Protein AF-A0A952RC44-F1 (afdb_monomer)

Radius of gyration: 22.27 Å; Cα contacts (8 Å, |Δi|>4): 850; chains: 1; bounding box: 50×47×65 Å

Secondary structure (DSSP, 8-state):
--HHHHHHHHHHHHHHHH---EEEEETTEEEEEEEPPP--GGGHHHHHHHHHHHHHHHTSHHHHHHTT-SS---GGGEEEEEEEE-TTS-HHHHHHHHHTTS-TT--EEEEE-SSS-EEEEEEE-----TTSSPPP-B-TTSPEEES-EEEEEE---S--BTT-TT-TTTS---B--HHHHHHHHHHHHTTEEES-EEEEES-GGG-TTHHHHHHHHHHTTSBS-EEEEE-STTGGG--HHHHHH-SEEEEEEETTBPPPHHHHHHHHHHHHHTT-EEEEEEE-EEE--B-SS----HHHHHHHHHH-GGGGT-EEEETTEEESSHHHHTHHHHHHHS--PPPSSSSPP--GGGSEESSSS-HHHHHHHHHT--SPPGGGGGB-GGGPPEEE--BPPHHHHHTT-S-GGG---

Nearest PDB structures (foldseek):
  7wzv-assembly2_B  TM=9.302E-01  e=7.315E-26  Streptomyces spectabilis
  2fb2-assembly1_B  TM=7.391E-01  e=1.605E-07  Staphylococcus aureus
  1tv7-assembly1_B  TM=7.079E-01  e=1.435E-06  Staphylococcus aureus
  4bps-assembly1_A  TM=7.920E-01  e=5.638E-03  Streptomyces hygroscopicus subsp. ascomyceticus
  3rm5-assembly1_A  TM=4.807E-01  e=4.791E-01  Saccharomyces cerevisiae

Foldseek 3Di:
DPPVQVVQLVVQVVCQVVVDWDWDDDPQKIKTKHFFAADDLVCQLVRLVVRQVVVQVCQQQVNVVVVPDNGGFDLQQFQEKEKEAEPPHDQVVSQVLVCLLHQVNYYYHYHYDDGTIMMMTITHPPQLQQVPDDAFDQDPLRATEAAEEEEEQWAAAPFFKFLPLSLNLQDDTDGDDLVRLLVVLLLLLSHYEYQEYEHDHHALLVDPPSLSNLQSNVVSRNYDFYEYEHCQQNQVVDDLSNLLSHQEYEHEQEPAHGHDPVSVVVVVVSCVVNVYHYHYHDHFKDFNWFALEFAPDQVLLLVQQSSFSQLRHAFYDAPQWIASHSLLRCVVSLVVGANHDDDPDPDPQDQVLRTGGSDDPPNNVRVSCSSRDSHGGSSSRGTSHNDHDMDTIDGDDSVCSNNRHSDPVNPDD

Mean predicted aligned error: 7.24 Å

Solvent-accessible surface area (backbone atoms only — not comparable to full-atom values): 21884 Å² total; per-residue (Å²): 128,56,74,68,30,54,54,30,46,51,48,21,58,52,32,36,76,69,70,54,66,47,78,48,72,53,97,79,30,42,35,42,34,42,56,40,72,79,71,56,78,90,43,46,69,59,44,52,51,50,41,54,53,47,50,42,57,57,24,30,42,71,50,23,38,80,63,74,37,97,55,50,49,49,69,57,42,28,66,22,30,15,41,24,34,34,80,92,54,66,61,66,62,55,49,51,59,51,53,75,63,43,42,94,85,40,49,75,37,78,42,80,44,86,59,30,44,15,41,20,37,35,27,35,74,78,70,49,57,46,81,80,54,78,76,66,52,63,47,97,87,54,23,29,62,38,67,24,35,35,41,52,50,14,38,26,40,99,56,33,49,42,50,44,81,69,39,17,52,63,49,64,88,49,69,54,54,42,65,56,47,29,53,53,31,38,61,43,29,70,20,30,34,14,62,28,30,32,43,32,44,32,29,35,82,73,44,93,55,44,35,53,37,42,42,29,45,62,75,32,58,28,28,79,36,46,32,40,44,34,54,50,82,60,58,84,77,59,55,68,64,44,50,69,43,36,49,24,42,37,31,44,27,29,68,74,56,59,54,53,67,73,54,53,52,49,50,53,52,50,24,62,77,50,68,26,45,76,43,82,39,81,34,60,56,43,52,33,36,71,37,44,53,61,56,83,49,64,69,58,39,37,53,34,48,50,45,22,37,43,52,60,55,34,18,29,58,52,96,66,23,40,17,45,24,58,62,48,64,44,37,66,58,43,74,72,46,42,56,53,55,72,65,101,51,98,61,78,84,72,51,77,82,37,43,44,64,62,72,73,81,65,46,23,59,55,52,36,54,61,74,59,53,84,74,60,47,56,50,42,32,32,37,44,36,64,78,25,66,74,42,77,46,43,68,49,52,72,66,43,26,76,63,13,53,55,38,87,90,61,61,77,128

Structure (mmCIF, N/CA/C/O backbone):
data_AF-A0A952RC44-F1
#
_entry.id   AF-A0A952RC44-F1
#
loop_
_atom_site.group_PDB
_atom_site.id
_atom_site.type_symbol
_atom_site.label_atom_id
_atom_site.label_alt_id
_atom_site.label_comp_id
_atom_site.label_asym_id
_atom_site.label_entity_id
_atom_site.label_seq_id
_atom_site.pdbx_PDB_ins_code
_atom_site.Cartn_x
_atom_site.Cartn_y
_atom_site.Cartn_z
_atom_site.occupancy
_atom_site.B_iso_or_equiv
_atom_site.auth_seq_id
_atom_site.auth_comp_id
_atom_site.auth_asym_id
_atom_site.auth_atom_id
_atom_site.pdbx_PDB_model_num
ATOM 1 N N . MET A 1 1 ? -5.069 -17.133 27.494 1.00 52.19 1 MET A N 1
ATOM 2 C CA . MET A 1 1 ? -4.391 -15.879 27.088 1.00 52.19 1 MET A CA 1
ATOM 3 C C . MET A 1 1 ? -2.910 -16.167 26.907 1.00 52.19 1 MET A C 1
ATOM 5 O O . MET A 1 1 ? -2.379 -16.931 27.703 1.00 52.19 1 MET A O 1
ATOM 9 N N . SER A 1 2 ? -2.254 -15.614 25.880 1.00 60.44 2 SER A N 1
ATOM 10 C CA . SER A 1 2 ? -0.792 -15.735 25.760 1.00 60.44 2 SER A CA 1
ATOM 11 C C . SER A 1 2 ? -0.103 -15.031 26.938 1.00 60.44 2 SER A C 1
ATOM 13 O O . SER A 1 2 ? -0.662 -14.098 27.520 1.00 60.44 2 SER A O 1
ATOM 15 N N . THR A 1 3 ? 1.110 -15.460 27.290 1.00 72.25 3 THR A N 1
ATOM 16 C CA . THR A 1 3 ? 1.907 -14.863 28.381 1.00 72.25 3 THR A CA 1
ATOM 17 C C . THR A 1 3 ? 2.117 -13.356 28.186 1.00 72.25 3 THR A C 1
ATOM 19 O O . THR A 1 3 ? 2.027 -12.593 29.145 1.00 72.25 3 THR A O 1
ATOM 22 N N . ALA A 1 4 ? 2.289 -12.914 26.934 1.00 70.69 4 ALA A N 1
ATOM 23 C CA . ALA A 1 4 ? 2.424 -11.504 26.570 1.00 70.69 4 ALA A CA 1
ATOM 24 C C . ALA A 1 4 ? 1.155 -10.680 26.858 1.00 70.69 4 ALA A C 1
ATOM 26 O O . ALA A 1 4 ? 1.246 -9.589 27.416 1.00 70.69 4 ALA A O 1
ATOM 27 N N . VAL A 1 5 ? -0.034 -11.206 26.535 1.00 76.25 5 VAL A N 1
ATOM 28 C CA . VAL A 1 5 ? -1.306 -10.526 26.842 1.00 76.25 5 VAL A CA 1
ATOM 29 C C . VAL A 1 5 ? -1.542 -10.459 28.352 1.00 76.25 5 VAL A C 1
ATOM 31 O O . VAL A 1 5 ? -2.028 -9.446 28.846 1.00 76.25 5 VAL A O 1
ATOM 34 N N . GLY A 1 6 ? -1.162 -11.502 29.098 1.00 73.94 6 GLY A N 1
ATOM 35 C CA . GLY A 1 6 ? -1.268 -11.520 30.561 1.00 73.94 6 GLY A CA 1
ATOM 36 C C . GLY A 1 6 ? -0.440 -10.425 31.245 1.00 73.94 6 GLY A C 1
ATOM 37 O O . GLY A 1 6 ? -0.943 -9.757 32.145 1.00 73.94 6 GLY A O 1
ATOM 38 N N . ALA A 1 7 ? 0.793 -10.188 30.785 1.00 79.31 7 ALA A N 1
ATOM 39 C CA . ALA A 1 7 ? 1.633 -9.099 31.292 1.00 79.31 7 ALA A CA 1
ATOM 40 C C . ALA A 1 7 ? 1.042 -7.713 30.967 1.00 79.31 7 ALA A C 1
ATOM 42 O O . ALA A 1 7 ? 0.935 -6.861 31.846 1.00 79.31 7 ALA A O 1
ATOM 43 N N . LEU A 1 8 ? 0.566 -7.507 29.734 1.00 80.75 8 LEU A N 1
ATOM 44 C CA . LEU A 1 8 ? -0.086 -6.250 29.340 1.00 80.75 8 LEU A CA 1
ATOM 45 C C . LEU A 1 8 ? -1.400 -5.997 30.100 1.00 80.75 8 LEU A C 1
ATOM 47 O O . LEU A 1 8 ? -1.737 -4.850 30.382 1.00 80.75 8 LEU A O 1
ATOM 51 N N . ALA A 1 9 ? -2.143 -7.050 30.454 1.00 78.38 9 ALA A N 1
ATOM 52 C CA . ALA A 1 9 ? -3.354 -6.950 31.268 1.00 78.38 9 ALA A CA 1
ATOM 53 C C . ALA A 1 9 ? -3.067 -6.412 32.684 1.00 78.38 9 ALA A C 1
ATOM 55 O O . ALA A 1 9 ? -3.853 -5.629 33.228 1.00 78.38 9 ALA A O 1
ATOM 56 N N . GLN A 1 10 ? -1.928 -6.793 33.272 1.00 79.94 10 GLN A N 1
ATOM 57 C CA . GLN A 1 10 ? -1.461 -6.218 34.535 1.00 79.94 10 GLN A CA 1
ATOM 58 C C . GLN A 1 10 ? -1.092 -4.742 34.352 1.00 79.94 10 GLN A C 1
ATOM 60 O O . GLN A 1 10 ? -1.553 -3.909 35.135 1.00 79.94 10 GLN A O 1
ATOM 65 N N . ASP A 1 11 ? -0.376 -4.409 33.272 1.00 76.38 11 ASP A N 1
ATOM 66 C CA . ASP A 1 11 ? 0.005 -3.028 32.959 1.00 76.38 11 ASP A CA 1
ATOM 67 C C . ASP A 1 11 ? -1.210 -2.104 32.841 1.00 76.38 11 ASP A C 1
ATOM 69 O O . ASP A 1 11 ? -1.244 -1.072 33.504 1.00 76.38 11 ASP A O 1
ATOM 73 N N . VAL A 1 12 ? -2.246 -2.463 32.066 1.00 78.19 12 VAL A N 1
ATOM 74 C CA . VAL A 1 12 ? -3.450 -1.608 31.945 1.00 78.19 12 VAL A CA 1
ATOM 75 C C . VAL A 1 12 ? -4.219 -1.476 33.260 1.00 78.19 12 VAL A C 1
ATOM 77 O O . VAL A 1 12 ? -4.842 -0.441 33.507 1.00 78.19 12 VAL A O 1
ATOM 80 N N . THR A 1 13 ? -4.153 -2.490 34.127 1.00 77.00 13 THR A N 1
ATOM 81 C CA . THR A 1 13 ? -4.769 -2.454 35.461 1.00 77.00 13 THR A CA 1
ATOM 82 C C . THR A 1 13 ? -4.040 -1.470 36.380 1.00 77.00 13 THR A C 1
ATOM 84 O O . THR A 1 13 ? -4.679 -0.709 37.109 1.00 77.00 13 THR A O 1
ATOM 87 N N . GLU A 1 14 ? -2.707 -1.447 36.336 1.00 74.06 14 GLU A N 1
ATOM 88 C CA . GLU A 1 14 ? -1.877 -0.523 37.114 1.00 74.06 14 GLU A CA 1
ATOM 89 C C . GLU A 1 14 ? -1.923 0.905 36.542 1.00 74.06 14 GLU A C 1
ATOM 91 O O . GLU A 1 14 ? -2.049 1.869 37.304 1.00 74.06 14 GLU A O 1
ATOM 96 N N . LEU A 1 15 ? -1.910 1.052 35.211 1.00 70.25 15 LEU A N 1
ATOM 97 C CA . LEU A 1 15 ? -1.950 2.349 34.532 1.00 70.25 15 LEU A CA 1
ATOM 98 C C . LEU A 1 15 ? -3.241 3.103 34.830 1.00 70.25 15 LEU A C 1
ATOM 100 O O . LEU A 1 15 ? -3.206 4.288 35.150 1.00 70.25 15 LEU A O 1
ATOM 104 N N . ALA A 1 16 ? -4.378 2.409 34.769 1.00 59.84 16 ALA A N 1
ATOM 105 C CA . ALA A 1 16 ? -5.678 2.987 35.082 1.00 59.84 16 ALA A CA 1
ATOM 106 C C . ALA A 1 16 ? -5.761 3.540 36.513 1.00 59.84 16 ALA A C 1
ATOM 108 O O . ALA A 1 16 ? -6.474 4.513 36.746 1.00 59.84 16 ALA A O 1
ATOM 109 N N . ARG A 1 17 ? -5.035 2.934 37.463 1.00 63.41 17 ARG A N 1
ATOM 110 C CA . ARG A 1 17 ? -4.984 3.400 38.857 1.00 63.41 17 ARG A CA 1
ATOM 111 C C . ARG A 1 17 ? -4.107 4.634 39.027 1.00 63.41 17 ARG A C 1
ATOM 113 O O . ARG A 1 17 ? -4.418 5.479 39.857 1.00 63.41 17 ARG A O 1
ATOM 120 N N . ARG A 1 18 ? -3.001 4.723 38.282 1.00 66.19 18 ARG A N 1
ATOM 121 C CA . ARG A 1 18 ? -2.027 5.820 38.409 1.00 66.19 18 ARG A CA 1
ATOM 122 C C . ARG A 1 18 ? -2.331 7.011 37.503 1.00 66.19 18 ARG A C 1
ATOM 124 O O . ARG A 1 18 ? -1.939 8.121 37.833 1.00 66.19 18 ARG A O 1
ATOM 131 N N . GLY A 1 19 ? -3.004 6.786 36.375 1.00 62.97 19 GLY A N 1
ATOM 132 C CA . GLY A 1 19 ? -3.305 7.811 35.373 1.00 62.97 19 GLY A CA 1
ATOM 133 C C . GLY A 1 19 ? -2.084 8.327 34.601 1.00 62.97 19 GLY A C 1
ATOM 134 O O . GLY A 1 19 ? -2.187 9.357 33.942 1.00 62.97 19 GLY A O 1
ATOM 135 N N . VAL A 1 20 ? -0.937 7.644 34.676 1.00 65.44 20 VAL A N 1
ATOM 136 C CA . VAL A 1 20 ? 0.331 8.084 34.066 1.00 65.44 20 VAL A CA 1
ATOM 137 C C . VAL A 1 20 ? 0.706 7.149 32.920 1.00 65.44 20 VAL A C 1
ATOM 139 O O . VAL A 1 20 ? 0.716 5.935 33.103 1.00 65.44 20 VAL A O 1
ATOM 142 N N . GLU A 1 21 ? 1.016 7.706 31.748 1.00 79.12 21 GLU A N 1
ATOM 143 C CA . GLU A 1 21 ? 1.573 6.949 30.617 1.00 79.12 21 GLU A CA 1
ATOM 144 C C . GLU A 1 21 ? 2.898 6.271 30.999 1.00 79.12 21 GLU A C 1
ATOM 146 O O . GLU A 1 21 ? 3.651 6.782 31.829 1.00 79.12 21 GLU A O 1
ATOM 151 N N . SER A 1 22 ? 3.203 5.117 30.402 1.00 80.88 22 SER A N 1
ATOM 152 C CA . SER A 1 22 ? 4.458 4.412 30.673 1.00 80.88 22 SER A CA 1
ATOM 153 C C . SER A 1 22 ? 5.099 3.832 29.416 1.00 80.88 22 SER A C 1
ATOM 155 O O . SER A 1 22 ? 4.421 3.429 28.467 1.00 80.88 22 SER A O 1
ATOM 157 N N . TRP A 1 23 ? 6.431 3.777 29.446 1.00 85.62 23 TRP A N 1
ATOM 158 C CA . TRP A 1 23 ? 7.285 3.274 28.375 1.00 85.62 23 TRP A CA 1
ATOM 159 C C . TRP A 1 23 ? 8.307 2.315 28.964 1.00 85.62 23 TRP A C 1
ATOM 161 O O . TRP A 1 23 ? 8.974 2.6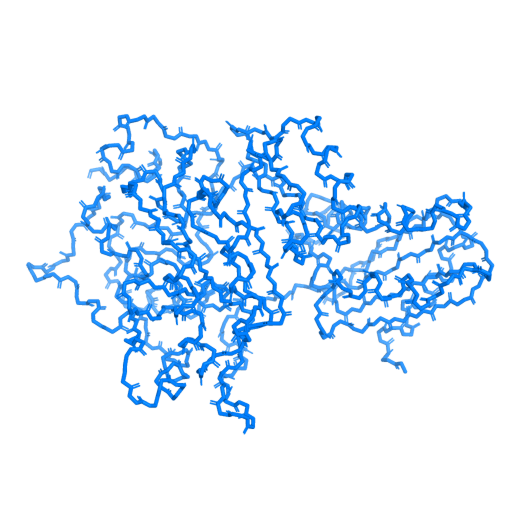42 29.948 1.00 85.62 23 TRP A O 1
ATOM 171 N N . ARG A 1 24 ? 8.437 1.125 28.374 1.00 83.56 24 ARG A N 1
ATOM 172 C CA . ARG A 1 24 ? 9.449 0.139 28.771 1.00 83.56 24 ARG A CA 1
ATOM 173 C C . ARG A 1 24 ? 10.033 -0.537 27.541 1.00 83.56 24 ARG A C 1
ATOM 175 O O . ARG A 1 24 ? 9.292 -1.148 26.778 1.00 83.56 24 ARG A O 1
ATOM 182 N N . LEU A 1 25 ? 11.347 -0.447 27.367 1.00 78.81 25 LEU A N 1
ATOM 183 C CA . LEU A 1 25 ? 12.083 -1.166 26.330 1.00 78.81 25 LEU A CA 1
ATOM 184 C C . LEU A 1 25 ? 12.772 -2.385 26.957 1.00 78.81 25 LEU A C 1
ATOM 186 O O . LEU A 1 25 ? 13.511 -2.246 27.929 1.00 78.81 25 LEU A O 1
ATOM 190 N N . SER A 1 26 ? 12.528 -3.577 26.415 1.00 79.38 26 SER A N 1
ATOM 191 C CA . SER A 1 26 ? 13.157 -4.827 26.857 1.00 79.38 26 SER A CA 1
ATOM 192 C C . SER A 1 26 ? 13.352 -5.752 25.656 1.00 79.38 26 SER A C 1
ATOM 194 O O . SER A 1 26 ? 12.410 -5.976 24.904 1.00 79.38 26 SER A O 1
ATOM 196 N N . GLU A 1 27 ? 14.578 -6.244 25.443 1.00 77.12 27 GLU A N 1
ATOM 197 C CA . GLU A 1 27 ? 14.913 -7.223 24.387 1.00 77.12 27 GLU A CA 1
ATOM 198 C C . GLU A 1 27 ? 14.399 -6.849 22.976 1.00 77.12 27 GLU A C 1
ATOM 200 O O . GLU A 1 27 ? 13.867 -7.678 22.241 1.00 77.12 27 GLU A O 1
ATOM 205 N N . GLY A 1 28 ? 14.512 -5.572 22.585 1.00 70.38 28 GLY A N 1
ATOM 206 C CA . GLY A 1 28 ? 14.044 -5.091 21.273 1.00 70.38 28 GLY A CA 1
ATOM 207 C C . GLY A 1 28 ? 12.517 -4.988 21.129 1.00 70.38 28 GLY A C 1
ATOM 208 O O . GLY A 1 28 ? 12.013 -4.733 20.033 1.00 70.38 28 GLY A O 1
ATOM 209 N N . GLN A 1 29 ? 11.773 -5.162 22.224 1.00 79.00 29 GLN A N 1
ATOM 210 C CA . GLN A 1 29 ? 10.340 -4.910 22.321 1.00 79.00 29 GLN A CA 1
ATOM 211 C C . GLN A 1 29 ? 10.083 -3.633 23.127 1.00 79.00 29 GLN A C 1
ATOM 213 O O . GLN A 1 29 ? 10.511 -3.512 24.276 1.00 79.00 29 GLN A O 1
ATOM 218 N N . LEU A 1 30 ? 9.329 -2.704 22.543 1.00 78.62 30 LEU A N 1
ATOM 219 C CA . LEU A 1 30 ? 8.848 -1.506 23.221 1.00 78.62 30 LEU A CA 1
ATOM 220 C C . LEU A 1 30 ? 7.416 -1.730 23.709 1.00 78.62 30 LEU A C 1
ATOM 222 O O . LEU A 1 30 ? 6.509 -1.921 22.905 1.00 78.62 30 LEU A O 1
ATOM 226 N N . THR A 1 31 ? 7.191 -1.659 25.014 1.00 80.69 31 THR A N 1
ATOM 227 C CA . THR A 1 31 ? 5.849 -1.606 25.595 1.00 80.69 31 THR A CA 1
ATOM 228 C C . THR A 1 31 ? 5.465 -0.153 25.850 1.00 80.69 31 THR A C 1
ATOM 230 O O . THR A 1 31 ? 6.153 0.549 26.593 1.00 80.69 31 THR A O 1
ATOM 233 N N . VAL A 1 32 ? 4.357 0.281 25.248 1.00 79.69 32 VAL A N 1
ATOM 234 C CA . VAL A 1 32 ? 3.764 1.610 25.440 1.00 79.69 32 VAL A CA 1
ATOM 235 C C . VAL A 1 32 ? 2.400 1.446 26.090 1.00 79.69 32 VAL A C 1
ATOM 237 O O . VAL A 1 32 ? 1.558 0.709 25.575 1.00 79.69 32 VAL A O 1
ATOM 240 N N . SER A 1 33 ? 2.167 2.159 27.189 1.00 80.50 33 SER A N 1
ATOM 241 C CA . SER A 1 33 ? 0.871 2.192 27.864 1.00 80.50 33 SER A CA 1
ATOM 242 C C . SER A 1 33 ? 0.355 3.619 27.969 1.00 80.50 33 SER A C 1
ATOM 244 O O . SER A 1 33 ? 1.062 4.512 28.433 1.00 80.50 33 SER A O 1
ATOM 246 N N . VAL A 1 34 ? -0.900 3.826 27.576 1.00 79.31 34 VAL A N 1
ATOM 247 C CA . VAL A 1 34 ? -1.581 5.124 27.601 1.00 79.31 34 VAL A CA 1
ATOM 248 C C . VAL A 1 34 ? -2.961 4.998 28.245 1.00 79.31 34 VAL A C 1
ATOM 250 O O . VAL A 1 34 ? -3.633 3.974 28.129 1.00 79.31 34 VAL A O 1
ATOM 253 N N . VAL A 1 35 ? -3.407 6.053 28.925 1.00 78.56 35 VAL A N 1
ATOM 254 C CA . VAL A 1 35 ? -4.723 6.120 29.586 1.00 78.56 35 VAL A CA 1
ATOM 255 C C . VAL A 1 35 ? -5.461 7.368 29.135 1.00 78.56 35 VAL A C 1
ATOM 257 O O . VAL A 1 35 ? -4.886 8.457 29.088 1.00 78.56 35 VAL A O 1
ATOM 260 N N . ALA A 1 36 ? -6.734 7.214 28.780 1.00 73.19 36 ALA A N 1
ATOM 261 C CA . ALA A 1 36 ? -7.593 8.336 28.431 1.00 73.19 36 ALA A CA 1
ATOM 262 C C . ALA A 1 36 ? -8.034 9.074 29.704 1.00 73.19 36 ALA A C 1
ATOM 264 O O . ALA A 1 36 ? -8.084 8.476 30.777 1.00 73.19 36 ALA A O 1
ATOM 265 N N . PRO A 1 37 ? -8.407 10.358 29.617 1.00 68.88 37 PRO A N 1
ATOM 266 C CA . PRO A 1 37 ? -9.245 10.966 30.644 1.00 68.88 37 PRO A CA 1
ATOM 267 C C . PRO A 1 37 ? -10.531 10.148 30.858 1.00 68.88 37 PRO A C 1
ATOM 269 O O . PRO A 1 37 ? -10.950 9.393 29.978 1.00 68.88 37 PRO A O 1
ATOM 272 N N . SER A 1 38 ? -11.177 10.305 32.017 1.00 68.06 38 SER A N 1
ATOM 273 C CA . SER A 1 38 ? -12.506 9.720 32.230 1.00 68.06 38 SER A CA 1
ATOM 274 C C . SER A 1 38 ? -13.492 10.313 31.219 1.00 68.06 38 SER A C 1
ATOM 276 O O . SER A 1 38 ? -13.570 11.534 31.078 1.00 68.06 38 SER A O 1
ATOM 278 N N . VAL A 1 39 ? -14.213 9.455 30.498 1.00 68.38 39 VAL A N 1
ATOM 279 C CA . VAL A 1 39 ? -15.126 9.841 29.414 1.00 68.38 39 VAL A CA 1
ATOM 280 C C . VAL A 1 39 ? -16.473 9.147 29.565 1.00 68.38 39 VAL A C 1
ATOM 282 O O . VAL A 1 39 ? -16.574 8.084 30.178 1.00 68.38 39 VAL A O 1
ATOM 285 N N . SER A 1 40 ? -17.516 9.750 28.994 1.00 70.75 40 SER A N 1
ATOM 286 C CA . SER A 1 40 ? -18.843 9.139 28.948 1.00 70.75 40 SER A CA 1
ATOM 287 C C . SER A 1 40 ? -18.854 7.907 28.032 1.00 70.75 40 SER A C 1
ATOM 289 O O . SER A 1 40 ? -18.032 7.787 27.122 1.00 70.75 40 SER A O 1
ATOM 291 N N . ALA A 1 41 ? -19.839 7.020 28.204 1.00 70.25 41 ALA A N 1
ATOM 292 C CA . ALA A 1 41 ? -20.020 5.876 27.307 1.00 70.25 41 ALA A CA 1
ATOM 293 C C . ALA A 1 41 ? -20.241 6.287 25.838 1.00 70.25 41 ALA A C 1
ATOM 295 O O . ALA A 1 41 ? -19.865 5.549 24.931 1.00 70.25 41 ALA A O 1
ATOM 296 N N . ARG A 1 42 ? -20.804 7.480 25.594 1.00 72.69 42 ARG A N 1
ATOM 297 C CA . ARG A 1 42 ? -21.017 8.017 24.239 1.00 72.69 42 ARG A CA 1
ATOM 298 C C . ARG A 1 42 ? -19.711 8.415 23.550 1.00 72.69 42 ARG A C 1
ATOM 300 O O . ARG A 1 42 ? -19.651 8.393 22.327 1.00 72.69 42 ARG A O 1
ATOM 307 N N . ASP A 1 43 ? -18.673 8.720 24.326 1.00 83.12 43 ASP A N 1
ATOM 308 C CA . ASP A 1 43 ? -17.378 9.192 23.827 1.00 83.12 43 ASP A CA 1
ATOM 309 C C . ASP A 1 43 ? -16.295 8.100 23.862 1.00 83.12 43 ASP A C 1
ATOM 311 O O . ASP A 1 43 ? -15.133 8.366 23.550 1.00 83.12 43 ASP A O 1
ATOM 315 N N . ALA A 1 44 ? -16.657 6.864 24.225 1.00 84.44 44 ALA A N 1
ATOM 316 C CA . ALA A 1 44 ? -15.713 5.759 24.380 1.00 84.44 44 ALA A CA 1
ATOM 317 C C . ALA A 1 44 ? -14.941 5.448 23.085 1.00 84.44 44 ALA A C 1
ATOM 319 O O . ALA A 1 44 ? -13.724 5.264 23.131 1.00 84.44 44 ALA A O 1
ATOM 320 N N . ASP A 1 45 ? -15.615 5.473 21.929 1.00 82.50 45 ASP A N 1
ATOM 321 C CA . ASP A 1 45 ? -14.983 5.254 20.619 1.00 82.50 45 ASP A CA 1
ATOM 322 C C . ASP A 1 45 ? -13.940 6.350 20.315 1.00 82.50 45 ASP A C 1
ATOM 324 O O . ASP A 1 45 ? -12.838 6.075 19.831 1.00 82.50 45 ASP A O 1
ATOM 328 N N . LEU A 1 46 ? -14.260 7.609 20.640 1.00 82.44 46 LEU A N 1
ATOM 329 C CA . LEU A 1 46 ? -13.364 8.750 20.437 1.00 82.44 46 LEU A CA 1
ATOM 330 C C . LEU A 1 46 ? -12.163 8.699 21.388 1.00 82.44 46 LEU A C 1
ATOM 332 O O . LEU A 1 46 ? -11.034 8.987 20.982 1.00 82.44 46 LEU A O 1
ATOM 336 N N . ALA A 1 47 ? -12.390 8.313 22.641 1.00 86.31 47 ALA A N 1
ATOM 337 C CA . ALA A 1 47 ? -11.326 8.121 23.614 1.00 86.31 47 ALA A CA 1
ATOM 338 C C . ALA A 1 47 ? -10.377 6.996 23.186 1.00 86.31 47 ALA A C 1
ATOM 340 O O . ALA A 1 47 ? -9.162 7.184 23.220 1.00 86.31 47 ALA A O 1
ATOM 341 N N . LEU A 1 48 ? -10.909 5.870 22.702 1.00 87.75 48 LEU A N 1
ATOM 342 C CA . LEU A 1 48 ? -10.102 4.763 22.194 1.00 87.75 48 LEU A CA 1
ATOM 343 C C . LEU A 1 48 ? -9.282 5.169 20.959 1.00 87.75 48 LEU A C 1
ATOM 345 O O . LEU A 1 48 ? -8.087 4.874 20.893 1.00 87.75 48 LEU A O 1
ATOM 349 N N . ALA A 1 49 ? -9.874 5.918 20.025 1.00 83.19 49 ALA A N 1
ATOM 350 C CA . ALA A 1 49 ? -9.145 6.478 18.887 1.00 83.19 49 ALA A CA 1
ATOM 351 C C . ALA A 1 49 ? -8.016 7.425 19.318 1.00 83.19 49 ALA A C 1
ATOM 353 O O . ALA A 1 49 ? -6.907 7.354 18.790 1.00 83.19 49 ALA A O 1
ATOM 354 N N . THR A 1 50 ? -8.273 8.261 20.324 1.00 84.56 50 THR A N 1
ATOM 355 C CA . THR A 1 50 ? -7.269 9.170 20.893 1.00 84.56 50 THR A CA 1
ATOM 356 C C . THR A 1 50 ? -6.125 8.401 21.552 1.00 84.56 50 THR A C 1
ATOM 358 O O . THR A 1 50 ? -4.964 8.782 21.410 1.00 84.56 50 THR A O 1
ATOM 361 N N . LEU A 1 51 ? -6.419 7.298 22.247 1.00 87.44 51 LEU A N 1
ATOM 362 C CA . LEU A 1 51 ? -5.384 6.437 22.819 1.00 87.44 51 LEU A CA 1
ATOM 363 C C . LEU A 1 51 ? -4.525 5.796 21.740 1.00 87.44 51 LEU A C 1
ATOM 365 O O . LEU A 1 51 ? -3.304 5.786 21.868 1.00 87.44 51 LEU A O 1
ATOM 369 N N . LEU A 1 52 ? -5.135 5.318 20.657 1.00 85.75 52 LEU A N 1
ATOM 370 C CA . LEU A 1 52 ? -4.390 4.736 19.549 1.00 85.75 52 LEU A CA 1
ATOM 371 C C . LEU A 1 52 ? -3.434 5.756 18.903 1.00 85.75 52 LEU A C 1
ATOM 373 O O . LEU A 1 52 ? -2.271 5.436 18.652 1.00 85.75 52 LEU A O 1
ATOM 377 N N . ASP A 1 53 ? -3.892 6.995 18.699 1.00 81.25 53 ASP A N 1
ATOM 378 C CA . ASP A 1 53 ? -3.053 8.090 18.194 1.00 81.25 53 ASP A CA 1
ATOM 379 C C . ASP A 1 53 ? -1.921 8.449 19.178 1.00 81.25 53 ASP A C 1
ATOM 381 O O . ASP A 1 53 ? -0.794 8.707 18.750 1.00 81.25 53 ASP A O 1
ATOM 385 N N . ARG A 1 54 ? -2.168 8.386 20.494 1.00 85.25 54 ARG A N 1
ATOM 386 C CA . ARG A 1 54 ? -1.123 8.574 21.517 1.00 85.25 54 ARG A CA 1
ATOM 387 C C . ARG A 1 54 ? -0.086 7.459 21.500 1.00 85.25 54 ARG A C 1
ATOM 389 O O . ARG A 1 54 ? 1.099 7.769 21.555 1.00 85.25 54 ARG A O 1
ATOM 396 N N . VAL A 1 55 ? -0.492 6.194 21.347 1.00 85.88 55 VAL A N 1
ATOM 397 C CA . VAL A 1 55 ? 0.467 5.086 21.188 1.00 85.88 55 VAL A CA 1
ATOM 398 C C . VAL A 1 55 ? 1.321 5.292 19.939 1.00 85.88 55 VAL A C 1
ATOM 400 O O . VAL A 1 55 ? 2.537 5.156 20.019 1.00 85.88 55 VAL A O 1
ATOM 403 N N . ARG A 1 56 ? 0.718 5.687 18.807 1.00 83.62 56 ARG A N 1
ATOM 404 C CA . ARG A 1 56 ? 1.459 6.011 17.574 1.00 83.62 56 ARG A CA 1
ATOM 405 C C . ARG A 1 56 ? 2.474 7.133 17.785 1.00 83.62 56 ARG A C 1
ATOM 407 O O . ARG A 1 56 ? 3.608 7.015 17.334 1.00 83.62 56 ARG A O 1
ATOM 414 N N . ALA A 1 57 ? 2.083 8.212 18.463 1.00 81.19 57 ALA A N 1
ATOM 415 C CA . ALA A 1 57 ? 2.978 9.330 18.759 1.00 81.19 57 ALA A CA 1
ATOM 416 C C . ALA A 1 57 ? 4.141 8.893 19.667 1.00 81.19 57 ALA A C 1
ATOM 418 O O . ALA A 1 57 ? 5.304 9.180 19.375 1.00 81.19 57 ALA A O 1
ATOM 419 N N . ALA A 1 58 ? 3.827 8.138 20.719 1.00 82.19 58 ALA A N 1
ATOM 420 C CA . ALA A 1 58 ? 4.781 7.569 21.664 1.00 82.19 58 ALA A CA 1
ATOM 421 C C . ALA A 1 58 ? 5.736 6.543 21.033 1.00 82.19 58 ALA A C 1
ATOM 423 O O . ALA A 1 58 ? 6.838 6.348 21.538 1.00 82.19 58 ALA A O 1
ATOM 424 N N . SER A 1 59 ? 5.334 5.896 19.938 1.00 81.88 59 SER A N 1
ATOM 425 C CA . SER A 1 59 ? 6.138 4.891 19.244 1.00 81.88 59 SER A CA 1
ATOM 426 C C . SER A 1 59 ? 6.941 5.447 18.064 1.00 81.88 59 SER A C 1
ATOM 428 O O . SER A 1 59 ? 7.643 4.689 17.394 1.00 81.88 59 SER A O 1
ATOM 430 N N . THR A 1 60 ? 6.869 6.754 17.787 1.00 79.06 60 THR A N 1
ATOM 431 C CA . THR A 1 60 ? 7.691 7.396 16.746 1.00 79.06 60 THR A CA 1
ATOM 432 C C . THR A 1 60 ? 9.182 7.198 17.009 1.00 79.06 60 THR A C 1
ATOM 434 O O . THR A 1 60 ? 9.606 7.023 18.146 1.00 79.06 60 THR A O 1
ATOM 437 N N . ARG A 1 61 ? 10.012 7.260 15.958 1.00 76.69 61 ARG A N 1
ATOM 438 C CA . ARG A 1 61 ? 11.471 7.110 16.097 1.00 76.69 61 ARG A CA 1
ATOM 439 C C . ARG A 1 61 ? 12.078 8.130 17.059 1.00 76.69 61 ARG A C 1
ATOM 441 O O . ARG A 1 61 ? 12.978 7.785 17.810 1.00 76.69 61 ARG A O 1
ATOM 448 N N . GLU A 1 62 ? 11.602 9.370 17.011 1.00 76.94 62 GLU A N 1
ATOM 449 C CA . GLU A 1 62 ? 12.051 10.444 17.899 1.00 76.94 62 GLU A CA 1
ATOM 450 C C . GLU A 1 62 ? 11.770 10.094 19.364 1.00 76.94 62 GLU A C 1
ATOM 452 O O . GLU A 1 62 ? 12.705 10.007 20.155 1.00 76.94 62 GLU A O 1
ATOM 457 N N . ARG A 1 63 ? 10.517 9.756 19.693 1.00 80.19 63 ARG A N 1
ATOM 458 C CA . ARG A 1 63 ? 10.119 9.357 21.051 1.00 80.19 63 ARG A CA 1
ATOM 459 C C . ARG A 1 63 ? 10.771 8.061 21.516 1.00 80.19 63 ARG A C 1
ATOM 461 O O . ARG A 1 63 ? 11.240 7.973 22.641 1.00 80.19 63 ARG A O 1
ATOM 468 N N . ALA A 1 64 ? 10.853 7.055 20.653 1.00 78.44 64 ALA A N 1
ATOM 469 C CA . ALA A 1 64 ? 11.462 5.776 20.998 1.00 78.44 64 ALA A CA 1
ATOM 470 C C . ALA A 1 64 ? 12.959 5.926 21.343 1.00 78.44 64 ALA A C 1
ATOM 472 O O . ALA A 1 64 ? 13.454 5.250 22.247 1.00 78.44 64 ALA A O 1
ATOM 473 N N . ARG A 1 65 ? 13.667 6.863 20.692 1.00 80.94 65 ARG A N 1
ATOM 474 C CA . ARG A 1 65 ? 15.071 7.191 20.990 1.00 80.94 65 ARG A CA 1
ATOM 475 C C . ARG A 1 65 ? 15.273 7.849 22.348 1.00 80.94 65 ARG A C 1
ATOM 477 O O . ARG A 1 65 ? 16.278 7.557 22.990 1.00 80.94 65 ARG A O 1
ATOM 484 N N . GLU A 1 66 ? 14.323 8.663 22.813 1.00 82.75 66 GLU A N 1
ATOM 485 C CA . GLU A 1 66 ? 14.329 9.208 24.186 1.00 82.75 66 GLU A CA 1
ATOM 486 C C . GLU A 1 66 ? 14.368 8.082 25.241 1.00 82.75 66 GLU A C 1
ATOM 488 O O . GLU A 1 66 ? 14.837 8.286 26.358 1.00 82.75 66 GLU A O 1
ATOM 493 N N . HIS A 1 67 ? 13.939 6.872 24.863 1.00 79.38 67 HIS A N 1
ATOM 494 C CA . HIS A 1 67 ? 13.881 5.681 25.710 1.00 79.38 67 HIS A CA 1
ATOM 495 C C . HIS A 1 67 ? 14.864 4.568 25.296 1.00 79.38 67 HIS A C 1
ATOM 497 O O . HIS A 1 67 ? 14.699 3.418 25.703 1.00 79.38 67 HIS A O 1
ATOM 503 N N . GLY A 1 68 ? 15.896 4.893 24.509 1.00 78.06 68 GLY A N 1
ATOM 504 C CA . GLY A 1 68 ? 17.005 3.981 24.200 1.00 78.06 68 GLY A CA 1
ATOM 505 C C . GLY A 1 68 ? 16.781 3.020 23.028 1.00 78.06 68 GLY A C 1
ATOM 506 O O . GLY A 1 68 ? 17.618 2.148 22.807 1.00 78.06 68 GLY A O 1
ATOM 507 N N . ALA A 1 69 ? 15.697 3.160 22.259 1.00 76.12 69 ALA A N 1
ATOM 508 C CA . ALA A 1 69 ? 15.528 2.406 21.018 1.00 76.12 69 ALA A CA 1
ATOM 509 C C . ALA A 1 69 ? 16.273 3.083 19.854 1.00 76.12 69 ALA A C 1
ATOM 511 O O . ALA A 1 69 ? 16.248 4.304 19.706 1.00 76.12 69 ALA A O 1
ATOM 512 N N . GLU A 1 70 ? 16.904 2.301 18.978 1.00 70.81 70 GLU A N 1
ATOM 513 C CA . GLU A 1 70 ? 17.612 2.844 17.804 1.00 70.81 70 GLU A CA 1
ATOM 514 C C . GLU A 1 70 ? 16.644 3.370 16.720 1.00 70.81 70 GLU A C 1
ATOM 516 O O . GLU A 1 70 ? 16.936 4.323 15.969 1.00 70.81 70 GLU A O 1
ATOM 521 N N . GLU A 1 71 ? 15.455 2.768 16.674 1.00 70.00 71 GLU A N 1
ATOM 522 C CA . GLU A 1 71 ? 14.416 2.961 15.671 1.00 70.00 71 GLU A CA 1
ATOM 523 C C . GLU A 1 71 ? 13.029 3.178 16.301 1.00 70.00 71 GLU A C 1
ATOM 525 O O . GLU A 1 71 ? 12.830 3.023 17.503 1.00 70.00 71 GLU A O 1
ATOM 530 N N . GLY A 1 72 ? 12.066 3.590 15.472 1.00 71.69 72 GLY A N 1
ATOM 531 C CA . GLY A 1 72 ? 10.666 3.735 15.872 1.00 71.69 72 GLY A CA 1
ATOM 532 C C . GLY A 1 72 ? 9.861 2.467 15.614 1.00 71.69 72 GLY A C 1
ATOM 533 O O . GLY A 1 72 ? 10.200 1.664 14.745 1.00 71.69 72 GLY A O 1
ATOM 534 N N . PHE A 1 73 ? 8.741 2.339 16.313 1.00 79.31 73 PHE A N 1
ATOM 535 C CA . PHE A 1 73 ? 7.829 1.209 16.208 1.00 79.31 73 PHE A CA 1
ATOM 536 C C . PHE A 1 73 ? 6.489 1.650 15.619 1.00 79.31 73 PHE A C 1
ATOM 538 O O . PHE A 1 73 ? 6.054 2.795 15.762 1.00 79.31 73 PHE A O 1
ATOM 545 N N . ARG A 1 74 ? 5.798 0.719 14.962 1.00 74.56 74 ARG A N 1
ATOM 546 C CA . ARG A 1 74 ? 4.460 0.949 14.412 1.00 74.56 74 ARG A CA 1
ATOM 547 C C . ARG A 1 74 ? 3.446 0.180 15.238 1.00 74.56 74 ARG A C 1
ATOM 549 O O . ARG A 1 74 ? 3.649 -1.003 15.496 1.00 74.56 74 ARG A O 1
ATOM 556 N N . ILE A 1 75 ? 2.343 0.826 15.602 1.00 77.69 75 ILE A N 1
ATOM 557 C CA . ILE A 1 75 ? 1.248 0.164 16.321 1.00 77.69 75 ILE A CA 1
ATOM 558 C C . ILE A 1 75 ? 0.665 -1.004 15.517 1.00 77.69 75 ILE A C 1
ATOM 560 O O . ILE A 1 75 ? 0.265 -2.011 16.083 1.00 77.69 75 ILE A O 1
ATOM 564 N N . GLU A 1 76 ? 0.699 -0.920 14.187 1.00 74.44 76 GLU A N 1
ATOM 565 C CA . GLU A 1 76 ? 0.250 -1.996 13.305 1.00 74.44 76 GLU A CA 1
ATOM 566 C C . GLU A 1 76 ? 1.131 -3.256 13.420 1.00 74.44 76 GLU A C 1
ATOM 568 O O . GLU A 1 76 ? 0.673 -4.353 13.108 1.00 74.44 76 GLU A O 1
ATOM 573 N N . ASP A 1 77 ? 2.374 -3.120 13.897 1.00 73.31 77 ASP A N 1
ATOM 574 C CA . ASP A 1 77 ? 3.285 -4.237 14.178 1.00 73.31 77 ASP A CA 1
ATOM 575 C C . ASP A 1 77 ? 3.218 -4.693 15.651 1.00 73.31 77 ASP A C 1
ATOM 577 O O . ASP A 1 77 ? 4.133 -5.364 16.135 1.00 73.31 77 ASP A O 1
ATOM 581 N N . ALA A 1 78 ? 2.157 -4.335 16.385 1.00 81.19 78 ALA A N 1
ATOM 582 C CA . ALA A 1 78 ? 1.974 -4.793 17.756 1.00 81.19 78 ALA A CA 1
ATOM 583 C C . ALA A 1 78 ? 2.007 -6.326 17.838 1.00 81.19 78 ALA A C 1
ATOM 585 O O . ALA A 1 78 ? 1.273 -7.034 17.146 1.00 81.19 78 ALA A O 1
ATOM 586 N N . ALA A 1 79 ? 2.859 -6.836 18.722 1.00 82.31 79 ALA A N 1
ATOM 587 C CA . ALA A 1 79 ? 2.965 -8.249 19.046 1.00 82.31 79 ALA A CA 1
ATOM 588 C C . ALA A 1 79 ? 1.850 -8.706 19.997 1.00 82.31 79 ALA A C 1
ATOM 590 O O . ALA A 1 79 ? 1.510 -9.884 19.998 1.00 82.31 79 ALA A O 1
ATOM 591 N N . ALA A 1 80 ? 1.303 -7.792 20.804 1.00 86.69 80 ALA A N 1
ATOM 592 C CA . ALA A 1 80 ? 0.126 -8.004 21.642 1.00 86.69 80 ALA A CA 1
ATOM 593 C C . ALA A 1 80 ? -0.449 -6.659 22.106 1.00 86.69 80 ALA A C 1
ATOM 595 O O . ALA A 1 80 ? 0.288 -5.676 22.230 1.00 86.69 80 ALA A O 1
ATOM 596 N N . ILE A 1 81 ? -1.748 -6.635 22.405 1.00 90.38 81 ILE A N 1
ATOM 597 C CA . ILE A 1 81 ? -2.447 -5.468 22.954 1.00 90.38 81 ILE A CA 1
ATOM 598 C C . ILE A 1 81 ? -3.346 -5.885 24.122 1.00 90.38 81 ILE A C 1
ATOM 600 O O . ILE A 1 81 ? -3.958 -6.952 24.097 1.00 90.38 81 ILE A O 1
ATOM 604 N N . ALA A 1 82 ? -3.449 -5.023 25.133 1.00 91.56 82 ALA A N 1
ATOM 605 C CA . ALA A 1 82 ? -4.458 -5.107 26.180 1.00 91.56 82 ALA A CA 1
ATOM 606 C C . ALA A 1 82 ? -5.289 -3.818 26.245 1.00 91.56 82 ALA A C 1
ATOM 608 O O . ALA A 1 82 ? -4.746 -2.713 26.193 1.00 91.56 82 ALA A O 1
ATOM 609 N N . LEU A 1 83 ? -6.604 -3.974 26.386 1.00 92.25 83 LEU A N 1
ATOM 610 C CA . LEU A 1 83 ? -7.584 -2.900 26.508 1.00 92.25 83 LEU A CA 1
ATOM 611 C C . LEU A 1 83 ? -8.274 -2.988 27.876 1.00 92.25 83 LEU A C 1
ATOM 613 O O . LEU A 1 83 ? -8.947 -3.971 28.176 1.00 92.25 83 LEU A O 1
ATOM 617 N N . GLY A 1 84 ? -8.111 -1.960 28.705 1.00 90.62 84 GLY A N 1
ATOM 618 C CA . GLY A 1 84 ? -8.796 -1.807 29.987 1.00 90.62 84 GLY A CA 1
ATOM 619 C C . GLY A 1 84 ? -10.050 -0.944 29.845 1.00 90.62 84 GLY A C 1
ATOM 620 O O . GLY A 1 84 ? -9.946 0.201 29.403 1.00 90.62 84 GLY A O 1
ATOM 621 N N . LEU A 1 85 ? -11.218 -1.459 30.241 1.00 91.75 85 LEU A N 1
ATOM 622 C CA . LEU A 1 85 ? -12.514 -0.780 30.093 1.00 91.75 85 LEU A CA 1
ATOM 623 C C . LEU A 1 85 ? -13.267 -0.658 31.430 1.00 91.75 85 LEU A C 1
ATOM 625 O O . LEU A 1 85 ? -13.243 -1.609 32.214 1.00 91.75 85 LEU A O 1
ATOM 629 N N . PRO A 1 86 ? -13.949 0.475 31.706 1.00 88.94 86 PRO A N 1
ATOM 630 C CA . PRO A 1 86 ? -14.927 0.579 32.790 1.00 88.94 86 PRO A CA 1
ATOM 631 C C . PRO A 1 86 ? -16.125 -0.357 32.596 1.00 88.94 86 PRO A C 1
ATOM 633 O O . PRO A 1 86 ? -16.489 -0.634 31.447 1.00 88.94 86 PRO A O 1
ATOM 636 N N . PRO A 1 87 ? -16.765 -0.838 33.682 1.00 88.31 87 PRO A N 1
ATOM 637 C CA . PRO A 1 87 ? -18.005 -1.592 33.560 1.00 88.31 87 PRO A CA 1
ATOM 638 C C . PRO A 1 87 ? -19.088 -0.731 32.900 1.00 88.31 87 PRO A C 1
ATOM 640 O O . PRO A 1 87 ? -19.144 0.481 33.102 1.00 88.31 87 PRO A O 1
ATOM 643 N N . GLY A 1 88 ? -19.952 -1.357 32.101 1.00 86.69 88 GLY A N 1
ATOM 644 C CA . GLY A 1 88 ? -21.040 -0.669 31.396 1.00 86.69 88 GLY A CA 1
ATOM 645 C C . GLY A 1 88 ? -20.675 -0.102 30.020 1.00 86.69 88 GLY A C 1
ATOM 646 O O . GLY A 1 88 ? -21.558 0.411 29.337 1.00 86.69 88 GLY A O 1
ATOM 647 N N . LEU A 1 89 ? -19.416 -0.217 29.581 1.00 89.44 89 LEU A N 1
ATOM 648 C CA . LEU A 1 89 ? -19.064 -0.034 28.170 1.00 89.44 89 LEU A CA 1
ATOM 649 C C . LEU A 1 89 ? -19.248 -1.331 27.380 1.00 89.44 89 LEU A C 1
ATOM 651 O O . LEU A 1 89 ? -19.067 -2.428 27.907 1.00 89.44 89 LEU A O 1
ATOM 655 N N . ASP A 1 90 ? -19.549 -1.186 26.092 1.00 90.50 90 ASP A N 1
ATOM 656 C CA . ASP A 1 90 ? -19.641 -2.299 25.149 1.00 90.50 90 ASP A CA 1
ATOM 657 C C . ASP A 1 90 ? -18.233 -2.796 24.773 1.00 90.50 90 ASP A C 1
ATOM 659 O O . ASP A 1 90 ? -17.557 -2.255 23.890 1.00 90.50 90 ASP A O 1
ATOM 663 N N . ALA A 1 91 ? -17.765 -3.801 25.513 1.00 90.94 91 ALA A N 1
ATOM 664 C CA . ALA A 1 91 ? -16.442 -4.386 25.337 1.00 90.94 91 ALA A CA 1
ATOM 665 C C . ALA A 1 91 ? -16.273 -5.072 23.974 1.00 90.94 91 ALA A C 1
ATOM 667 O O . ALA A 1 91 ? -15.189 -4.997 23.387 1.00 90.94 91 ALA A O 1
ATOM 668 N N . ASP A 1 92 ? -17.329 -5.690 23.449 1.00 90.69 92 ASP A N 1
ATOM 669 C CA . ASP A 1 92 ? -17.293 -6.398 22.170 1.00 90.69 92 ASP A CA 1
ATOM 670 C C . ASP A 1 92 ? -17.158 -5.399 21.022 1.00 90.69 92 ASP A C 1
ATOM 672 O O . ASP A 1 92 ? -16.268 -5.534 20.180 1.00 90.69 92 ASP A O 1
ATOM 676 N N . LYS A 1 93 ? -17.948 -4.320 21.044 1.00 89.81 93 LYS A N 1
ATOM 677 C CA . LYS A 1 93 ? -17.841 -3.241 20.056 1.00 89.81 93 LYS A CA 1
ATOM 678 C C . LYS A 1 93 ? -16.453 -2.595 20.057 1.00 89.81 93 LYS A C 1
ATOM 680 O O . LYS A 1 93 ? -15.845 -2.436 18.997 1.00 89.81 93 LYS A O 1
ATOM 685 N N . LEU A 1 94 ? -15.933 -2.220 21.227 1.00 89.88 94 LEU A N 1
ATOM 686 C CA . LEU A 1 94 ? -14.644 -1.523 21.340 1.00 89.88 94 LEU A CA 1
ATOM 687 C C . LEU A 1 94 ? -13.457 -2.429 20.989 1.00 89.88 94 LEU A C 1
ATOM 689 O O . LEU A 1 94 ? -12.502 -1.986 20.344 1.00 89.88 94 LEU A O 1
ATOM 693 N N . SER A 1 95 ? -13.512 -3.705 21.375 1.00 90.38 95 SER A N 1
ATOM 694 C CA . SER A 1 95 ? -12.475 -4.675 21.018 1.00 90.38 95 SER A CA 1
ATOM 695 C C . SER A 1 95 ? -12.494 -5.013 19.528 1.00 90.38 95 SER A C 1
ATOM 697 O O . SER A 1 95 ? -11.428 -5.044 18.915 1.00 90.38 95 SER A O 1
ATOM 699 N N . ALA A 1 96 ? -13.672 -5.154 18.910 1.00 88.81 96 ALA A N 1
ATOM 700 C CA . ALA A 1 96 ? -13.805 -5.319 17.464 1.00 88.81 96 ALA A CA 1
ATOM 701 C C . ALA A 1 96 ? -13.266 -4.096 16.704 1.00 88.81 96 ALA A C 1
ATOM 703 O O . ALA A 1 96 ? -12.485 -4.243 15.759 1.00 88.81 96 ALA A O 1
ATOM 704 N N . TRP A 1 97 ? -13.607 -2.884 17.158 1.00 87.62 97 TRP A N 1
ATOM 705 C CA . TRP A 1 97 ? -13.089 -1.634 16.595 1.00 87.62 97 TRP A CA 1
ATOM 706 C C . TRP A 1 97 ? -11.555 -1.588 16.617 1.00 87.62 97 TRP A C 1
ATOM 708 O O . TRP A 1 97 ? -10.925 -1.195 15.628 1.00 87.62 97 TRP A O 1
ATOM 718 N N . LEU A 1 98 ? -10.943 -2.015 17.726 1.00 87.19 98 LEU A N 1
ATOM 719 C CA . LEU A 1 98 ? -9.491 -2.046 17.886 1.00 87.19 98 LEU A CA 1
ATOM 720 C C . LEU A 1 98 ? -8.848 -3.153 17.043 1.00 87.19 98 LEU A C 1
ATOM 722 O O . LEU A 1 98 ? -7.857 -2.897 16.363 1.00 87.19 98 LEU A O 1
ATOM 726 N N . ALA A 1 99 ? -9.433 -4.352 17.028 1.00 86.00 99 ALA A N 1
ATOM 727 C CA . ALA A 1 99 ? -8.940 -5.495 16.264 1.00 86.00 99 ALA A CA 1
ATOM 728 C C . ALA A 1 99 ? -8.863 -5.194 14.758 1.00 86.00 99 ALA A C 1
ATOM 730 O O . ALA A 1 99 ? -7.857 -5.508 14.122 1.00 86.00 99 ALA A O 1
ATOM 731 N N . ARG A 1 100 ? -9.860 -4.489 14.199 1.00 82.81 100 ARG A N 1
ATOM 732 C CA . ARG A 1 100 ? -9.852 -4.044 12.788 1.00 82.81 100 ARG A CA 1
ATOM 733 C C . ARG A 1 100 ? -8.649 -3.167 12.430 1.00 82.81 100 ARG A C 1
ATOM 735 O O . ARG A 1 100 ? -8.250 -3.112 11.271 1.00 82.81 100 ARG A O 1
ATOM 742 N N . ARG A 1 101 ? -8.066 -2.479 13.413 1.00 82.19 101 ARG A N 1
ATOM 743 C CA . ARG A 1 101 ? -6.943 -1.543 13.241 1.00 82.19 101 ARG A CA 1
ATOM 744 C C . ARG A 1 101 ? -5.580 -2.209 13.452 1.00 82.19 101 ARG A C 1
ATOM 746 O O . ARG A 1 101 ? -4.558 -1.540 13.312 1.00 82.19 101 ARG A O 1
ATOM 753 N N . MET A 1 102 ? -5.564 -3.506 13.766 1.00 80.25 102 MET A N 1
ATOM 754 C CA . MET A 1 102 ? -4.363 -4.301 14.018 1.00 80.25 102 MET A CA 1
ATOM 755 C C . MET A 1 102 ? -4.086 -5.315 12.902 1.00 80.25 102 MET A C 1
ATOM 757 O O . MET A 1 102 ? -4.874 -5.516 11.972 1.00 80.25 102 MET A O 1
ATOM 761 N N . THR A 1 103 ? -2.916 -5.955 12.968 1.00 69.75 103 THR A N 1
ATOM 762 C CA . THR A 1 103 ? -2.632 -7.133 12.138 1.00 69.75 103 THR A CA 1
ATOM 763 C C . THR A 1 103 ? -3.460 -8.327 12.616 1.00 69.75 103 THR A C 1
ATOM 765 O O . THR A 1 103 ? -3.664 -8.493 13.814 1.00 69.75 103 THR A O 1
ATOM 768 N N . LEU A 1 104 ? -3.903 -9.189 11.689 1.00 65.75 104 LEU A N 1
ATOM 769 C CA . LEU A 1 104 ? -4.773 -10.343 11.992 1.00 65.75 104 LEU A CA 1
ATOM 770 C C . LEU A 1 104 ? -4.185 -11.297 13.046 1.00 65.75 104 LEU A C 1
ATOM 772 O O . LEU A 1 104 ? -4.921 -11.956 13.768 1.00 65.75 104 LEU A O 1
ATOM 776 N N . ALA A 1 105 ? -2.857 -11.359 13.143 1.00 69.81 105 ALA A N 1
ATOM 777 C CA . ALA A 1 105 ? -2.152 -12.212 14.093 1.00 69.81 105 ALA A CA 1
ATOM 778 C C . ALA A 1 105 ? -1.925 -11.560 15.472 1.00 69.81 105 ALA A C 1
ATOM 780 O O . ALA A 1 105 ? -1.321 -12.195 16.331 1.00 69.81 105 ALA A O 1
ATOM 781 N N . CYS A 1 106 ? -2.340 -10.304 15.682 1.00 82.00 106 CYS A N 1
ATOM 782 C CA . CYS A 1 106 ? -2.109 -9.577 16.929 1.00 82.00 106 CYS A CA 1
ATOM 783 C C . CYS A 1 106 ? -3.090 -10.046 18.020 1.00 82.00 106 CYS A C 1
ATOM 785 O O . CYS A 1 106 ? -4.293 -9.805 17.899 1.00 82.00 106 CYS A O 1
ATOM 787 N N . PRO A 1 107 ? -2.621 -10.687 19.106 1.00 88.00 107 PRO A N 1
ATOM 788 C CA . PRO A 1 107 ? -3.484 -11.066 20.214 1.00 88.00 107 PRO A CA 1
ATOM 789 C C . PRO A 1 107 ? -3.984 -9.824 20.963 1.00 88.00 107 PRO A C 1
ATOM 791 O O . PRO A 1 107 ? -3.182 -9.001 21.413 1.00 88.00 107 PRO A O 1
ATOM 794 N N . LEU A 1 108 ? -5.302 -9.731 21.147 1.00 90.88 108 LEU A N 1
ATOM 795 C CA . LEU A 1 108 ? -5.968 -8.683 21.921 1.00 90.88 108 LEU A CA 1
ATOM 796 C C . LEU A 1 108 ? -6.579 -9.272 23.199 1.00 90.88 108 LEU A C 1
ATOM 798 O O . LEU A 1 108 ? -7.367 -10.213 23.143 1.00 90.88 108 LEU A O 1
ATOM 802 N N . GLY A 1 109 ? -6.223 -8.710 24.353 1.00 91.31 109 GLY A N 1
ATOM 803 C CA . GLY A 1 109 ? -6.874 -8.979 25.634 1.00 91.31 109 GLY A CA 1
ATOM 804 C C . GLY A 1 109 ? -7.757 -7.818 26.076 1.00 91.31 109 GLY A C 1
ATOM 805 O O . GLY A 1 109 ? -7.366 -6.663 25.939 1.00 91.31 109 GLY A O 1
ATOM 806 N N . VAL A 1 110 ? -8.919 -8.115 26.656 1.00 92.44 110 VAL A N 1
ATOM 807 C CA . VAL A 1 110 ? -9.802 -7.107 27.258 1.00 92.44 110 VAL A CA 1
ATOM 808 C C . VAL A 1 110 ? -9.906 -7.358 28.758 1.00 92.44 110 VAL A C 1
ATOM 810 O O . VAL A 1 110 ? -10.095 -8.495 29.187 1.00 92.44 110 VAL A O 1
ATOM 813 N N . VAL A 1 111 ? -9.772 -6.297 29.554 1.00 91.56 111 VAL A N 1
ATOM 814 C CA . VAL A 1 111 ? -9.878 -6.324 31.016 1.00 91.56 111 VAL A CA 1
ATOM 815 C C . VAL A 1 111 ? -10.960 -5.338 31.447 1.00 91.56 111 VAL A C 1
ATOM 817 O O . VAL A 1 111 ? -10.805 -4.127 31.285 1.00 91.56 111 VAL A O 1
ATOM 820 N N . VAL A 1 112 ? -12.052 -5.840 32.021 1.00 90.31 112 VAL A N 1
ATOM 821 C CA . VAL A 1 112 ? -13.094 -4.994 32.621 1.00 90.31 112 VAL A CA 1
ATOM 822 C C . VAL A 1 112 ? -12.690 -4.658 34.057 1.00 90.31 112 VAL A C 1
ATOM 824 O O . VAL A 1 112 ? -12.456 -5.558 34.861 1.00 90.31 112 VAL A O 1
ATOM 827 N N . ARG A 1 113 ? -12.567 -3.367 34.380 1.00 87.44 113 ARG A N 1
ATOM 828 C CA . ARG A 1 113 ? -12.159 -2.868 35.712 1.00 87.44 113 ARG A CA 1
ATOM 829 C C . ARG A 1 113 ? -12.693 -1.460 35.977 1.00 87.44 113 ARG A C 1
ATOM 831 O O . ARG A 1 113 ? -13.127 -0.822 35.034 1.00 87.44 113 ARG A O 1
ATOM 838 N N . GLU A 1 114 ? -12.575 -0.915 37.183 1.00 84.44 114 GLU A N 1
ATOM 839 C CA . GLU A 1 114 ? -12.933 0.490 37.488 1.00 84.44 114 GLU A CA 1
ATOM 840 C C . GLU A 1 114 ? -11.884 1.525 37.035 1.00 84.44 114 GLU A C 1
ATOM 842 O O . GLU A 1 114 ? -10.685 1.242 37.073 1.00 84.44 114 GLU A O 1
ATOM 847 N N . GLY A 1 115 ? -12.327 2.729 36.628 1.00 81.62 115 GLY A N 1
ATOM 848 C CA . GLY A 1 115 ? -11.471 3.857 36.194 1.00 81.62 115 GLY A CA 1
ATOM 849 C C . GLY A 1 115 ? -11.627 4.297 34.716 1.00 81.62 115 GLY A C 1
ATOM 850 O O . GLY A 1 115 ? -12.630 3.982 34.075 1.00 81.62 115 GLY A O 1
ATOM 851 N N . PRO A 1 116 ? -10.642 4.986 34.110 1.00 85.75 116 PRO A N 1
ATOM 852 C CA . PRO A 1 116 ? -10.702 5.430 32.705 1.00 85.75 116 PRO A CA 1
ATOM 853 C C . PRO A 1 116 ? -10.328 4.347 31.675 1.00 85.75 116 PRO A C 1
ATOM 855 O O . PRO A 1 116 ? -9.704 3.355 32.029 1.00 85.75 116 PRO A O 1
ATOM 858 N N . ILE A 1 117 ? -10.628 4.531 30.387 1.00 89.00 117 ILE A N 1
ATOM 859 C CA . ILE A 1 117 ? -10.160 3.599 29.340 1.00 89.00 117 ILE A CA 1
ATOM 860 C C . ILE A 1 117 ? -8.620 3.600 29.284 1.00 89.00 117 ILE A C 1
ATOM 862 O O . ILE A 1 117 ? -7.995 4.663 29.281 1.00 89.00 117 ILE A O 1
ATOM 866 N N . ALA A 1 118 ? -8.011 2.415 29.224 1.00 88.88 118 ALA A N 1
ATOM 867 C CA . ALA A 1 118 ? -6.561 2.221 29.176 1.00 88.88 118 ALA A CA 1
ATOM 868 C C . ALA A 1 118 ? -6.167 1.317 28.003 1.00 88.88 118 ALA A C 1
ATOM 870 O O . ALA A 1 118 ? -6.853 0.338 27.725 1.00 88.88 118 ALA A O 1
ATOM 871 N N . LEU A 1 119 ? -5.048 1.607 27.344 1.00 90.62 119 LEU A N 1
ATOM 872 C CA . LEU A 1 119 ? -4.513 0.805 26.246 1.00 90.62 119 LEU A CA 1
ATOM 873 C C . LEU A 1 119 ? -3.025 0.551 26.487 1.00 90.62 119 LEU A C 1
ATOM 875 O O . LEU A 1 119 ? -2.264 1.499 26.672 1.00 90.62 119 LEU A O 1
ATOM 879 N N . ALA A 1 120 ? -2.608 -0.711 26.444 1.00 89.12 120 ALA A N 1
ATOM 880 C CA . ALA A 1 120 ? -1.199 -1.090 26.434 1.00 89.12 120 ALA A CA 1
ATOM 881 C C . ALA A 1 120 ? -0.889 -1.913 25.185 1.00 89.12 120 ALA A C 1
ATOM 883 O O . ALA A 1 120 ? -1.628 -2.836 24.844 1.00 89.12 120 ALA A O 1
ATOM 884 N N . ALA A 1 121 ? 0.211 -1.589 24.514 1.00 88.62 121 ALA A N 1
ATOM 885 C CA . ALA A 1 121 ? 0.667 -2.281 23.320 1.00 88.62 121 ALA A CA 1
ATOM 886 C C . ALA A 1 121 ? 2.133 -2.693 23.473 1.00 88.62 121 ALA A C 1
ATOM 888 O O . ALA A 1 121 ? 2.996 -1.863 23.760 1.00 88.62 121 ALA A O 1
ATOM 889 N N . ALA A 1 122 ? 2.409 -3.975 23.242 1.00 87.31 122 ALA A N 1
ATOM 890 C CA . ALA A 1 122 ? 3.758 -4.492 23.070 1.00 87.31 122 ALA A CA 1
ATOM 891 C C . ALA A 1 122 ? 4.122 -4.423 21.587 1.00 87.31 122 ALA A C 1
ATOM 893 O O . ALA A 1 122 ? 3.538 -5.127 20.764 1.00 87.31 122 ALA A O 1
ATOM 894 N N . LEU A 1 123 ? 5.086 -3.582 21.238 1.00 83.50 123 LEU A N 1
ATOM 895 C CA . LEU A 1 123 ? 5.523 -3.331 19.873 1.00 83.50 123 LEU A CA 1
ATOM 896 C C . LEU A 1 123 ? 6.860 -4.019 19.622 1.00 83.50 123 LEU A C 1
ATOM 898 O O . LEU A 1 123 ? 7.801 -3.875 20.401 1.00 83.50 123 LEU A O 1
ATOM 902 N N . ARG A 1 124 ? 6.957 -4.757 18.517 1.00 76.19 124 ARG A N 1
ATOM 903 C CA . ARG A 1 124 ? 8.214 -5.348 18.049 1.00 76.19 124 ARG A CA 1
ATOM 904 C C . ARG A 1 124 ? 8.489 -4.864 16.640 1.00 76.19 124 ARG A C 1
ATOM 906 O O . ARG A 1 124 ? 7.561 -4.649 15.861 1.00 76.19 124 ARG A O 1
ATOM 913 N N . HIS A 1 125 ? 9.761 -4.747 16.282 1.00 62.84 125 HIS A N 1
ATOM 914 C CA . HIS A 1 125 ? 10.111 -4.624 14.877 1.00 62.84 125 HIS A CA 1
ATOM 915 C C . HIS A 1 125 ? 9.650 -5.893 14.157 1.00 62.84 125 HIS A C 1
ATOM 917 O O . HIS A 1 125 ? 10.168 -6.981 14.408 1.00 62.84 125 HIS A O 1
ATOM 923 N N . ARG A 1 126 ? 8.695 -5.773 13.226 1.00 54.06 126 ARG A N 1
ATOM 924 C CA . ARG A 1 126 ? 8.595 -6.760 12.145 1.00 54.06 126 ARG A CA 1
ATOM 925 C C . ARG A 1 126 ? 9.796 -6.522 11.255 1.00 54.06 126 ARG A C 1
ATOM 927 O O . ARG A 1 126 ? 9.747 -5.704 10.338 1.00 54.06 126 ARG A O 1
ATOM 934 N N . VAL A 1 127 ? 10.897 -7.168 11.609 1.00 46.19 127 VAL A N 1
ATOM 935 C CA . VAL A 1 127 ? 12.144 -7.009 10.891 1.00 46.19 127 VAL A CA 1
ATOM 936 C C . VAL A 1 127 ? 11.915 -7.458 9.452 1.00 46.19 127 VAL A C 1
ATOM 938 O O . VAL A 1 127 ? 11.518 -8.589 9.189 1.00 46.19 127 VAL A O 1
ATOM 941 N N . GLY A 1 128 ? 12.125 -6.536 8.515 1.00 41.81 128 GLY A N 1
ATOM 942 C CA . GLY A 1 128 ? 12.072 -6.779 7.076 1.00 41.81 128 GLY A CA 1
ATOM 943 C C . GLY A 1 128 ? 13.293 -7.537 6.552 1.00 41.81 128 GLY A C 1
ATOM 944 O O . GLY A 1 128 ? 13.570 -7.462 5.357 1.00 41.81 128 GLY A O 1
ATOM 945 N N . PHE A 1 129 ? 14.031 -8.246 7.413 1.00 42.50 129 PHE A N 1
ATOM 946 C CA . PHE A 1 129 ? 15.101 -9.125 6.971 1.00 42.50 129 PHE A CA 1
ATOM 947 C C . PHE A 1 129 ? 14.468 -10.339 6.313 1.00 42.50 129 PHE A C 1
ATOM 949 O O . PHE A 1 129 ? 13.864 -11.204 6.938 1.00 42.50 129 PHE A O 1
ATOM 956 N N . ALA A 1 130 ? 14.620 -10.380 5.001 1.00 45.53 130 ALA A N 1
ATOM 957 C CA . ALA A 1 130 ? 14.071 -11.427 4.188 1.00 45.53 130 ALA A CA 1
ATOM 958 C C . ALA A 1 130 ? 14.856 -12.763 4.108 1.00 45.53 130 ALA A C 1
ATOM 960 O O . ALA A 1 130 ? 14.347 -13.636 3.404 1.00 45.53 130 ALA A O 1
ATOM 961 N N . PRO A 1 131 ? 15.994 -13.016 4.803 1.00 46.59 131 PRO A N 1
ATOM 962 C CA . PRO A 1 131 ? 16.503 -14.387 4.922 1.00 46.59 131 PRO A CA 1
ATOM 963 C C . PRO A 1 131 ? 15.707 -15.279 5.896 1.00 46.59 131 PRO A C 1
ATOM 965 O O . PRO A 1 131 ? 15.619 -16.474 5.641 1.00 46.59 131 PRO A O 1
ATOM 968 N N . ASP A 1 132 ? 15.061 -14.728 6.933 1.00 5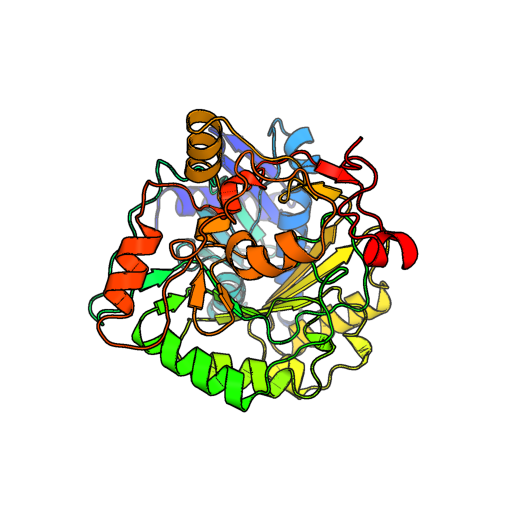0.91 132 ASP A N 1
ATOM 969 C CA . ASP A 1 132 ? 14.340 -15.527 7.952 1.00 50.91 132 ASP A CA 1
ATOM 970 C C . ASP A 1 132 ? 12.824 -15.618 7.707 1.00 50.91 132 ASP A C 1
ATOM 972 O O . ASP A 1 132 ? 12.059 -16.113 8.540 1.00 50.91 132 ASP A O 1
ATOM 976 N N . ARG A 1 133 ? 12.345 -15.108 6.568 1.00 65.19 133 ARG A N 1
ATOM 977 C CA . ARG A 1 133 ? 10.916 -15.144 6.255 1.00 65.19 133 ARG A CA 1
ATOM 978 C C . ARG A 1 133 ? 10.521 -16.546 5.803 1.00 65.19 133 ARG A C 1
ATOM 980 O O . ARG A 1 133 ? 11.163 -17.125 4.930 1.00 65.19 133 ARG A O 1
ATOM 987 N N . ALA A 1 134 ? 9.417 -17.052 6.353 1.00 74.81 134 ALA A N 1
ATOM 988 C CA . ALA A 1 134 ? 8.808 -18.292 5.890 1.00 74.81 134 ALA A CA 1
ATOM 989 C C . ALA A 1 134 ? 8.591 -18.257 4.369 1.00 74.81 134 ALA A C 1
ATOM 991 O O . ALA A 1 134 ? 8.232 -17.219 3.796 1.00 74.81 134 ALA A O 1
ATOM 992 N N . ARG A 1 135 ? 8.821 -19.401 3.721 1.00 85.75 135 ARG A N 1
ATOM 993 C CA . ARG A 1 135 ? 8.554 -19.560 2.291 1.00 85.75 135 ARG A CA 1
ATOM 994 C C . ARG A 1 135 ? 7.067 -19.355 2.025 1.00 85.75 135 ARG A C 1
ATOM 996 O O . ARG A 1 135 ? 6.223 -19.665 2.859 1.00 85.75 135 ARG A O 1
ATOM 1003 N N . TYR A 1 136 ? 6.749 -18.847 0.841 1.00 91.50 136 TYR A N 1
ATOM 1004 C CA . TYR A 1 136 ? 5.366 -18.753 0.400 1.00 91.50 136 TYR A CA 1
ATOM 1005 C C . TYR A 1 136 ? 4.836 -20.144 0.090 1.00 91.50 136 TYR A C 1
ATOM 1007 O O . TYR A 1 136 ? 5.405 -20.867 -0.736 1.00 91.50 136 TYR A O 1
ATOM 1015 N N . GLU A 1 137 ? 3.726 -20.484 0.723 1.00 90.44 137 GLU A N 1
ATOM 1016 C CA . GLU A 1 137 ? 3.023 -21.746 0.552 1.00 90.44 137 GLU A CA 1
ATOM 1017 C C . GLU A 1 137 ? 1.632 -21.492 -0.026 1.00 90.44 137 GLU A C 1
ATOM 1019 O O . GLU A 1 137 ? 1.034 -20.430 0.181 1.00 90.44 137 GLU A O 1
ATOM 1024 N N . ARG A 1 138 ? 1.138 -22.461 -0.801 1.00 93.81 138 ARG A N 1
ATOM 1025 C CA . ARG A 1 138 ? -0.253 -22.456 -1.252 1.00 93.81 138 ARG A CA 1
ATOM 1026 C C . ARG A 1 138 ? -1.138 -22.940 -0.112 1.00 93.81 138 ARG A C 1
ATOM 1028 O O . ARG A 1 138 ? -0.785 -23.889 0.584 1.00 93.81 138 ARG A O 1
ATOM 1035 N N . GLN A 1 139 ? -2.273 -22.283 0.071 1.00 92.50 139 GLN A N 1
ATOM 1036 C CA . GLN A 1 139 ? -3.287 -22.702 1.027 1.00 92.50 139 GLN A CA 1
ATOM 1037 C C . GLN A 1 139 ? -4.067 -23.911 0.485 1.00 92.50 139 GLN A C 1
ATOM 1039 O O . GLN A 1 139 ? -3.861 -24.351 -0.648 1.00 92.50 139 GLN A O 1
ATOM 1044 N N . LEU A 1 140 ? -4.982 -24.450 1.297 1.00 91.56 140 LEU A N 1
ATOM 1045 C CA . LEU A 1 140 ? -5.826 -25.594 0.921 1.00 91.56 140 LEU A CA 1
ATOM 1046 C C . LEU A 1 140 ? -6.676 -25.333 -0.332 1.00 91.56 140 LEU A C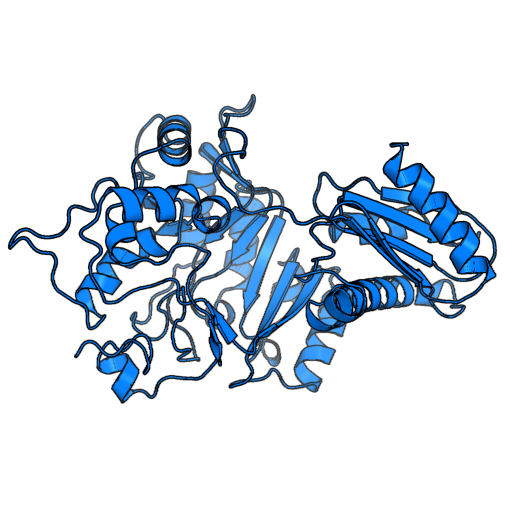 1
ATOM 1048 O O . LEU A 1 140 ? -7.007 -26.269 -1.049 1.00 91.56 140 LEU A O 1
ATOM 1052 N N . ASP A 1 141 ? -7.004 -24.071 -0.603 1.00 92.44 141 ASP A N 1
ATOM 1053 C CA . ASP A 1 141 ? -7.741 -23.639 -1.793 1.00 92.44 141 ASP A CA 1
ATOM 1054 C C . ASP A 1 141 ? -6.848 -23.443 -3.036 1.00 92.44 141 ASP A C 1
ATOM 1056 O O . ASP A 1 141 ? -7.314 -22.965 -4.066 1.00 92.44 141 ASP A O 1
ATOM 1060 N N . GLY A 1 142 ? -5.559 -23.792 -2.947 1.00 95.81 142 GLY A N 1
ATOM 1061 C CA . GLY A 1 142 ? -4.589 -23.685 -4.035 1.00 95.81 142 GLY A CA 1
ATOM 1062 C C . GLY A 1 142 ? -3.981 -22.293 -4.228 1.00 95.81 142 GLY A C 1
ATOM 1063 O O . GLY A 1 142 ? -3.037 -22.158 -5.007 1.00 95.81 142 GLY A O 1
ATOM 1064 N N . ARG A 1 143 ? -4.445 -21.262 -3.513 1.00 97.38 143 ARG A N 1
ATOM 1065 C CA . ARG A 1 143 ? -3.962 -19.881 -3.676 1.00 97.38 143 ARG A CA 1
ATOM 1066 C C . ARG A 1 143 ? -2.742 -19.601 -2.811 1.00 97.38 143 ARG A C 1
ATOM 1068 O O . ARG A 1 143 ? -2.580 -20.159 -1.729 1.00 97.38 143 ARG A O 1
ATOM 1075 N N . VAL A 1 144 ? -1.877 -18.696 -3.259 1.00 97.00 144 VAL A N 1
ATOM 1076 C CA . VAL A 1 144 ? -0.736 -18.218 -2.468 1.00 97.00 144 VAL A CA 1
ATOM 1077 C C . VAL A 1 144 ? -1.194 -17.083 -1.559 1.00 97.00 144 VAL A C 1
ATOM 1079 O O . VAL A 1 144 ? -1.666 -16.053 -2.045 1.00 97.00 144 VAL A O 1
ATOM 1082 N N . ARG A 1 145 ? -1.014 -17.230 -0.243 1.00 93.88 145 ARG A N 1
ATOM 1083 C CA . ARG A 1 145 ? -1.306 -16.139 0.694 1.00 93.88 145 ARG A CA 1
ATOM 1084 C C . ARG A 1 145 ? -0.147 -15.150 0.766 1.00 93.88 145 ARG A C 1
ATOM 1086 O O . ARG A 1 145 ? 1.001 -15.543 0.975 1.00 93.88 145 ARG A O 1
ATOM 1093 N N . VAL A 1 146 ? -0.440 -13.861 0.611 1.00 92.44 146 VAL A N 1
ATOM 1094 C CA . VAL A 1 146 ? 0.560 -12.784 0.639 1.00 92.44 146 VAL A CA 1
ATOM 1095 C C . VAL A 1 146 ? 0.157 -11.672 1.604 1.00 92.44 146 VAL A C 1
ATOM 1097 O O . VAL A 1 146 ? -1.017 -11.387 1.793 1.00 92.44 146 VAL A O 1
ATOM 1100 N N . GLU A 1 147 ? 1.139 -10.995 2.201 1.00 87.25 147 GLU A N 1
ATOM 1101 C CA . GLU A 1 147 ? 0.869 -9.895 3.143 1.00 87.25 147 GLU A CA 1
ATOM 1102 C C . GLU A 1 147 ? 0.251 -8.672 2.450 1.00 87.25 147 GLU A C 1
ATOM 1104 O O . GLU A 1 147 ? -0.549 -7.947 3.036 1.00 87.25 147 GLU A O 1
ATOM 1109 N N . ALA A 1 148 ? 0.649 -8.407 1.204 1.00 91.25 148 ALA A N 1
ATOM 1110 C CA . ALA A 1 148 ? 0.134 -7.277 0.453 1.00 91.25 148 ALA A CA 1
ATOM 1111 C C . ALA A 1 148 ? 0.207 -7.503 -1.054 1.00 91.25 148 ALA A C 1
ATOM 1113 O O . ALA A 1 148 ? 1.217 -7.988 -1.569 1.00 91.25 148 ALA A O 1
ATOM 1114 N N . PHE A 1 149 ? -0.837 -7.049 -1.734 1.00 96.06 149 PHE A N 1
ATOM 1115 C CA . PHE A 1 149 ? -0.938 -6.980 -3.184 1.00 96.06 149 PHE A CA 1
ATOM 1116 C C . PHE A 1 149 ? -1.356 -5.565 -3.582 1.00 96.06 149 PHE A C 1
ATOM 1118 O O . PHE A 1 149 ? -2.257 -5.000 -2.976 1.00 96.06 149 PHE A O 1
ATOM 1125 N N . GLU A 1 150 ? -0.682 -4.964 -4.551 1.00 96.69 150 GLU A N 1
ATOM 1126 C CA . GLU A 1 150 ? -0.877 -3.589 -4.996 1.00 96.69 150 GLU A CA 1
ATOM 1127 C C . GLU A 1 150 ? -1.532 -3.572 -6.378 1.00 96.69 150 GLU A C 1
ATOM 1129 O O . GLU A 1 150 ? -1.169 -4.331 -7.281 1.00 96.69 150 GLU A O 1
ATOM 1134 N N . LEU A 1 151 ? -2.474 -2.650 -6.544 1.00 96.19 151 LEU A N 1
ATOM 1135 C CA . LEU A 1 151 ? -3.065 -2.286 -7.819 1.00 96.19 151 LEU A CA 1
ATOM 1136 C C . LEU A 1 151 ? -2.871 -0.787 -8.025 1.00 96.19 151 LEU A C 1
ATOM 1138 O O . LEU A 1 151 ? -3.159 0.009 -7.128 1.00 96.19 151 LEU A O 1
ATOM 1142 N N . HIS A 1 152 ? -2.386 -0.408 -9.204 1.00 96.44 152 HIS A N 1
ATOM 1143 C CA . HIS A 1 152 ? -2.159 0.982 -9.581 1.00 96.44 152 HIS A CA 1
ATOM 1144 C C . HIS A 1 152 ? -3.197 1.423 -10.624 1.00 96.44 152 HIS A C 1
ATOM 1146 O O . HIS A 1 152 ? -2.898 1.386 -11.815 1.00 96.44 152 HIS A O 1
ATOM 1152 N N . PRO A 1 153 ? -4.421 1.825 -10.220 1.00 96.75 153 PRO A N 1
ATOM 1153 C CA . PRO A 1 153 ? -5.441 2.277 -11.166 1.00 96.75 153 PRO A CA 1
ATOM 1154 C C . PRO A 1 153 ? -5.065 3.58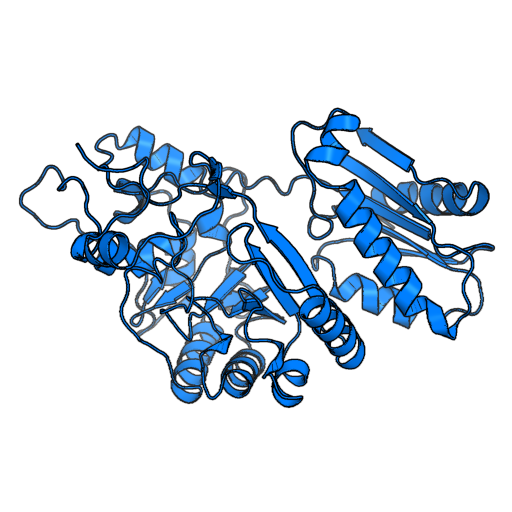4 -11.866 1.00 96.75 153 PRO A C 1
ATOM 1156 O O . PRO A 1 153 ? -5.657 3.897 -12.885 1.00 96.75 153 PRO A O 1
ATOM 1159 N N . VAL A 1 154 ? -4.108 4.350 -11.332 1.00 97.06 154 VAL A N 1
ATOM 1160 C CA . VAL A 1 154 ? -3.578 5.584 -11.927 1.00 97.06 154 VAL A CA 1
ATOM 1161 C C . VAL A 1 154 ? -2.062 5.573 -11.784 1.00 97.06 154 VAL A C 1
ATOM 1163 O O . VAL A 1 154 ? -1.561 5.351 -10.685 1.00 97.06 154 VAL A O 1
ATOM 1166 N N . GLU A 1 155 ? -1.306 5.840 -12.850 1.00 94.94 155 GLU A N 1
ATOM 1167 C CA . GLU A 1 155 ? 0.170 5.862 -12.777 1.00 94.94 155 GLU A CA 1
ATOM 1168 C C . GLU A 1 155 ? 0.751 7.267 -12.554 1.00 94.94 155 GLU A C 1
ATOM 1170 O O . GLU A 1 155 ? 1.796 7.424 -11.915 1.00 94.94 155 GLU A O 1
ATOM 1175 N N . HIS A 1 156 ? 0.045 8.294 -13.026 1.00 95.50 156 HIS A N 1
ATOM 1176 C CA . HIS A 1 156 ? 0.442 9.695 -12.917 1.00 95.50 156 HIS A CA 1
ATOM 1177 C C . HIS A 1 156 ? -0.015 10.332 -11.593 1.00 95.50 156 HIS A C 1
ATOM 1179 O O . HIS A 1 156 ? -0.940 9.863 -10.929 1.00 95.50 156 HIS A O 1
ATOM 1185 N N . CYS A 1 157 ? 0.654 11.411 -11.180 1.00 97.00 157 CYS A N 1
ATOM 1186 C CA . CYS A 1 157 ? 0.382 12.103 -9.919 1.00 97.00 157 CYS A CA 1
ATOM 1187 C C . CYS A 1 157 ? 0.362 13.622 -10.123 1.00 97.00 157 CYS A C 1
ATOM 1189 O O . CYS A 1 157 ? 1.085 14.168 -10.954 1.00 97.00 157 CYS A O 1
ATOM 1191 N N . ASN A 1 158 ? -0.419 14.326 -9.304 1.00 96.38 158 ASN A N 1
ATOM 1192 C CA . ASN A 1 158 ? -0.417 15.789 -9.227 1.00 96.38 158 ASN A CA 1
ATOM 1193 C C . ASN A 1 158 ? 0.801 16.359 -8.462 1.00 96.38 158 ASN A C 1
ATOM 1195 O O . ASN A 1 158 ? 0.985 17.578 -8.416 1.00 96.38 158 ASN A O 1
ATOM 1199 N N . LEU A 1 159 ? 1.651 15.496 -7.893 1.00 96.94 159 LEU A N 1
ATOM 1200 C CA . LEU A 1 159 ? 2.933 15.838 -7.273 1.00 96.94 159 LEU A CA 1
ATOM 1201 C C . LEU A 1 159 ? 4.113 15.321 -8.101 1.00 96.94 159 LEU A C 1
ATOM 1203 O O . LEU A 1 159 ? 3.994 14.370 -8.869 1.00 96.94 159 LEU A O 1
ATOM 1207 N N . ARG A 1 160 ? 5.284 15.940 -7.911 1.00 96.44 160 ARG A N 1
ATOM 1208 C CA . ARG A 1 160 ? 6.538 15.548 -8.577 1.00 96.44 160 ARG A CA 1
ATOM 1209 C C . ARG A 1 160 ? 7.632 15.178 -7.578 1.00 96.44 160 ARG A C 1
ATOM 1211 O O . ARG A 1 160 ? 8.717 15.745 -7.622 1.00 96.44 160 ARG A O 1
ATOM 1218 N N . CYS A 1 161 ? 7.337 14.304 -6.622 1.00 95.88 161 CYS A N 1
ATOM 1219 C CA . CYS A 1 161 ? 8.284 13.959 -5.559 1.00 95.88 161 CYS A CA 1
ATOM 1220 C C . CYS A 1 161 ? 9.598 13.399 -6.136 1.00 95.88 161 CYS A C 1
ATOM 1222 O O . CYS A 1 161 ? 9.573 12.450 -6.923 1.00 95.88 161 CYS A O 1
ATOM 1224 N N . ALA A 1 162 ? 10.741 13.955 -5.731 1.00 93.81 162 ALA A N 1
ATOM 1225 C CA . ALA A 1 162 ? 12.040 13.344 -6.011 1.00 93.81 162 ALA A CA 1
ATOM 1226 C C . ALA A 1 162 ? 12.122 11.972 -5.328 1.00 93.81 162 ALA A C 1
ATOM 1228 O O . ALA A 1 162 ? 11.548 11.792 -4.257 1.00 93.81 162 ALA A O 1
ATOM 1229 N N . ASN A 1 163 ? 12.805 11.001 -5.939 1.00 90.31 163 ASN A N 1
ATOM 1230 C CA . ASN A 1 163 ? 12.855 9.604 -5.482 1.00 90.31 163 ASN A CA 1
ATOM 1231 C C . ASN A 1 163 ? 11.473 8.933 -5.326 1.00 90.31 163 ASN A C 1
ATOM 1233 O O . ASN A 1 163 ? 11.341 7.970 -4.569 1.00 90.31 163 ASN A O 1
ATOM 1237 N N . CYS A 1 164 ? 10.433 9.415 -6.022 1.00 92.25 164 CYS A N 1
ATOM 1238 C CA . CYS A 1 164 ? 9.123 8.767 -6.009 1.00 92.25 164 CYS A CA 1
ATOM 1239 C C . CYS A 1 164 ? 9.279 7.299 -6.401 1.00 92.25 164 CYS A C 1
ATOM 1241 O O . CYS A 1 164 ? 9.698 6.994 -7.521 1.00 92.25 164 CYS A O 1
ATOM 1243 N N . CYS A 1 165 ? 8.912 6.389 -5.495 1.00 84.25 165 CYS A N 1
ATOM 1244 C CA . CYS A 1 165 ? 8.962 4.977 -5.811 1.00 84.25 165 CYS A CA 1
ATOM 1245 C C . CYS A 1 165 ? 8.072 4.721 -7.035 1.00 84.25 165 CYS A C 1
ATOM 1247 O O . CYS A 1 165 ? 8.562 4.250 -8.042 1.00 84.25 165 CYS A O 1
ATOM 1249 N N . ASN A 1 166 ? 6.819 5.134 -7.113 1.00 88.00 166 ASN A N 1
ATOM 1250 C CA . ASN A 1 166 ? 6.002 4.784 -8.288 1.00 88.00 166 ASN A CA 1
ATOM 1251 C C . ASN A 1 166 ? 6.397 5.485 -9.606 1.00 88.00 166 ASN A C 1
ATOM 1253 O O . ASN A 1 166 ? 5.757 5.252 -10.622 1.00 88.00 166 ASN A O 1
ATOM 1257 N N . MET A 1 167 ? 7.470 6.294 -9.616 1.00 90.62 167 MET A N 1
ATOM 1258 C CA . MET A 1 167 ? 7.980 7.027 -10.783 1.00 90.62 167 MET A CA 1
ATOM 1259 C C . MET A 1 167 ? 6.931 7.900 -11.471 1.00 90.62 167 MET A C 1
ATOM 1261 O O . MET A 1 167 ? 7.127 8.350 -12.595 1.00 90.62 167 MET A O 1
ATOM 1265 N N . SER A 1 168 ? 5.854 8.213 -10.760 1.00 93.94 168 SER A N 1
ATOM 1266 C CA . SER A 1 168 ? 4.735 9.031 -11.212 1.00 93.94 168 SER A CA 1
ATOM 1267 C C . SER A 1 168 ? 5.121 10.382 -11.817 1.00 93.94 168 SER A C 1
ATOM 1269 O O . SER A 1 168 ? 4.434 10.804 -12.740 1.00 93.94 168 SER A O 1
ATOM 1271 N N . PRO A 1 169 ? 6.205 11.065 -11.384 1.00 93.69 169 PRO A N 1
ATOM 1272 C CA . PRO A 1 169 ? 6.650 12.292 -12.046 1.00 93.69 169 PRO A CA 1
ATOM 1273 C C . PRO A 1 169 ? 7.221 12.067 -13.455 1.00 93.69 169 PRO A C 1
ATOM 1275 O O . PRO A 1 169 ? 7.335 13.023 -14.215 1.00 93.69 169 PRO A O 1
ATOM 1278 N N . LEU A 1 170 ? 7.644 10.839 -13.767 1.00 90.94 170 LEU A N 1
ATOM 1279 C CA . LEU A 1 170 ? 8.380 10.479 -14.979 1.00 90.94 170 LEU A CA 1
ATOM 1280 C C . LEU A 1 170 ? 7.526 9.681 -15.969 1.00 90.94 170 LEU A C 1
ATOM 1282 O O . LEU A 1 170 ? 7.828 9.673 -17.159 1.00 90.94 170 LEU A O 1
ATOM 1286 N N . VAL A 1 171 ? 6.463 9.014 -15.519 1.00 89.81 171 VAL A N 1
ATOM 1287 C CA . VAL A 1 171 ? 5.538 8.272 -16.391 1.00 89.81 171 VAL A CA 1
ATOM 1288 C C . VAL A 1 171 ? 4.429 9.175 -16.938 1.00 89.81 171 VAL A C 1
ATOM 1290 O O . VAL A 1 171 ? 4.142 10.238 -16.393 1.00 89.81 171 VAL A O 1
ATOM 1293 N N . GLY A 1 172 ? 3.852 8.780 -18.076 1.00 87.62 172 GLY A N 1
ATOM 1294 C CA . GLY A 1 172 ? 2.747 9.511 -18.700 1.00 87.62 172 GLY A CA 1
ATOM 1295 C C . GLY A 1 172 ? 1.414 9.292 -17.984 1.00 87.62 172 GLY A C 1
ATOM 1296 O O . GLY A 1 172 ? 1.305 8.467 -17.078 1.00 87.62 172 GLY A O 1
ATOM 1297 N N . GLU A 1 173 ? 0.387 10.018 -18.423 1.00 92.44 173 GLU A N 1
ATOM 1298 C CA . GLU A 1 173 ? -0.981 9.783 -17.965 1.00 92.44 173 GLU A CA 1
ATOM 1299 C C . GLU A 1 173 ? -1.468 8.410 -18.430 1.00 92.44 173 GLU A C 1
ATOM 1301 O O . GLU A 1 173 ? -1.453 8.083 -19.616 1.00 92.44 173 GLU A O 1
ATOM 1306 N N . HIS A 1 174 ? -1.873 7.597 -17.463 1.00 92.75 174 HIS A N 1
ATOM 1307 C CA . HIS A 1 174 ? -2.482 6.296 -17.670 1.00 92.75 174 HIS A CA 1
ATOM 1308 C C . HIS A 1 174 ? -3.383 5.981 -16.477 1.00 92.75 174 HIS A C 1
ATOM 1310 O O . HIS A 1 174 ? -3.029 6.304 -15.331 1.00 92.75 174 HIS A O 1
ATOM 1316 N N . TRP A 1 175 ? -4.524 5.355 -16.756 1.00 94.94 175 TRP A N 1
ATOM 1317 C CA . TRP A 1 175 ? -5.402 4.765 -15.760 1.00 94.94 175 TRP A CA 1
ATOM 1318 C C . TRP A 1 175 ? -6.111 3.525 -16.311 1.00 94.94 175 TRP A C 1
ATOM 1320 O O . TRP A 1 175 ? -6.277 3.393 -17.522 1.00 94.94 175 TRP A O 1
ATOM 1330 N N . LEU A 1 176 ? -6.533 2.645 -15.405 1.00 96.56 176 LEU A N 1
ATOM 1331 C CA . LEU A 1 176 ? -7.356 1.470 -15.694 1.00 96.56 176 LEU A CA 1
ATOM 1332 C C . LEU A 1 176 ? -8.803 1.768 -15.319 1.00 96.56 176 LEU A C 1
ATOM 1334 O O . LEU A 1 176 ? -9.054 2.161 -14.185 1.00 96.56 176 LEU A O 1
ATOM 1338 N N . SER A 1 177 ? -9.750 1.517 -16.216 1.00 97.06 177 SER A N 1
ATOM 1339 C CA . SER A 1 177 ? -11.180 1.574 -15.898 1.00 97.06 177 SER A CA 1
ATOM 1340 C C . SER A 1 177 ? -11.557 0.598 -14.775 1.00 97.06 177 SER A C 1
ATOM 1342 O O . SER A 1 177 ? -10.899 -0.424 -14.559 1.00 97.06 177 SER A O 1
ATOM 1344 N N . ALA A 1 178 ? -12.677 0.850 -14.090 1.00 96.75 178 ALA A N 1
ATOM 1345 C CA . ALA A 1 178 ? -13.174 -0.058 -13.051 1.00 96.75 178 ALA A CA 1
ATOM 1346 C C . ALA A 1 178 ? -13.417 -1.491 -13.576 1.00 96.75 178 ALA A C 1
ATOM 1348 O O . ALA A 1 178 ? -13.192 -2.464 -12.854 1.00 96.75 178 ALA A O 1
ATOM 1349 N N . ALA A 1 179 ? -13.813 -1.635 -14.846 1.00 97.50 179 ALA A N 1
ATOM 1350 C CA . ALA A 1 179 ? -13.996 -2.932 -15.496 1.00 97.50 179 ALA A CA 1
ATOM 1351 C C . ALA A 1 179 ? -12.666 -3.680 -15.697 1.00 97.50 179 ALA A C 1
ATOM 1353 O O . ALA A 1 179 ? -12.578 -4.867 -15.379 1.00 97.50 179 ALA A O 1
ATOM 1354 N N . GLU A 1 180 ? -11.620 -2.990 -16.164 1.00 97.56 180 GLU A N 1
ATOM 1355 C CA . GLU A 1 180 ? -10.274 -3.565 -16.291 1.00 97.56 180 GLU A CA 1
ATOM 1356 C C . GLU A 1 180 ? -9.722 -3.980 -14.927 1.00 97.56 180 GLU A C 1
ATOM 1358 O O . GLU A 1 180 ? -9.180 -5.077 -14.788 1.00 97.56 180 GLU A O 1
ATOM 1363 N N . VAL A 1 181 ? -9.925 -3.148 -13.900 1.00 97.75 181 VAL A N 1
ATOM 1364 C CA . VAL A 1 181 ? -9.562 -3.488 -12.521 1.00 97.75 181 VAL A CA 1
ATOM 1365 C C . VAL A 1 181 ? -10.298 -4.737 -12.046 1.00 97.75 181 VAL A C 1
ATOM 1367 O O . VAL A 1 181 ? -9.660 -5.637 -11.502 1.00 97.75 181 VAL A O 1
ATOM 1370 N N . SER A 1 182 ? -11.612 -4.824 -12.265 1.00 97.88 182 SER A N 1
ATOM 1371 C CA . SER A 1 182 ? -12.411 -5.987 -11.863 1.00 97.88 182 SER A CA 1
ATOM 1372 C C . SER A 1 182 ? -11.909 -7.273 -12.521 1.00 97.88 182 SER A C 1
ATOM 1374 O O . SER A 1 182 ? -11.682 -8.270 -11.834 1.00 97.88 182 SER A O 1
ATOM 1376 N N . ALA A 1 183 ? -11.671 -7.245 -13.836 1.00 97.75 183 ALA A N 1
ATOM 1377 C CA . ALA A 1 183 ? -11.164 -8.395 -14.580 1.00 97.75 183 ALA A CA 1
ATOM 1378 C C . ALA A 1 183 ? -9.788 -8.843 -14.064 1.00 97.75 183 ALA A C 1
ATOM 1380 O O . ALA A 1 183 ? -9.572 -10.024 -13.784 1.00 97.75 183 ALA A O 1
ATOM 1381 N N . LEU A 1 184 ? -8.878 -7.888 -13.865 1.00 97.75 184 LEU A N 1
ATOM 1382 C CA . LEU A 1 184 ? -7.537 -8.144 -13.356 1.00 97.75 184 LEU A CA 1
ATOM 1383 C C . LEU A 1 184 ? -7.559 -8.717 -11.933 1.00 97.75 184 LEU A C 1
ATOM 1385 O O . LEU A 1 184 ? -6.842 -9.670 -11.630 1.00 97.75 184 LEU A O 1
ATOM 1389 N N . ALA A 1 185 ? -8.391 -8.149 -11.060 1.00 97.88 185 ALA A N 1
ATOM 1390 C CA . ALA A 1 185 ? -8.521 -8.571 -9.674 1.00 97.88 185 ALA A CA 1
ATOM 1391 C C . ALA A 1 185 ? -9.095 -9.986 -9.571 1.00 97.88 185 ALA A C 1
ATOM 1393 O O . ALA A 1 185 ? -8.539 -10.807 -8.848 1.00 97.88 185 ALA A O 1
ATOM 1394 N N . ARG A 1 186 ? -10.137 -10.301 -10.353 1.00 97.69 186 ARG A N 1
ATOM 1395 C CA . ARG A 1 186 ? -10.708 -11.655 -10.438 1.00 97.69 186 ARG A CA 1
ATOM 1396 C C . ARG A 1 186 ? -9.677 -12.666 -10.924 1.00 97.69 186 ARG A C 1
ATOM 1398 O O . ARG A 1 186 ? -9.516 -13.706 -10.297 1.00 97.69 186 ARG A O 1
ATOM 1405 N N . ARG A 1 187 ? -8.911 -12.325 -11.965 1.00 97.69 187 ARG A N 1
ATOM 1406 C CA . ARG A 1 187 ? -7.842 -13.198 -12.461 1.00 97.69 187 ARG A CA 1
ATOM 1407 C C . ARG A 1 187 ? -6.780 -13.467 -11.394 1.00 97.69 187 ARG A C 1
ATOM 1409 O O . ARG A 1 187 ? -6.318 -14.593 -11.238 1.00 97.69 187 ARG A O 1
ATOM 1416 N N . MET A 1 188 ? -6.384 -12.442 -10.644 1.00 98.25 188 MET A N 1
ATOM 1417 C CA . MET A 1 188 ? -5.417 -12.607 -9.560 1.00 98.25 188 MET A CA 1
ATOM 1418 C C . MET A 1 188 ? -5.994 -13.374 -8.365 1.00 98.25 188 MET A C 1
ATOM 1420 O O . MET A 1 188 ? -5.253 -14.130 -7.738 1.00 98.25 188 MET A O 1
ATOM 1424 N N . ALA A 1 189 ? -7.293 -13.241 -8.083 1.00 97.69 189 ALA A N 1
ATOM 1425 C CA . ALA A 1 189 ? -7.980 -13.955 -7.006 1.00 97.69 189 ALA A CA 1
ATOM 1426 C C . ALA A 1 189 ? -7.985 -15.480 -7.195 1.00 97.69 189 ALA A C 1
ATOM 1428 O O . ALA A 1 189 ? -8.106 -16.206 -6.212 1.00 97.69 189 ALA A O 1
ATOM 1429 N N . GLU A 1 190 ? -7.798 -15.975 -8.422 1.00 97.06 190 GLU A N 1
ATOM 1430 C CA . GLU A 1 190 ? -7.618 -17.405 -8.712 1.00 97.06 190 GLU A CA 1
ATOM 1431 C C . GLU A 1 190 ? -6.277 -17.955 -8.198 1.00 97.06 190 GLU A C 1
ATOM 1433 O O . GLU A 1 190 ? -6.131 -19.160 -8.009 1.00 97.06 190 GLU A O 1
ATOM 1438 N N . ALA A 1 191 ? -5.281 -17.090 -7.979 1.00 97.94 191 ALA A N 1
ATOM 1439 C CA . ALA A 1 191 ? -3.910 -17.499 -7.678 1.00 97.94 191 ALA A CA 1
ATOM 1440 C C . ALA A 1 191 ? -3.352 -16.941 -6.368 1.00 97.94 191 ALA A C 1
ATOM 1442 O O . ALA A 1 191 ? -2.442 -17.535 -5.787 1.00 97.94 191 ALA A O 1
ATOM 1443 N N . VAL A 1 192 ? -3.861 -15.800 -5.913 1.00 97.44 192 VAL A N 1
ATOM 1444 C CA . VAL A 1 192 ? -3.363 -15.068 -4.751 1.00 97.44 192 VAL A CA 1
ATOM 1445 C C . VAL A 1 192 ? -4.528 -14.654 -3.864 1.00 97.44 192 VAL A C 1
ATOM 1447 O O . VAL A 1 192 ? -5.583 -14.251 -4.344 1.00 97.44 192 VAL A O 1
ATOM 1450 N N . VAL A 1 193 ? -4.294 -14.706 -2.556 1.00 96.44 193 VAL A N 1
ATOM 1451 C CA . VAL A 1 193 ? -5.127 -14.047 -1.550 1.00 96.44 193 VAL A CA 1
ATOM 1452 C C . VAL A 1 193 ? -4.241 -13.157 -0.682 1.00 96.44 193 VAL A C 1
ATOM 1454 O O . VAL A 1 193 ? -3.246 -13.608 -0.115 1.00 96.44 193 VAL A O 1
ATOM 1457 N N . ALA A 1 194 ? -4.557 -11.868 -0.622 1.00 94.94 194 ALA A N 1
ATOM 1458 C CA . ALA A 1 194 ? -3.775 -10.881 0.110 1.00 94.94 194 ALA A CA 1
ATOM 1459 C C . ALA A 1 194 ? -4.407 -10.535 1.464 1.00 94.94 194 ALA A C 1
ATOM 1461 O O . ALA A 1 194 ? -5.609 -10.301 1.541 1.00 94.94 194 ALA A O 1
ATOM 1462 N N . ASP A 1 195 ? -3.602 -10.382 2.518 1.00 90.69 195 ASP A N 1
ATOM 1463 C CA . ASP A 1 195 ? -4.101 -9.834 3.791 1.00 90.69 195 ASP A CA 1
ATOM 1464 C C . ASP A 1 195 ? -4.613 -8.389 3.609 1.00 90.69 195 ASP A C 1
ATOM 1466 O O . ASP A 1 195 ? -5.544 -7.951 4.289 1.00 90.69 195 ASP A O 1
ATOM 1470 N N . VAL A 1 196 ? -3.973 -7.630 2.706 1.00 92.44 196 VAL A N 1
ATOM 1471 C CA . VAL A 1 196 ? -4.369 -6.272 2.311 1.00 92.44 196 VAL A CA 1
ATOM 1472 C C . VAL A 1 196 ? -4.119 -6.056 0.817 1.00 92.44 196 VAL A C 1
ATOM 1474 O O . VAL A 1 196 ? -2.988 -6.159 0.335 1.00 92.44 196 VAL A O 1
ATOM 1477 N N . VAL A 1 197 ? -5.163 -5.658 0.099 1.00 97.44 197 VAL A N 1
ATOM 1478 C CA . VAL A 1 197 ? -5.075 -5.096 -1.248 1.00 97.44 197 VAL A CA 1
ATOM 1479 C C . VAL A 1 197 ? -4.838 -3.596 -1.132 1.00 97.44 197 VAL A C 1
ATOM 1481 O O . VAL A 1 197 ? -5.595 -2.884 -0.476 1.00 97.44 197 VAL A O 1
ATOM 1484 N N . LYS A 1 198 ? -3.778 -3.093 -1.753 1.00 97.25 198 LYS A N 1
ATOM 1485 C CA . LYS A 1 198 ? -3.391 -1.687 -1.707 1.00 97.25 198 LYS A CA 1
ATOM 1486 C C . LYS A 1 198 ? -3.735 -1.002 -3.020 1.00 97.25 198 LYS A C 1
ATOM 1488 O O . LYS A 1 198 ? -3.155 -1.323 -4.055 1.00 97.25 198 LYS A O 1
ATOM 1493 N N . VAL A 1 199 ? -4.614 -0.011 -2.958 1.00 97.94 199 VAL A N 1
ATOM 1494 C CA . VAL A 1 199 ? -4.859 0.908 -4.071 1.00 97.94 199 VAL A CA 1
ATOM 1495 C C . VAL A 1 199 ? -3.802 2.002 -4.008 1.00 97.94 199 VAL A C 1
ATOM 1497 O O . VAL A 1 199 ? -3.805 2.839 -3.103 1.00 97.94 199 VAL A O 1
ATOM 1500 N N . MET A 1 200 ? -2.844 1.914 -4.925 1.00 93.69 200 MET A N 1
ATOM 1501 C CA . MET A 1 200 ? -1.607 2.697 -4.983 1.00 93.69 200 MET A CA 1
ATOM 1502 C C . MET A 1 200 ? -1.429 3.260 -6.408 1.00 93.69 200 MET A C 1
ATOM 1504 O O . MET A 1 200 ? -2.394 3.363 -7.157 1.00 93.69 200 MET A O 1
ATOM 1508 N N . GLY A 1 201 ? -0.213 3.645 -6.797 1.00 87.50 201 GLY A N 1
ATOM 1509 C CA . GLY A 1 201 ? 0.101 4.195 -8.118 1.00 87.50 201 GLY A CA 1
ATOM 1510 C C . GLY A 1 201 ? 0.693 5.592 -8.020 1.00 87.50 201 GLY A C 1
ATOM 1511 O O . GLY A 1 201 ? 1.524 5.848 -7.149 1.00 87.50 201 GLY A O 1
ATOM 1512 N N . GLY A 1 202 ? 0.282 6.489 -8.907 1.00 94.56 202 GLY A N 1
ATOM 1513 C CA . GLY A 1 202 ? 0.505 7.915 -8.721 1.00 94.56 202 GLY A CA 1
ATOM 1514 C C . GLY A 1 202 ? -0.427 8.479 -7.663 1.00 94.56 202 GLY A C 1
ATOM 1515 O O . GLY A 1 202 ? -0.208 8.254 -6.477 1.00 94.56 202 GLY A O 1
ATOM 1516 N N . GLU A 1 203 ? -1.453 9.223 -8.065 1.00 97.56 203 GLU A N 1
ATOM 1517 C CA . GLU A 1 203 ? -2.506 9.658 -7.140 1.00 97.56 203 GLU A CA 1
ATOM 1518 C C . GLU A 1 203 ? -3.836 8.972 -7.484 1.00 97.56 203 GLU A C 1
ATOM 1520 O O . GLU A 1 203 ? -4.485 9.377 -8.450 1.00 97.56 203 GLU A O 1
ATOM 1525 N N . PRO A 1 204 ? -4.277 7.962 -6.705 1.00 97.75 204 PRO A N 1
ATOM 1526 C CA . PRO A 1 204 ? -5.534 7.260 -6.961 1.00 97.75 204 PRO A CA 1
ATOM 1527 C C . PRO A 1 204 ? -6.760 8.172 -7.007 1.00 97.75 204 PRO A C 1
ATOM 1529 O O . PRO A 1 204 ? -7.683 7.901 -7.769 1.00 97.75 204 PRO A O 1
ATOM 1532 N N . LEU A 1 205 ? -6.775 9.277 -6.249 1.00 97.94 205 LEU A N 1
ATOM 1533 C CA . LEU A 1 205 ? -7.911 10.207 -6.236 1.00 97.94 205 LEU A CA 1
ATOM 1534 C C . LEU A 1 205 ? -8.029 11.068 -7.509 1.00 97.94 205 LEU A C 1
ATOM 1536 O O . LEU A 1 205 ? -8.946 11.882 -7.602 1.00 97.94 205 LEU A O 1
ATOM 1540 N N . LEU A 1 206 ? -7.128 10.904 -8.485 1.00 97.31 206 LEU A N 1
ATOM 1541 C CA . LEU A 1 206 ? -7.312 11.420 -9.847 1.00 97.31 206 LEU A CA 1
ATOM 1542 C C . LEU A 1 206 ? -8.241 10.534 -10.690 1.00 97.31 206 LEU A C 1
ATOM 1544 O O . LEU A 1 206 ? -8.713 10.977 -11.734 1.00 97.31 206 LEU A O 1
ATOM 1548 N N . HIS A 1 207 ? -8.510 9.297 -10.260 1.00 97.56 207 HIS A N 1
ATOM 1549 C CA . HIS A 1 207 ? -9.372 8.384 -10.999 1.00 97.56 207 HIS A CA 1
ATOM 1550 C C . HIS A 1 207 ? -10.841 8.846 -10.933 1.00 97.56 207 HIS A C 1
ATOM 1552 O O . HIS A 1 207 ? -11.371 9.001 -9.827 1.00 97.56 207 HIS A O 1
ATOM 1558 N N . PRO A 1 208 ? -11.538 9.015 -12.075 1.00 94.38 208 PRO A N 1
ATOM 1559 C CA . PRO A 1 208 ? -12.915 9.522 -12.090 1.00 94.38 208 PRO A CA 1
ATOM 1560 C C . PRO A 1 208 ? -13.911 8.585 -11.388 1.00 94.38 208 PRO A C 1
ATOM 1562 O O . PRO A 1 208 ? -14.898 9.047 -10.823 1.00 94.38 208 PRO A O 1
ATOM 1565 N N . GLU A 1 209 ? -13.621 7.283 -11.384 1.00 96.12 209 GLU A N 1
ATOM 1566 C CA . GLU A 1 209 ? -14.464 6.218 -10.820 1.00 96.12 209 GLU A CA 1
ATOM 1567 C C . GLU A 1 209 ? -13.754 5.478 -9.667 1.00 96.12 209 GLU A C 1
ATOM 1569 O O . GLU A 1 209 ? -13.757 4.250 -9.583 1.00 96.12 209 GLU A O 1
ATOM 1574 N N . ILE A 1 210 ? -13.015 6.206 -8.818 1.00 97.88 210 ILE A N 1
ATOM 1575 C CA . ILE A 1 210 ? -12.184 5.577 -7.774 1.00 97.88 210 ILE A CA 1
ATOM 1576 C C . ILE A 1 210 ? -12.997 4.700 -6.806 1.00 97.88 210 ILE A C 1
ATOM 1578 O O . ILE A 1 210 ? -12.512 3.657 -6.376 1.00 97.88 210 ILE A O 1
ATOM 1582 N N . ALA A 1 211 ? -14.240 5.077 -6.493 1.00 98.06 211 ALA A N 1
ATOM 1583 C CA . ALA A 1 211 ? -15.098 4.275 -5.623 1.00 98.06 211 ALA A CA 1
ATOM 1584 C C . ALA A 1 211 ? -15.434 2.921 -6.271 1.00 98.06 211 ALA A C 1
ATOM 1586 O O . ALA A 1 211 ? -15.334 1.882 -5.625 1.00 98.06 211 ALA A O 1
ATOM 1587 N N . GLN A 1 212 ? -15.739 2.911 -7.571 1.00 98.25 212 GLN A N 1
ATOM 1588 C CA . GLN A 1 212 ? -16.042 1.694 -8.326 1.00 98.25 212 GLN A CA 1
ATOM 1589 C C . GLN A 1 212 ? -14.811 0.786 -8.453 1.00 98.25 212 GLN A C 1
ATOM 1591 O O . GLN A 1 212 ? -14.931 -0.433 -8.354 1.00 98.25 212 GLN A O 1
ATOM 1596 N N . VAL A 1 213 ? -13.614 1.365 -8.596 1.00 98.31 213 VAL A N 1
ATOM 1597 C CA . VAL A 1 213 ? -12.338 0.627 -8.539 1.00 98.31 213 VAL A CA 1
ATOM 1598 C C . VAL A 1 213 ? -12.173 -0.091 -7.195 1.00 98.31 213 VAL A C 1
ATOM 1600 O O . VAL A 1 213 ? -11.802 -1.265 -7.162 1.00 98.31 213 VAL A O 1
ATOM 1603 N N . VAL A 1 214 ? -12.456 0.590 -6.082 1.00 98.12 214 VAL A N 1
ATOM 1604 C CA . VAL A 1 214 ? -12.357 0.000 -4.739 1.00 98.12 214 VAL A CA 1
ATOM 1605 C C . VAL A 1 214 ? -13.407 -1.101 -4.543 1.00 98.12 214 VAL A C 1
ATOM 1607 O O . VAL A 1 214 ? -13.060 -2.183 -4.067 1.00 98.12 214 VAL A O 1
ATOM 1610 N N . TRP A 1 215 ? -14.655 -0.880 -4.966 1.00 97.94 215 TRP A N 1
ATOM 1611 C CA . TRP A 1 215 ? -15.705 -1.904 -4.927 1.00 97.94 215 TRP A CA 1
ATOM 1612 C C . TRP A 1 215 ? -15.336 -3.149 -5.736 1.00 97.94 215 TRP A C 1
ATOM 1614 O O . TRP A 1 215 ? -15.409 -4.259 -5.211 1.00 97.94 215 TRP A O 1
ATOM 1624 N N . ALA A 1 216 ? -14.829 -2.975 -6.958 1.00 97.62 216 ALA A N 1
AT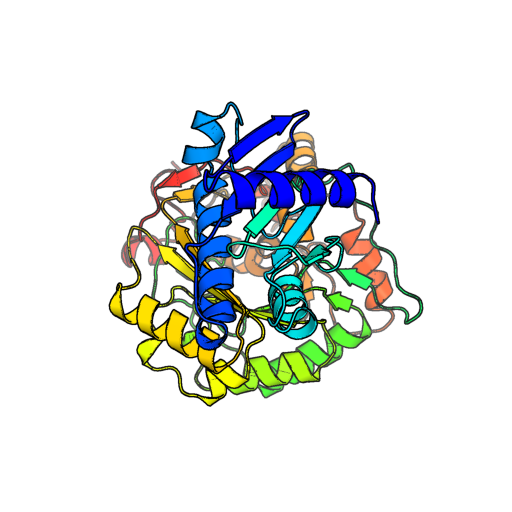OM 1625 C CA . ALA A 1 216 ? -14.386 -4.082 -7.801 1.00 97.62 216 ALA A CA 1
ATOM 1626 C C . ALA A 1 216 ? -13.303 -4.944 -7.126 1.00 97.62 216 ALA A C 1
ATOM 1628 O O . ALA A 1 216 ? -13.316 -6.171 -7.248 1.00 97.62 216 ALA A O 1
ATOM 1629 N N . LEU A 1 217 ? -12.380 -4.322 -6.386 1.00 97.62 217 LEU A N 1
ATOM 1630 C CA . LEU A 1 217 ? -11.365 -5.040 -5.614 1.00 97.62 217 LEU A CA 1
ATOM 1631 C C . LEU A 1 217 ? -11.973 -5.827 -4.452 1.00 97.62 217 LEU A C 1
ATOM 1633 O O . LEU A 1 217 ? -11.622 -6.994 -4.276 1.00 97.62 217 LEU A O 1
ATOM 1637 N N . ARG A 1 218 ? -12.897 -5.225 -3.695 1.00 95.44 218 ARG A N 1
ATOM 1638 C CA . ARG A 1 218 ? -13.586 -5.891 -2.575 1.00 95.44 218 ARG A CA 1
ATOM 1639 C C . ARG A 1 218 ? -14.357 -7.122 -3.033 1.00 95.44 218 ARG A C 1
ATOM 1641 O O . ARG A 1 218 ? -14.259 -8.180 -2.422 1.00 95.44 218 ARG A O 1
ATOM 1648 N N . GLU A 1 219 ? -15.087 -6.994 -4.134 1.00 96.25 219 GLU A N 1
ATOM 1649 C CA . GLU A 1 219 ? -15.931 -8.061 -4.677 1.00 96.25 219 GLU A CA 1
ATOM 1650 C C . GLU A 1 219 ? -15.132 -9.190 -5.340 1.00 96.25 219 GLU A C 1
ATOM 1652 O O . GLU A 1 219 ? -15.654 -10.285 -5.536 1.00 96.25 219 GLU A O 1
ATOM 1657 N N . SER A 1 220 ? -13.864 -8.950 -5.691 1.00 96.94 220 SER A N 1
ATOM 1658 C CA . SER A 1 220 ? -13.038 -9.937 -6.396 1.00 96.94 220 SER A CA 1
ATOM 1659 C C . SER A 1 220 ? -12.582 -11.116 -5.532 1.00 96.94 220 SER A C 1
ATOM 1661 O O . SER A 1 220 ? -12.219 -12.156 -6.076 1.00 96.94 220 SER A O 1
ATOM 1663 N N . GLY A 1 221 ? -12.538 -10.958 -4.204 1.00 94.94 221 GLY A N 1
ATOM 1664 C CA . GLY A 1 221 ? -11.969 -11.958 -3.294 1.00 94.94 221 GLY A CA 1
ATOM 1665 C C . GLY A 1 221 ? -10.438 -12.093 -3.356 1.00 94.94 221 GLY A C 1
ATOM 1666 O O . GLY A 1 221 ? -9.892 -13.044 -2.793 1.00 94.94 221 GLY A O 1
ATOM 1667 N N . VAL A 1 222 ? -9.734 -11.158 -4.015 1.00 97.19 222 VAL A N 1
ATOM 1668 C CA . VAL A 1 222 ? -8.259 -11.150 -4.120 1.00 97.19 222 VAL A CA 1
ATOM 1669 C C . VAL A 1 222 ? -7.562 -10.804 -2.798 1.00 97.19 222 VAL A C 1
ATOM 1671 O O . VAL A 1 222 ? -6.362 -11.032 -2.645 1.00 97.19 222 VAL A O 1
ATOM 1674 N N . GLY A 1 223 ? -8.289 -10.277 -1.814 1.00 95.50 223 GLY A N 1
ATOM 1675 C CA . GLY A 1 223 ? -7.766 -10.087 -0.469 1.00 95.50 223 GLY A CA 1
ATOM 1676 C C . GLY A 1 223 ? -8.823 -9.725 0.564 1.00 95.50 223 GLY A C 1
ATOM 1677 O O . GLY A 1 223 ? -9.967 -9.441 0.222 1.00 95.50 223 GLY A O 1
ATOM 1678 N N . ASP A 1 224 ? -8.413 -9.741 1.831 1.00 92.44 224 ASP A N 1
ATOM 1679 C CA . ASP A 1 224 ? -9.317 -9.618 2.982 1.00 92.44 224 ASP A CA 1
ATOM 1680 C C . ASP A 1 224 ? -9.797 -8.178 3.215 1.00 92.44 224 ASP A C 1
ATOM 1682 O O . ASP A 1 224 ? -10.870 -7.955 3.772 1.00 92.44 224 ASP A O 1
ATOM 1686 N N . ARG A 1 225 ? -8.973 -7.191 2.841 1.00 92.88 225 ARG A N 1
ATOM 1687 C CA . ARG A 1 225 ? -9.216 -5.757 3.059 1.00 92.88 225 ARG A CA 1
ATOM 1688 C C . ARG A 1 225 ? -8.655 -4.926 1.921 1.00 92.88 225 ARG A C 1
ATOM 1690 O O . ARG A 1 225 ? -7.602 -5.262 1.378 1.00 92.88 225 ARG A O 1
ATOM 1697 N N . VAL A 1 226 ? -9.284 -3.791 1.637 1.00 96.62 226 VAL A N 1
ATOM 1698 C CA . VAL A 1 226 ? -8.805 -2.803 0.668 1.00 96.62 226 VAL A CA 1
ATOM 1699 C C . VAL A 1 226 ? -8.362 -1.527 1.379 1.00 96.62 226 VAL A C 1
ATOM 1701 O O . VAL A 1 226 ? -9.137 -0.846 2.052 1.00 96.62 226 VAL A O 1
ATOM 1704 N N . ARG A 1 227 ? -7.086 -1.182 1.197 1.00 97.00 227 ARG A N 1
ATOM 1705 C CA . ARG A 1 227 ? -6.467 0.043 1.704 1.00 97.00 227 ARG A CA 1
ATOM 1706 C C . ARG A 1 227 ? -6.110 0.967 0.552 1.00 97.00 227 ARG A C 1
ATOM 1708 O O . ARG A 1 227 ? -5.295 0.599 -0.292 1.00 97.00 227 ARG A O 1
ATOM 1715 N N . LEU A 1 228 ? -6.612 2.195 0.566 1.00 98.38 228 LEU A N 1
ATOM 1716 C CA . LEU A 1 228 ? -6.207 3.220 -0.395 1.00 98.38 228 LEU A CA 1
ATOM 1717 C C . LEU A 1 228 ? -5.108 4.117 0.173 1.00 98.38 228 LEU A C 1
ATOM 1719 O O . LEU A 1 228 ? -5.132 4.495 1.345 1.00 98.38 228 LEU A O 1
ATOM 1723 N N . PHE A 1 229 ? -4.139 4.466 -0.669 1.00 97.81 229 PHE A N 1
ATOM 1724 C CA . PHE A 1 229 ? -3.071 5.405 -0.349 1.00 97.81 229 PHE A CA 1
ATOM 1725 C C . PHE A 1 229 ? -3.228 6.671 -1.185 1.00 97.81 229 PHE A C 1
ATOM 1727 O O . PHE A 1 229 ? -3.452 6.599 -2.387 1.00 97.81 229 PHE A O 1
ATOM 1734 N N . THR A 1 230 ? -3.099 7.836 -0.557 1.00 98.31 230 THR A N 1
ATOM 1735 C CA . THR A 1 230 ? -3.255 9.136 -1.226 1.00 98.31 230 THR A CA 1
ATOM 1736 C C . THR A 1 230 ? -2.301 10.167 -0.634 1.00 98.31 230 THR A C 1
ATOM 1738 O O . THR A 1 230 ? -1.923 10.080 0.539 1.00 98.31 230 THR A O 1
ATOM 1741 N N . ASN A 1 231 ? -1.935 11.182 -1.416 1.00 97.75 231 ASN A N 1
ATOM 1742 C CA . ASN A 1 231 ? -1.297 12.391 -0.896 1.00 97.75 231 ASN A CA 1
ATOM 1743 C C . ASN A 1 231 ? -2.275 13.318 -0.147 1.00 97.75 231 ASN A C 1
ATOM 1745 O O . ASN A 1 231 ? -1.857 14.289 0.475 1.00 97.75 231 ASN A O 1
ATOM 1749 N N . GLY A 1 232 ? -3.577 13.022 -0.191 1.00 97.94 232 GLY A N 1
ATOM 1750 C CA . GLY A 1 232 ? -4.620 13.675 0.596 1.00 97.94 232 GLY A CA 1
ATOM 1751 C C . GLY A 1 232 ? -5.115 15.015 0.054 1.00 97.94 232 GLY A C 1
ATOM 1752 O O . GLY A 1 232 ? -6.103 15.544 0.564 1.00 97.94 232 GLY A O 1
ATOM 1753 N N . LEU A 1 233 ? -4.490 15.572 -0.988 1.00 97.94 233 LEU A N 1
ATOM 1754 C CA . LEU A 1 233 ? -4.815 16.911 -1.494 1.00 97.94 233 LEU A CA 1
ATOM 1755 C C . LEU A 1 233 ? -6.211 16.995 -2.131 1.00 97.94 233 LEU A C 1
ATOM 1757 O O . LEU A 1 233 ? -6.808 18.071 -2.156 1.00 97.94 233 LEU A O 1
ATOM 1761 N N . LEU A 1 234 ? -6.739 15.863 -2.606 1.00 97.94 234 LEU A N 1
ATOM 1762 C CA . LEU A 1 234 ? -8.034 15.751 -3.285 1.00 97.94 234 LEU A CA 1
ATOM 1763 C C . LEU A 1 234 ? -9.150 15.189 -2.388 1.00 97.94 234 LEU A C 1
ATOM 1765 O O . LEU A 1 234 ? -10.278 15.019 -2.836 1.00 97.94 234 LEU A O 1
ATOM 1769 N N . LEU A 1 235 ? -8.890 14.943 -1.099 1.00 98.12 235 LEU A N 1
ATOM 1770 C CA . LEU A 1 235 ? -9.894 14.345 -0.204 1.00 98.12 235 LEU A CA 1
ATOM 1771 C C . LEU A 1 235 ? -11.147 15.208 -0.028 1.00 98.12 235 LEU A C 1
ATOM 1773 O O . LEU A 1 235 ? -12.231 14.681 0.201 1.00 98.12 235 LEU A O 1
ATOM 1777 N N . ARG A 1 236 ? -11.023 16.535 -0.162 1.00 97.12 236 ARG A N 1
ATOM 1778 C CA . ARG A 1 236 ? -12.161 17.454 -0.023 1.00 97.12 236 ARG A CA 1
ATOM 1779 C C . ARG A 1 236 ? -13.231 17.256 -1.102 1.00 97.12 236 ARG A C 1
ATOM 1781 O O . ARG A 1 236 ? -14.382 17.595 -0.853 1.00 97.12 236 ARG A O 1
ATOM 1788 N N . SER A 1 237 ? -12.867 16.746 -2.279 1.00 95.81 237 SER A N 1
ATOM 1789 C CA . SER A 1 237 ? -13.811 16.500 -3.376 1.00 95.81 237 SER A CA 1
ATOM 1790 C C . SER A 1 237 ? -14.407 15.092 -3.363 1.00 95.81 237 SER A C 1
ATOM 1792 O O . SER A 1 237 ? -15.221 14.783 -4.231 1.00 95.81 237 SER A O 1
ATOM 1794 N N . MET A 1 238 ? -14.012 14.230 -2.421 1.00 97.69 238 MET A N 1
ATOM 1795 C CA . MET A 1 238 ? -14.505 12.855 -2.375 1.00 97.69 238 MET A CA 1
ATOM 1796 C C . MET A 1 238 ? -15.934 12.791 -1.833 1.00 97.69 238 MET A C 1
ATOM 1798 O O . MET A 1 238 ? -16.251 13.379 -0.797 1.00 97.69 238 MET A O 1
ATOM 1802 N N . LYS A 1 239 ? -16.789 12.064 -2.560 1.00 96.81 239 LYS A N 1
ATOM 1803 C CA . LYS A 1 239 ? -18.200 11.829 -2.226 1.00 96.81 239 LYS A CA 1
ATOM 1804 C C . LYS A 1 239 ? -18.344 10.739 -1.164 1.00 96.81 239 LYS A C 1
ATOM 1806 O O . LYS A 1 239 ? -17.381 10.051 -0.846 1.00 96.81 239 LYS A O 1
ATOM 1811 N N . GLU A 1 240 ? -19.559 10.561 -0.658 1.00 97.06 240 GLU A N 1
ATOM 1812 C CA . GLU A 1 240 ? -19.862 9.548 0.359 1.00 97.06 240 GLU A CA 1
ATOM 1813 C C . GLU A 1 240 ? -19.519 8.128 -0.086 1.00 97.06 240 GLU A C 1
ATOM 1815 O O . GLU A 1 240 ? -18.827 7.418 0.634 1.00 97.06 240 GLU A O 1
ATOM 1820 N N . GLU A 1 241 ? -19.866 7.793 -1.329 1.00 97.38 241 GLU A N 1
ATOM 1821 C CA . GLU A 1 241 ? -19.590 6.495 -1.954 1.00 97.38 241 GLU A CA 1
ATOM 1822 C C . GLU A 1 241 ? -18.106 6.087 -1.877 1.00 97.38 241 GLU A C 1
ATOM 1824 O O . GLU A 1 241 ? -17.779 4.914 -1.715 1.00 97.38 241 GLU A O 1
ATOM 1829 N N . PHE A 1 242 ? -17.182 7.053 -1.946 1.00 98.00 242 PHE A N 1
ATOM 1830 C CA . PHE A 1 242 ? -15.755 6.778 -1.772 1.00 98.00 242 PHE A CA 1
ATOM 1831 C C . PHE A 1 242 ? -15.449 6.288 -0.355 1.00 98.00 242 PHE A C 1
ATOM 1833 O O . PHE A 1 242 ? -14.724 5.312 -0.191 1.00 98.00 242 PHE A O 1
ATOM 1840 N N . TRP A 1 243 ? -15.996 6.943 0.668 1.00 97.56 243 TRP A N 1
ATOM 1841 C CA . TRP A 1 243 ? -15.758 6.565 2.059 1.00 97.56 243 TRP A CA 1
ATOM 1842 C C . TRP A 1 243 ? -16.422 5.234 2.407 1.00 97.56 243 TRP A C 1
ATOM 1844 O O . TRP A 1 243 ? -15.800 4.423 3.084 1.00 97.56 243 TRP A O 1
ATOM 1854 N N . GLU A 1 244 ? -17.621 4.987 1.877 1.00 97.06 244 GLU A N 1
ATOM 1855 C CA . GLU A 1 244 ? -18.347 3.717 2.017 1.00 97.06 244 GLU A CA 1
ATOM 1856 C C . GLU A 1 244 ? -17.591 2.539 1.386 1.00 97.06 244 GLU A C 1
ATOM 1858 O O . GLU A 1 244 ? -17.691 1.408 1.859 1.00 97.06 244 GLU A O 1
ATOM 1863 N N . SER A 1 245 ? -16.813 2.797 0.330 1.00 95.94 245 SER A N 1
ATOM 1864 C CA . SER A 1 245 ? -16.044 1.757 -0.357 1.00 95.94 245 SER A CA 1
ATOM 1865 C C . SER A 1 245 ? -14.800 1.286 0.411 1.00 95.94 245 SER A C 1
ATOM 1867 O O . SER A 1 245 ? -14.279 0.217 0.112 1.00 95.94 245 SER A O 1
ATOM 1869 N N . LEU A 1 246 ? -14.280 2.044 1.382 1.00 94.75 246 LEU A N 1
ATOM 1870 C CA . LEU A 1 246 ? -12.959 1.789 1.973 1.00 94.75 246 LEU A CA 1
ATOM 1871 C C . LEU A 1 246 ? -13.015 0.950 3.253 1.00 94.75 246 LEU A C 1
ATOM 1873 O O . LEU A 1 246 ? -13.790 1.239 4.157 1.00 94.75 246 LEU A O 1
ATOM 1877 N N . ASP A 1 247 ? -12.079 0.007 3.411 1.00 93.81 247 ASP A N 1
ATOM 1878 C CA . ASP A 1 247 ? -11.744 -0.502 4.750 1.00 93.81 247 ASP A CA 1
ATOM 1879 C C . ASP A 1 247 ? -10.750 0.429 5.442 1.00 93.81 247 ASP A C 1
ATOM 1881 O O . ASP A 1 247 ? -10.848 0.711 6.638 1.00 93.81 247 ASP A O 1
ATOM 1885 N N . GLU A 1 248 ? -9.750 0.894 4.689 1.00 95.25 248 GLU A N 1
ATOM 1886 C CA . GLU A 1 248 ? -8.622 1.629 5.242 1.00 95.25 248 GLU A CA 1
ATOM 1887 C C . GLU A 1 248 ? -8.145 2.748 4.300 1.00 95.25 248 GLU A C 1
ATOM 1889 O O . GLU A 1 248 ? -8.083 2.590 3.079 1.00 95.25 248 GLU A O 1
ATOM 1894 N N . LEU A 1 249 ? -7.727 3.876 4.876 1.00 97.19 249 LEU A N 1
ATOM 1895 C CA . LEU A 1 249 ? -7.170 5.022 4.159 1.00 97.19 249 LEU A CA 1
ATOM 1896 C C . LEU A 1 249 ? -5.827 5.417 4.772 1.00 97.19 249 LEU A C 1
ATOM 1898 O O . LEU A 1 249 ? -5.726 5.680 5.970 1.00 97.19 249 LEU A O 1
ATOM 1902 N N . THR A 1 250 ? -4.785 5.503 3.949 1.00 95.88 250 THR A N 1
ATOM 1903 C CA . THR A 1 250 ? -3.486 6.058 4.340 1.00 95.88 250 THR A CA 1
ATOM 1904 C C . THR A 1 250 ? -3.219 7.368 3.606 1.00 95.88 250 THR A C 1
ATOM 1906 O O . THR A 1 250 ? -3.132 7.396 2.381 1.00 95.88 250 THR A O 1
ATOM 1909 N N . ILE A 1 251 ? -3.032 8.444 4.367 1.00 97.06 251 ILE A N 1
ATOM 1910 C CA . ILE A 1 251 ? -2.683 9.773 3.870 1.00 97.06 251 ILE A CA 1
ATOM 1911 C C . ILE A 1 251 ? -1.186 9.993 4.071 1.00 97.06 251 ILE A C 1
ATOM 1913 O O . ILE A 1 251 ? -0.716 10.034 5.208 1.00 97.06 251 ILE A O 1
ATOM 1917 N N . SER A 1 252 ? -0.445 10.177 2.984 1.00 95.12 252 SER A N 1
ATOM 1918 C CA . SER A 1 252 ? 0.957 10.600 3.018 1.00 95.12 252 SER A CA 1
ATOM 1919 C C . SER A 1 252 ? 1.021 12.127 2.940 1.00 95.12 252 SER A C 1
ATOM 1921 O O . SER A 1 252 ? 0.902 12.703 1.862 1.00 95.12 252 SER A O 1
ATOM 1923 N N . SER A 1 253 ? 1.189 12.795 4.082 1.00 95.69 253 SER A N 1
ATOM 1924 C CA . SER A 1 253 ? 1.327 14.253 4.155 1.00 95.69 253 SER A CA 1
ATOM 1925 C C . SER A 1 253 ? 2.793 14.648 4.017 1.00 95.69 253 SER A C 1
ATOM 1927 O O . SER A 1 253 ? 3.551 14.644 4.989 1.00 95.69 253 SER A O 1
ATOM 1929 N N . TYR A 1 254 ? 3.185 14.992 2.795 1.00 95.50 254 TYR A N 1
ATOM 1930 C CA . TYR A 1 254 ? 4.561 15.323 2.441 1.00 95.50 254 TYR A CA 1
ATOM 1931 C C . TYR A 1 254 ? 4.979 16.713 2.929 1.00 95.50 254 TYR A C 1
ATOM 1933 O O . TYR A 1 254 ? 4.238 17.675 2.761 1.00 95.50 254 TYR A O 1
ATOM 1941 N N . SER A 1 255 ? 6.201 16.862 3.440 1.00 93.94 255 SER A N 1
ATOM 1942 C CA . SER A 1 255 ? 6.738 18.146 3.925 1.00 93.94 255 SER A CA 1
ATOM 1943 C C . SER A 1 255 ? 6.718 19.254 2.866 1.00 93.94 255 SER A C 1
ATOM 1945 O O . SER A 1 255 ? 6.457 20.412 3.179 1.00 93.94 255 SER A O 1
ATOM 1947 N N . SER A 1 256 ? 6.919 18.906 1.592 1.00 94.75 256 SER A N 1
ATOM 1948 C CA . SER A 1 256 ? 6.882 19.859 0.473 1.00 94.75 256 SER A CA 1
ATOM 1949 C C . SER A 1 256 ? 5.485 20.074 -0.127 1.00 94.75 256 SER A C 1
ATOM 1951 O O . SER A 1 256 ? 5.355 20.772 -1.132 1.00 94.75 256 SER A O 1
ATOM 1953 N N . ALA A 1 257 ? 4.463 19.393 0.391 1.00 95.75 257 ALA A N 1
ATOM 1954 C CA . ALA A 1 257 ? 3.062 19.529 -0.008 1.00 95.75 257 ALA A CA 1
ATOM 1955 C C . ALA A 1 257 ? 2.146 19.040 1.133 1.00 95.75 257 ALA A C 1
ATOM 1957 O O . ALA A 1 257 ? 1.458 18.029 0.975 1.00 95.75 257 ALA A O 1
ATOM 1958 N N . PRO A 1 258 ? 2.170 19.703 2.305 1.00 96.00 258 PRO A N 1
ATOM 1959 C CA . PRO A 1 258 ? 1.482 19.196 3.482 1.00 96.00 258 PRO A CA 1
ATOM 1960 C C . PRO A 1 258 ? -0.032 19.272 3.300 1.00 96.00 258 PRO A C 1
ATOM 1962 O O . PRO A 1 258 ? -0.570 20.236 2.7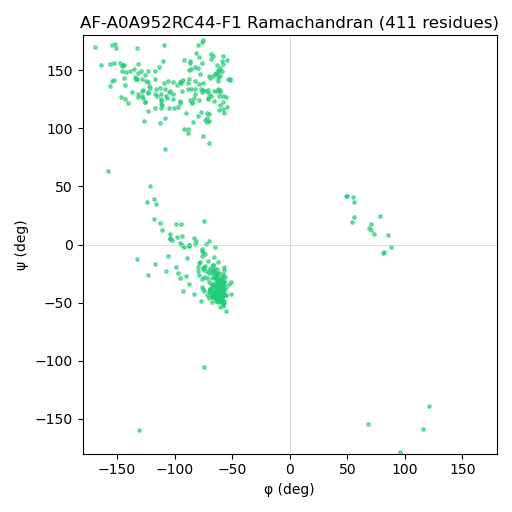43 1.00 96.00 258 PRO A O 1
ATOM 1965 N N . VAL A 1 259 ? -0.735 18.268 3.819 1.00 97.06 259 VAL A N 1
ATOM 1966 C CA . VAL A 1 259 ? -2.197 18.278 3.836 1.00 97.06 259 VAL A CA 1
ATOM 1967 C C . VAL A 1 259 ? -2.665 19.335 4.831 1.00 97.06 259 VAL A C 1
ATOM 1969 O O . VAL A 1 259 ? -2.217 19.382 5.976 1.00 97.06 259 VAL A O 1
ATOM 1972 N N . LYS A 1 260 ? -3.578 20.208 4.396 1.00 97.31 260 LYS A N 1
ATOM 1973 C CA . LYS A 1 260 ? -4.100 21.287 5.245 1.00 97.31 260 LYS A CA 1
ATOM 1974 C C . LYS A 1 260 ? -4.829 20.702 6.467 1.00 97.31 260 LYS A C 1
ATOM 1976 O O . LYS A 1 260 ? -5.612 19.769 6.278 1.00 97.31 260 LYS A O 1
ATOM 1981 N N . PRO A 1 261 ? -4.702 21.296 7.671 1.00 96.00 261 PRO A N 1
ATOM 1982 C CA . PRO A 1 261 ? -5.375 20.805 8.879 1.00 96.00 261 PRO A CA 1
ATOM 1983 C C . PRO A 1 261 ? -6.882 20.578 8.702 1.00 96.00 261 PRO A C 1
ATOM 1985 O O . PRO A 1 261 ? -7.392 19.529 9.067 1.00 96.00 261 PRO A O 1
ATOM 1988 N N . ALA A 1 262 ? -7.584 21.494 8.026 1.00 97.56 262 ALA A N 1
ATOM 1989 C CA . ALA A 1 262 ? -9.018 21.352 7.758 1.00 97.56 262 ALA A CA 1
ATOM 1990 C C . ALA A 1 262 ? -9.379 20.106 6.918 1.00 97.56 262 ALA A C 1
ATOM 1992 O O . ALA A 1 262 ? -10.460 19.549 7.081 1.00 97.56 262 ALA A O 1
ATOM 1993 N N . ILE A 1 263 ? -8.489 19.657 6.023 1.00 97.94 263 ILE A N 1
ATOM 1994 C CA . ILE A 1 263 ? -8.693 18.428 5.238 1.00 97.94 263 ILE A CA 1
ATOM 1995 C C . ILE A 1 263 ? -8.456 17.196 6.117 1.00 97.94 263 ILE A C 1
ATOM 1997 O O . ILE A 1 263 ? -9.192 16.220 6.003 1.00 97.94 263 ILE A O 1
ATOM 2001 N N . LEU A 1 264 ? -7.469 17.241 7.016 1.00 95.81 264 LEU A N 1
ATOM 2002 C CA . LEU A 1 264 ? -7.233 16.158 7.973 1.00 95.81 264 LEU A CA 1
ATOM 2003 C C . LEU A 1 264 ? -8.411 15.999 8.941 1.00 95.81 264 LEU A C 1
ATOM 2005 O O . LEU A 1 264 ? -8.840 14.874 9.181 1.00 95.81 264 LEU A O 1
ATOM 2009 N N . GLU A 1 265 ? -8.982 17.100 9.430 1.00 94.88 265 GLU A N 1
ATOM 2010 C CA . GLU A 1 265 ? -10.179 17.059 10.278 1.00 94.88 265 GLU A CA 1
ATOM 2011 C C . GLU A 1 265 ? -11.393 16.492 9.537 1.00 94.88 265 GLU A C 1
ATOM 2013 O O . GLU A 1 265 ? -12.090 15.625 10.067 1.00 94.88 265 GLU A O 1
ATOM 2018 N N . LEU A 1 266 ? -11.601 16.897 8.277 1.00 96.88 266 LEU A N 1
ATOM 2019 C CA . LEU A 1 266 ? -12.617 16.293 7.412 1.00 96.88 266 LEU A CA 1
ATOM 2020 C C . LEU A 1 266 ? -12.401 14.779 7.274 1.00 96.88 266 LEU A C 1
ATOM 2022 O O . LEU A 1 266 ? -13.341 14.008 7.460 1.00 96.88 266 LEU A O 1
ATOM 2026 N N . ALA A 1 267 ? -11.173 14.350 6.976 1.00 96.81 267 ALA A N 1
ATOM 2027 C CA . ALA A 1 267 ? -10.844 12.940 6.803 1.00 96.81 267 ALA A CA 1
ATOM 2028 C C . ALA A 1 267 ? -11.061 12.136 8.093 1.00 96.81 267 ALA A C 1
ATOM 2030 O O . ALA A 1 267 ? -11.607 11.039 8.036 1.00 96.81 267 ALA A O 1
ATOM 2031 N N . ARG A 1 268 ? -10.701 12.683 9.263 1.00 92.31 268 ARG A N 1
ATOM 2032 C CA . ARG A 1 268 ? -10.970 12.061 10.571 1.00 92.31 268 ARG A CA 1
ATOM 2033 C C . ARG A 1 268 ? -12.467 11.931 10.835 1.00 92.31 268 ARG A C 1
ATOM 2035 O O . ARG A 1 268 ? -12.910 10.884 11.301 1.00 92.31 268 ARG A O 1
ATOM 2042 N N . ALA A 1 269 ? -13.250 12.968 10.537 1.00 92.62 269 ALA A N 1
ATOM 2043 C CA . ALA A 1 269 ? -14.700 12.933 10.701 1.00 92.62 269 ALA A CA 1
ATOM 2044 C C . ALA A 1 269 ? -15.348 11.880 9.790 1.00 92.62 269 ALA A C 1
ATOM 2046 O O . ALA A 1 269 ? -16.123 11.058 10.276 1.00 92.62 269 ALA A O 1
ATOM 2047 N N . LYS A 1 270 ? -14.974 11.853 8.506 1.00 96.50 270 LYS A N 1
ATOM 2048 C CA . LYS A 1 270 ? -15.482 10.877 7.538 1.00 96.50 270 LYS A CA 1
ATOM 2049 C C . LYS A 1 270 ? -15.051 9.451 7.860 1.00 96.50 270 LYS A C 1
ATOM 2051 O O . LYS A 1 270 ? -15.887 8.558 7.867 1.00 96.50 270 LYS A O 1
ATOM 2056 N N . ALA A 1 271 ? -13.790 9.243 8.225 1.00 92.38 271 ALA A N 1
ATOM 2057 C CA . ALA A 1 271 ? -13.310 7.925 8.615 1.00 92.38 271 ALA A CA 1
ATOM 2058 C C . ALA A 1 271 ? -14.050 7.373 9.841 1.00 92.38 271 ALA A C 1
ATOM 2060 O O . ALA A 1 271 ? -14.365 6.190 9.880 1.00 92.38 271 ALA A O 1
ATOM 2061 N N . ARG A 1 272 ? -14.392 8.221 10.822 1.00 87.25 272 ARG A N 1
ATOM 2062 C CA . ARG A 1 272 ? -15.251 7.808 11.944 1.00 87.25 272 ARG A CA 1
ATOM 2063 C C . ARG A 1 272 ? -16.672 7.482 11.497 1.00 87.25 272 ARG A C 1
ATOM 2065 O O . ARG A 1 272 ? -17.210 6.474 11.932 1.00 87.25 272 ARG A O 1
ATOM 2072 N N . GLN A 1 273 ? -17.262 8.327 10.653 1.00 90.62 273 GLN A N 1
ATOM 2073 C CA . GLN A 1 273 ? -18.628 8.148 10.155 1.00 90.62 273 GLN A CA 1
ATOM 2074 C C . GLN A 1 273 ? -18.803 6.808 9.419 1.00 90.62 273 GLN A C 1
ATOM 2076 O O . GLN A 1 273 ? -19.839 6.171 9.568 1.00 90.62 273 GLN A O 1
ATOM 2081 N N . HIS A 1 274 ? -17.783 6.385 8.668 1.00 92.62 274 HIS A N 1
ATOM 2082 C CA . HIS A 1 274 ? -17.807 5.199 7.800 1.00 92.62 274 HIS A CA 1
ATOM 2083 C C . HIS A 1 274 ? -17.052 3.985 8.359 1.00 92.62 274 HIS A C 1
ATOM 2085 O O . HIS A 1 274 ? -16.896 2.989 7.666 1.00 92.62 274 HIS A O 1
ATOM 2091 N N . ASP A 1 275 ? -16.548 4.068 9.594 1.00 87.88 275 ASP A N 1
ATOM 2092 C CA . ASP A 1 275 ? -15.641 3.076 10.202 1.00 87.88 275 ASP A CA 1
ATOM 2093 C C . ASP A 1 275 ? -14.441 2.684 9.309 1.00 87.88 275 ASP A C 1
ATOM 2095 O O . ASP A 1 275 ? -14.016 1.530 9.246 1.00 87.88 275 ASP A O 1
ATOM 2099 N N . VAL A 1 276 ? -13.846 3.680 8.647 1.00 92.44 276 VAL A N 1
ATOM 2100 C CA . VAL A 1 276 ? -12.603 3.526 7.883 1.00 92.44 276 VAL A CA 1
ATOM 2101 C C . VAL A 1 276 ? -11.410 3.611 8.834 1.00 92.44 276 VAL A C 1
ATOM 2103 O O . VAL A 1 276 ? -11.291 4.525 9.662 1.00 92.44 276 VAL A O 1
ATOM 2106 N N . VAL A 1 277 ? -10.459 2.687 8.701 1.00 89.19 277 VAL A N 1
ATOM 2107 C CA . VAL A 1 277 ? -9.182 2.763 9.419 1.00 89.19 277 VAL A CA 1
ATOM 2108 C C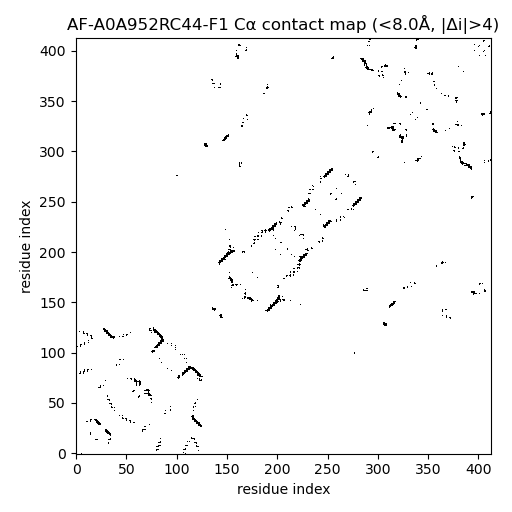 . VAL A 1 277 ? -8.311 3.848 8.791 1.00 89.19 277 VAL A C 1
ATOM 2110 O O . VAL A 1 277 ? -7.760 3.674 7.706 1.00 89.19 277 VAL A O 1
ATOM 2113 N N . LEU A 1 278 ? -8.156 4.974 9.488 1.00 89.94 278 LEU A N 1
ATOM 2114 C CA . LEU A 1 278 ? -7.343 6.094 9.022 1.00 89.94 278 LEU A CA 1
ATOM 2115 C C . LEU A 1 278 ? -5.903 6.026 9.555 1.00 89.94 278 LEU A C 1
ATOM 2117 O O . LEU A 1 278 ? -5.647 5.879 10.755 1.00 89.94 278 LEU A O 1
ATOM 2121 N N . ASN A 1 279 ? -4.947 6.210 8.651 1.00 87.81 279 ASN A N 1
ATOM 2122 C CA . ASN A 1 279 ? -3.540 6.413 8.963 1.00 87.81 279 ASN A CA 1
ATOM 2123 C C . ASN A 1 279 ? -3.044 7.703 8.307 1.00 87.81 279 ASN A C 1
ATOM 2125 O O . ASN A 1 279 ? -3.114 7.838 7.090 1.00 87.81 279 ASN A O 1
ATOM 2129 N N . VAL A 1 280 ? -2.520 8.642 9.092 1.00 88.38 280 VAL A N 1
ATOM 2130 C CA . VAL A 1 280 ? -1.918 9.876 8.573 1.00 88.38 280 VAL A CA 1
ATOM 2131 C C . VAL A 1 280 ? -0.425 9.816 8.836 1.00 88.38 280 VAL A C 1
ATOM 2133 O O . VAL A 1 280 ? 0.006 9.768 9.984 1.00 88.38 280 VAL A O 1
ATOM 2136 N N . LYS A 1 281 ? 0.363 9.814 7.764 1.00 86.50 281 LYS A N 1
ATOM 2137 C CA . LYS A 1 281 ? 1.818 9.716 7.800 1.00 86.50 281 LYS A CA 1
ATOM 2138 C C . LYS A 1 281 ? 2.427 11.058 7.414 1.00 86.50 281 LYS A C 1
ATOM 2140 O O . LYS A 1 281 ? 2.367 11.417 6.237 1.00 86.50 281 LYS A O 1
ATOM 2145 N N . PRO A 1 282 ? 3.022 11.798 8.358 1.00 88.00 282 PRO A N 1
ATOM 2146 C CA . PRO A 1 282 ? 3.960 12.854 8.013 1.00 88.00 282 PRO A CA 1
ATOM 2147 C C . PRO A 1 282 ? 5.143 12.235 7.263 1.00 88.00 282 PRO A C 1
ATOM 2149 O O . PRO A 1 282 ? 5.683 11.217 7.695 1.00 88.00 282 PRO A O 1
ATOM 2152 N N . VAL A 1 283 ? 5.520 12.821 6.131 1.00 90.25 283 VAL A N 1
ATOM 2153 C CA . VAL A 1 283 ? 6.653 12.353 5.328 1.00 90.25 283 VAL A CA 1
ATOM 2154 C C . VAL A 1 283 ? 7.602 13.513 5.087 1.00 90.25 283 VAL A C 1
ATOM 2156 O O . VAL A 1 283 ? 7.320 14.415 4.300 1.00 90.25 283 VAL A O 1
ATOM 2159 N N . ASP A 1 284 ? 8.736 13.481 5.771 1.00 90.50 284 ASP A N 1
ATOM 2160 C CA . ASP A 1 284 ? 9.790 14.490 5.701 1.00 90.50 284 ASP A CA 1
ATOM 2161 C C . ASP A 1 284 ? 10.946 14.093 4.777 1.00 90.50 284 ASP A C 1
ATOM 2163 O O . ASP A 1 284 ? 11.691 14.958 4.319 1.00 90.50 284 ASP A O 1
ATOM 2167 N N . SER A 1 285 ? 11.077 12.800 4.485 1.00 89.44 285 SER A N 1
ATOM 2168 C CA . SER A 1 285 ? 12.201 12.196 3.782 1.00 89.44 285 SER A CA 1
ATOM 2169 C C . SER A 1 285 ? 11.786 10.924 3.042 1.00 89.44 285 SER A C 1
ATOM 2171 O O . SER A 1 285 ? 10.794 10.277 3.387 1.00 89.44 285 SER A O 1
ATOM 2173 N N . PHE A 1 286 ? 12.548 10.568 2.009 1.00 88.31 286 PHE A N 1
ATOM 2174 C CA . PHE A 1 286 ? 12.415 9.325 1.254 1.00 88.31 286 PHE A CA 1
ATOM 2175 C C . PHE A 1 286 ? 13.719 8.544 1.260 1.00 88.31 286 PHE A C 1
ATOM 2177 O O . PHE A 1 286 ? 14.788 9.111 1.043 1.00 88.31 286 PHE A O 1
ATOM 2184 N N . ASN A 1 287 ? 13.605 7.224 1.390 1.00 86.25 287 ASN A N 1
ATOM 2185 C CA . ASN A 1 287 ? 14.694 6.325 1.038 1.00 86.25 287 ASN A CA 1
ATOM 2186 C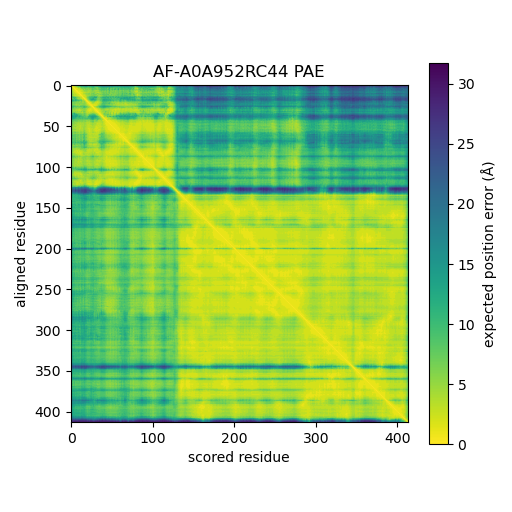 C . ASN A 1 287 ? 14.818 6.266 -0.487 1.00 86.25 287 ASN A C 1
ATOM 2188 O O . ASN A 1 287 ? 13.831 6.066 -1.201 1.00 86.25 287 ASN A O 1
ATOM 2192 N N . GLN A 1 288 ? 16.039 6.407 -0.985 1.00 88.69 288 GLN A N 1
ATOM 2193 C CA . GLN A 1 288 ? 16.365 6.202 -2.387 1.00 88.69 288 GLN A CA 1
ATOM 2194 C C . GLN A 1 288 ? 16.257 4.711 -2.691 1.00 88.69 288 GLN A C 1
ATOM 2196 O O . GLN A 1 288 ? 17.090 3.924 -2.266 1.00 88.69 288 GLN A O 1
ATOM 2201 N N . VAL A 1 289 ? 15.211 4.304 -3.407 1.00 89.44 289 VAL A 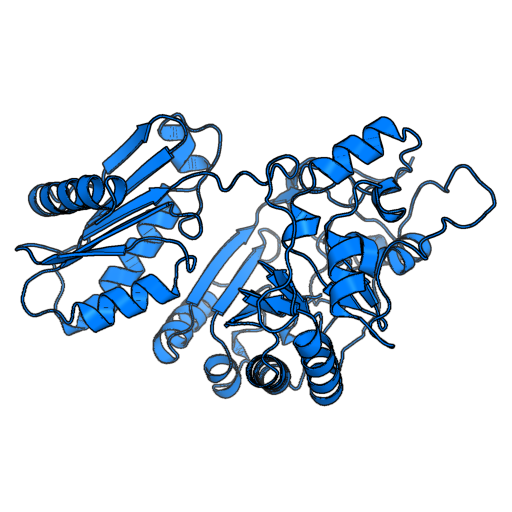N 1
ATOM 2202 C CA . VAL A 1 289 ? 15.043 2.898 -3.813 1.00 89.44 289 VAL A CA 1
ATOM 2203 C C . VAL A 1 289 ? 15.655 2.661 -5.192 1.00 89.44 289 VAL A C 1
ATOM 2205 O O . VAL A 1 289 ? 16.275 1.630 -5.427 1.00 89.44 289 VAL A O 1
ATOM 2208 N N . LEU A 1 290 ? 15.484 3.616 -6.107 1.00 91.75 290 LEU A N 1
ATOM 2209 C CA . LEU A 1 290 ? 16.031 3.569 -7.460 1.00 91.75 290 LEU A CA 1
ATOM 2210 C C . LEU A 1 290 ? 17.435 4.179 -7.487 1.00 91.75 290 LEU A C 1
ATOM 2212 O O . LEU A 1 290 ? 17.670 5.221 -6.879 1.00 91.75 290 LEU A O 1
ATOM 2216 N N . SER A 1 291 ? 18.335 3.548 -8.233 1.00 91.88 291 SER A N 1
ATOM 2217 C CA . SER A 1 291 ? 19.686 4.027 -8.511 1.00 91.88 291 SER A CA 1
ATOM 2218 C C . SER A 1 291 ? 19.819 4.264 -10.011 1.00 91.88 291 SER A C 1
ATOM 2220 O O . SER A 1 291 ? 19.532 3.345 -10.773 1.00 91.88 291 SER A O 1
ATOM 2222 N N . PRO A 1 292 ? 20.293 5.433 -10.468 1.00 91.75 292 PRO A N 1
ATOM 2223 C CA . PRO A 1 292 ? 20.637 5.622 -11.871 1.00 91.75 292 PRO A CA 1
ATOM 2224 C C . PRO A 1 292 ? 21.961 4.944 -12.239 1.00 91.75 292 PRO A C 1
ATOM 2226 O O . PRO A 1 292 ? 22.312 4.927 -13.408 1.00 91.75 292 PRO A O 1
ATOM 2229 N N . ARG A 1 293 ? 22.703 4.394 -11.274 1.00 92.06 293 ARG A N 1
ATOM 2230 C CA . ARG A 1 293 ? 23.957 3.673 -11.519 1.00 92.06 293 ARG A CA 1
ATOM 2231 C C . ARG A 1 293 ? 23.720 2.183 -11.678 1.00 92.06 293 ARG A C 1
ATOM 2233 O O . ARG A 1 293 ? 22.906 1.631 -10.930 1.00 92.06 293 ARG A O 1
ATOM 2240 N N . TYR A 1 294 ? 24.450 1.559 -12.599 1.00 93.75 294 TYR A N 1
ATOM 2241 C CA . TYR A 1 294 ? 24.375 0.119 -12.827 1.00 93.75 294 TYR A CA 1
ATOM 2242 C C . TYR A 1 294 ? 25.261 -0.635 -11.827 1.00 93.75 294 TYR A C 1
ATOM 2244 O O . TYR A 1 294 ? 26.462 -0.396 -11.733 1.00 93.75 294 TYR A O 1
ATOM 2252 N N . GLU A 1 295 ? 24.689 -1.595 -11.101 1.00 94.62 295 GLU A N 1
ATOM 2253 C CA . GLU A 1 295 ? 25.433 -2.447 -10.172 1.00 94.62 295 GLU A CA 1
ATOM 2254 C C . GLU A 1 295 ? 26.003 -3.692 -10.871 1.00 94.62 295 GLU A C 1
ATOM 2256 O O . GLU A 1 295 ? 25.315 -4.699 -11.064 1.00 94.62 295 GLU A O 1
ATOM 2261 N N . ALA A 1 296 ? 27.287 -3.644 -11.223 1.00 92.81 296 ALA A N 1
ATOM 2262 C CA . ALA A 1 296 ? 27.977 -4.757 -11.874 1.00 92.81 296 ALA A CA 1
ATOM 2263 C C . ALA A 1 296 ? 28.324 -5.921 -10.926 1.00 92.81 296 ALA A C 1
ATOM 2265 O O . ALA A 1 296 ? 28.509 -7.040 -11.398 1.00 92.81 296 ALA A O 1
ATOM 2266 N N . ASP A 1 297 ? 28.376 -5.706 -9.607 1.00 94.00 297 ASP A N 1
ATOM 2267 C CA . ASP A 1 297 ? 28.695 -6.757 -8.637 1.00 94.00 297 ASP A CA 1
ATOM 2268 C C . ASP A 1 297 ? 27.463 -7.638 -8.351 1.00 94.00 297 ASP A C 1
ATOM 2270 O O . ASP A 1 297 ? 26.482 -7.234 -7.710 1.00 94.00 297 ASP A O 1
ATOM 2274 N N . ASP A 1 298 ? 27.527 -8.888 -8.807 1.00 94.06 298 ASP A N 1
ATOM 2275 C CA . ASP A 1 298 ? 26.502 -9.913 -8.582 1.00 94.06 298 ASP A CA 1
ATOM 2276 C C . ASP A 1 298 ? 26.285 -10.217 -7.099 1.00 94.06 298 ASP A C 1
ATOM 2278 O O . ASP A 1 298 ? 25.152 -10.421 -6.656 1.00 94.06 298 ASP A O 1
ATOM 2282 N N . GLY A 1 299 ? 27.361 -10.231 -6.312 1.00 95.19 299 GLY A N 1
ATOM 2283 C CA . GLY A 1 299 ? 27.311 -10.453 -4.874 1.00 95.19 299 GLY A CA 1
ATOM 2284 C C . GLY A 1 299 ? 26.609 -9.307 -4.151 1.00 95.19 299 GLY A C 1
ATOM 2285 O O . GLY A 1 299 ? 25.801 -9.554 -3.253 1.00 95.19 299 GLY A O 1
ATOM 2286 N N . ARG A 1 300 ? 26.856 -8.054 -4.552 1.00 93.50 300 ARG A N 1
ATOM 2287 C CA . ARG A 1 300 ? 26.146 -6.892 -3.999 1.00 93.50 300 ARG A CA 1
ATOM 2288 C C . ARG A 1 300 ? 24.678 -6.902 -4.401 1.00 93.50 300 ARG A C 1
ATOM 2290 O O . ARG A 1 300 ? 23.825 -6.751 -3.530 1.00 93.50 300 ARG A O 1
ATOM 2297 N N . THR A 1 301 ? 24.381 -7.172 -5.670 1.00 94.94 301 THR A N 1
ATOM 2298 C CA . THR A 1 301 ? 23.001 -7.299 -6.163 1.00 94.94 301 THR A CA 1
ATOM 2299 C C . THR A 1 301 ? 22.242 -8.398 -5.413 1.00 94.94 301 THR A C 1
ATOM 2301 O O . THR A 1 301 ? 21.098 -8.191 -5.006 1.00 94.94 301 THR A O 1
ATOM 2304 N N . ARG A 1 302 ? 22.887 -9.546 -5.159 1.00 93.69 302 ARG A N 1
ATOM 2305 C CA . ARG A 1 302 ? 22.321 -10.642 -4.363 1.00 93.69 302 ARG A CA 1
ATOM 2306 C C . ARG A 1 302 ? 22.025 -10.222 -2.927 1.00 93.69 302 ARG A C 1
ATOM 2308 O O . ARG A 1 302 ? 20.893 -10.398 -2.490 1.00 93.69 302 ARG A O 1
ATOM 2315 N N . ARG A 1 303 ? 22.975 -9.587 -2.232 1.00 90.31 303 ARG A N 1
ATOM 2316 C CA . ARG A 1 303 ? 22.754 -9.075 -0.865 1.00 90.31 303 ARG A CA 1
ATOM 2317 C C . ARG A 1 303 ? 21.606 -8.066 -0.803 1.00 90.31 303 ARG A C 1
ATOM 2319 O O . ARG A 1 303 ? 20.774 -8.143 0.099 1.00 90.31 303 ARG A O 1
ATOM 2326 N N . THR A 1 304 ? 21.536 -7.143 -1.764 1.00 90.56 304 THR A N 1
ATOM 2327 C CA . THR A 1 304 ? 20.429 -6.181 -1.870 1.00 90.56 304 THR A CA 1
ATOM 2328 C C . THR A 1 304 ? 19.103 -6.903 -2.068 1.00 90.56 304 THR A C 1
ATOM 2330 O O . THR A 1 304 ? 18.141 -6.621 -1.355 1.00 90.56 304 THR A O 1
ATOM 2333 N N . PHE A 1 305 ? 19.045 -7.853 -3.006 1.00 92.38 305 PHE A N 1
ATOM 2334 C CA . PHE A 1 305 ? 17.842 -8.635 -3.263 1.00 92.38 305 PHE A CA 1
ATOM 2335 C C . PHE A 1 305 ? 17.390 -9.379 -2.010 1.00 92.38 305 PHE A C 1
ATOM 2337 O O . PHE A 1 305 ? 16.248 -9.181 -1.607 1.00 92.38 305 PHE A O 1
ATOM 2344 N N . GLU A 1 306 ? 18.278 -10.145 -1.370 1.00 88.00 306 GLU A N 1
ATOM 2345 C CA . GLU A 1 306 ? 18.013 -10.976 -0.187 1.00 88.00 306 GLU A CA 1
ATOM 2346 C C . GLU A 1 306 ? 17.534 -10.177 1.022 1.00 88.00 306 GLU A C 1
ATOM 2348 O O . GLU A 1 306 ? 16.685 -10.670 1.758 1.00 88.00 306 GLU A O 1
ATOM 2353 N N . ARG A 1 307 ? 17.994 -8.934 1.198 1.00 85.31 307 ARG A N 1
ATOM 2354 C CA . ARG A 1 307 ? 17.570 -8.045 2.294 1.00 85.31 307 ARG A CA 1
ATOM 2355 C C . ARG A 1 307 ? 16.343 -7.191 1.972 1.00 85.31 307 ARG A C 1
ATOM 2357 O O . ARG A 1 307 ? 15.783 -6.561 2.860 1.00 85.31 307 ARG A O 1
ATOM 2364 N N . CYS A 1 308 ? 15.913 -7.138 0.713 1.00 87.88 308 CYS A N 1
ATOM 2365 C CA . CYS A 1 308 ? 14.884 -6.201 0.277 1.00 87.88 308 CYS A CA 1
ATOM 2366 C C . CYS A 1 308 ? 13.486 -6.565 0.802 1.00 87.88 308 CYS A C 1
ATOM 2368 O O . CYS A 1 308 ? 12.804 -7.427 0.247 1.00 87.88 308 CYS A O 1
ATOM 2370 N N . TRP A 1 309 ? 13.001 -5.825 1.800 1.00 83.94 309 TRP A N 1
ATOM 2371 C CA . TRP A 1 309 ? 11.650 -5.989 2.346 1.00 83.94 309 TRP A CA 1
ATOM 2372 C C . TRP A 1 309 ? 10.528 -5.603 1.362 1.00 83.94 309 TRP A C 1
ATOM 2374 O O . TRP A 1 309 ? 9.401 -6.089 1.481 1.00 83.94 309 TRP A O 1
ATOM 2384 N N . LEU A 1 310 ? 10.808 -4.756 0.361 1.00 87.31 310 LEU A N 1
ATOM 2385 C CA . LEU A 1 310 ? 9.806 -4.308 -0.618 1.00 87.31 310 LEU A CA 1
ATOM 2386 C C . LEU A 1 310 ? 9.248 -5.470 -1.448 1.00 87.31 310 LEU A C 1
ATOM 2388 O O . LEU A 1 310 ? 8.062 -5.458 -1.774 1.00 87.31 310 LEU A O 1
ATOM 2392 N N . ARG A 1 311 ? 10.057 -6.504 -1.731 1.00 89.31 311 ARG A N 1
ATOM 2393 C CA . ARG A 1 311 ? 9.624 -7.686 -2.506 1.00 89.31 311 ARG A CA 1
ATOM 2394 C C . ARG A 1 311 ? 8.499 -8.477 -1.827 1.00 89.31 311 ARG A C 1
ATOM 2396 O O . ARG A 1 311 ? 7.814 -9.288 -2.436 1.00 89.31 311 ARG A O 1
ATOM 2403 N N . HIS A 1 312 ? 8.288 -8.214 -0.548 1.00 86.12 312 HIS A N 1
ATOM 2404 C CA . HIS A 1 312 ? 7.336 -8.919 0.290 1.00 86.12 312 HIS A CA 1
ATOM 2405 C C . HIS A 1 312 ? 6.077 -8.121 0.602 1.00 86.12 312 HIS A C 1
ATOM 2407 O O . HIS A 1 312 ? 5.132 -8.679 1.162 1.00 86.12 312 HIS A O 1
ATOM 2413 N N . ARG A 1 313 ? 6.076 -6.828 0.258 1.00 87.31 313 ARG A N 1
ATOM 2414 C CA . ARG A 1 313 ? 5.030 -5.874 0.636 1.00 87.31 313 ARG A CA 1
ATOM 2415 C C . ARG A 1 313 ? 4.523 -5.017 -0.517 1.00 87.31 313 ARG A C 1
ATOM 2417 O O . ARG A 1 313 ? 3.507 -4.357 -0.329 1.00 87.31 313 ARG A O 1
ATOM 2424 N N . CYS A 1 314 ? 5.204 -5.009 -1.659 1.00 91.69 314 CYS A N 1
ATOM 2425 C CA . CYS A 1 314 ? 4.868 -4.179 -2.815 1.00 91.69 314 CYS A CA 1
ATOM 2426 C C . CYS A 1 314 ? 4.656 -5.016 -4.080 1.00 91.69 314 CYS A C 1
ATOM 2428 O O . CYS A 1 314 ? 5.084 -4.620 -5.166 1.00 91.69 314 CYS A O 1
ATOM 2430 N N . MET A 1 315 ? 4.061 -6.201 -3.924 1.00 95.81 315 MET A N 1
ATOM 2431 C CA . MET A 1 315 ? 3.725 -7.061 -5.055 1.00 95.81 315 MET A CA 1
ATOM 2432 C C . MET A 1 315 ? 2.667 -6.377 -5.894 1.00 95.81 315 MET A C 1
ATOM 2434 O O . MET A 1 315 ? 1.685 -5.920 -5.333 1.00 95.81 315 MET A O 1
ATOM 2438 N N . VAL A 1 316 ? 2.837 -6.310 -7.203 1.00 97.00 316 VAL A N 1
ATOM 2439 C CA . VAL A 1 316 ? 1.971 -5.506 -8.065 1.00 97.00 316 VAL A CA 1
ATOM 2440 C C . VAL A 1 316 ? 1.717 -6.232 -9.370 1.00 97.00 316 VAL A C 1
ATOM 2442 O O . VAL A 1 316 ? 2.576 -6.966 -9.861 1.00 97.00 316 VAL A O 1
ATOM 2445 N N . VAL A 1 317 ? 0.546 -6.013 -9.949 1.00 96.81 317 VAL A N 1
ATOM 2446 C CA . VAL A 1 317 ? 0.238 -6.439 -11.312 1.00 96.81 317 VAL A CA 1
ATOM 2447 C C . VAL A 1 317 ? 0.281 -5.237 -12.253 1.00 96.81 317 VAL A C 1
ATOM 2449 O O . VAL A 1 317 ? -0.263 -4.177 -11.952 1.00 96.81 317 VAL A O 1
ATOM 2452 N N . ARG A 1 318 ? 0.969 -5.386 -13.385 1.00 94.75 318 ARG A N 1
ATOM 2453 C CA . ARG A 1 318 ? 1.120 -4.331 -14.392 1.00 94.75 318 ARG A CA 1
ATOM 2454 C C . ARG A 1 318 ? 1.418 -4.937 -15.759 1.00 94.75 318 ARG A C 1
ATOM 2456 O O . ARG A 1 318 ? 2.217 -5.864 -15.852 1.00 94.75 318 ARG A O 1
ATOM 2463 N N . GLY A 1 319 ? 0.776 -4.438 -16.817 1.00 93.38 319 GLY A N 1
ATOM 2464 C CA . GLY A 1 319 ? 1.031 -4.893 -18.192 1.00 93.38 319 GLY A CA 1
ATOM 2465 C C . GLY A 1 319 ? 0.869 -6.408 -18.387 1.00 93.38 319 GLY A C 1
ATOM 2466 O O . GLY A 1 319 ? 1.711 -7.038 -19.022 1.00 93.38 319 GLY A O 1
ATOM 2467 N N . GLY A 1 320 ? -0.154 -7.012 -17.768 1.00 95.94 320 GLY A N 1
ATOM 2468 C CA . GLY A 1 320 ? -0.409 -8.457 -17.853 1.00 95.94 320 GLY A CA 1
ATOM 2469 C C . GLY A 1 320 ? 0.602 -9.334 -17.101 1.00 95.94 320 GLY A C 1
ATOM 2470 O O . GLY A 1 320 ? 0.709 -10.532 -17.371 1.00 95.94 320 GLY A O 1
ATOM 2471 N N . ARG A 1 321 ? 1.380 -8.763 -16.173 1.00 98.00 321 ARG A N 1
ATOM 2472 C CA . ARG A 1 321 ? 2.384 -9.497 -15.393 1.00 98.00 321 ARG A CA 1
ATOM 2473 C C . ARG A 1 321 ? 2.296 -9.176 -13.906 1.00 98.00 321 ARG A C 1
ATOM 2475 O O . ARG A 1 321 ? 2.092 -8.029 -13.525 1.00 98.00 321 ARG A O 1
ATOM 2482 N N . PHE A 1 322 ? 2.503 -10.191 -13.078 1.00 98.38 322 PHE A N 1
ATOM 2483 C CA . PHE A 1 322 ? 2.694 -10.083 -11.638 1.00 98.38 322 PHE A CA 1
ATOM 2484 C C . PHE A 1 322 ? 4.178 -9.873 -11.310 1.00 98.38 322 PHE A C 1
ATOM 2486 O O . PHE A 1 322 ? 5.043 -10.592 -11.812 1.00 98.38 322 PHE A O 1
ATOM 2493 N N . PHE A 1 323 ? 4.471 -8.924 -10.428 1.00 98.12 323 PHE A N 1
ATOM 2494 C CA . PHE A 1 323 ? 5.810 -8.587 -9.958 1.00 98.12 323 PHE A CA 1
ATOM 2495 C C . PHE A 1 323 ? 5.862 -8.640 -8.435 1.00 98.12 323 PHE A C 1
ATOM 2497 O O . PHE A 1 323 ? 4.917 -8.256 -7.754 1.00 98.12 323 PHE A O 1
ATOM 2504 N N . THR A 1 324 ? 7.004 -9.043 -7.879 1.00 95.25 324 THR A N 1
ATOM 2505 C CA . THR A 1 324 ? 7.203 -9.085 -6.421 1.00 95.25 324 THR A CA 1
ATOM 2506 C C . THR A 1 324 ? 7.407 -7.681 -5.845 1.00 95.25 324 THR A C 1
ATOM 2508 O O . THR A 1 324 ? 7.221 -7.470 -4.652 1.00 95.25 324 THR A O 1
ATOM 2511 N N . CYS A 1 325 ? 7.801 -6.709 -6.676 1.00 94.06 325 CYS A N 1
ATOM 2512 C CA . CYS A 1 325 ? 7.995 -5.323 -6.277 1.00 94.06 325 CYS A CA 1
ATOM 2513 C C . CYS A 1 325 ? 7.625 -4.345 -7.401 1.00 94.06 325 CYS A C 1
ATOM 2515 O O . CYS A 1 325 ? 7.788 -4.631 -8.589 1.00 94.06 325 CYS A O 1
ATOM 2517 N N . THR A 1 326 ? 7.243 -3.129 -7.015 1.00 92.75 326 THR A N 1
ATOM 2518 C CA . THR A 1 326 ? 6.970 -2.029 -7.950 1.00 92.75 326 THR A CA 1
ATOM 2519 C C . THR A 1 326 ? 8.187 -1.621 -8.784 1.00 92.75 326 THR A C 1
ATOM 2521 O O . THR A 1 326 ? 8.026 -1.118 -9.887 1.00 92.75 326 THR A O 1
ATOM 2524 N N . ARG A 1 327 ? 9.423 -1.874 -8.326 1.00 92.62 327 ARG A N 1
ATOM 2525 C CA . ARG A 1 327 ? 10.636 -1.518 -9.093 1.00 92.62 327 ARG A CA 1
ATOM 2526 C C . ARG A 1 327 ? 10.718 -2.282 -10.406 1.00 92.62 327 ARG A C 1
ATOM 2528 O O . ARG A 1 327 ? 10.918 -1.685 -11.455 1.00 92.62 327 ARG A O 1
ATOM 2535 N N . ALA A 1 328 ? 10.528 -3.594 -10.328 1.00 95.56 328 ALA A N 1
ATOM 2536 C CA . ALA A 1 328 ? 10.549 -4.470 -11.486 1.00 95.56 328 ALA A CA 1
ATOM 2537 C C . ALA A 1 328 ? 9.398 -4.154 -12.452 1.00 95.56 328 ALA A C 1
ATOM 2539 O O . ALA A 1 328 ? 9.608 -4.113 -13.663 1.00 95.56 328 ALA A O 1
ATOM 2540 N N . ALA A 1 329 ? 8.216 -3.840 -11.913 1.00 95.38 329 ALA A N 1
ATOM 2541 C CA . ALA A 1 329 ? 7.031 -3.511 -12.703 1.00 95.38 329 ALA A CA 1
ATOM 2542 C C . ALA A 1 329 ? 7.204 -2.265 -13.585 1.00 95.38 329 ALA A C 1
ATOM 2544 O O . ALA A 1 329 ? 6.676 -2.223 -14.695 1.00 95.38 329 ALA A O 1
ATOM 2545 N N . TYR A 1 330 ? 7.958 -1.271 -13.108 1.00 94.12 330 TYR A N 1
ATOM 2546 C CA . TYR A 1 330 ? 8.230 -0.036 -13.846 1.00 94.12 330 TYR A CA 1
ATOM 2547 C C . TYR A 1 330 ? 9.647 0.027 -14.447 1.00 94.12 330 TYR A C 1
ATOM 2549 O O . TYR A 1 330 ? 10.082 1.070 -14.930 1.00 94.12 330 TYR A O 1
ATOM 2557 N N . ALA A 1 331 ? 10.410 -1.069 -14.424 1.00 93.69 331 ALA A N 1
ATOM 2558 C CA . ALA A 1 331 ? 11.799 -1.057 -14.884 1.00 93.69 331 ALA A CA 1
ATOM 2559 C C . ALA A 1 331 ? 11.938 -0.715 -16.381 1.00 93.69 331 ALA A C 1
ATOM 2561 O O . ALA A 1 331 ? 12.978 -0.221 -16.802 1.00 93.69 331 ALA A O 1
ATOM 2562 N N . GLY A 1 332 ? 10.901 -0.951 -17.192 1.00 92.25 332 GLY A N 1
ATOM 2563 C CA . GLY A 1 332 ? 10.908 -0.560 -18.605 1.00 92.25 332 GLY A CA 1
ATOM 2564 C C . GLY A 1 332 ? 10.889 0.955 -18.775 1.00 92.25 332 GLY A C 1
ATOM 2565 O O . GLY A 1 332 ? 11.729 1.514 -19.473 1.00 92.25 332 GLY A O 1
ATOM 2566 N N . GLU A 1 333 ? 9.976 1.621 -18.076 1.00 92.19 333 GLU A N 1
ATOM 2567 C CA . GLU A 1 333 ? 9.854 3.076 -18.048 1.00 92.19 333 GLU A CA 1
ATOM 2568 C C . GLU A 1 333 ? 11.088 3.713 -17.425 1.00 92.19 333 GLU A C 1
ATOM 2570 O O . GLU A 1 333 ? 11.527 4.757 -17.891 1.00 92.19 333 GLU A O 1
ATOM 2575 N N . PHE A 1 334 ? 11.680 3.069 -16.416 1.00 93.69 334 PHE A N 1
ATOM 2576 C CA . PHE A 1 334 ? 12.944 3.507 -15.836 1.00 93.69 334 PHE A CA 1
ATOM 2577 C C . PHE A 1 334 ? 14.025 3.614 -16.918 1.00 93.69 334 PHE A C 1
ATOM 2579 O O . PHE A 1 334 ? 14.550 4.699 -17.147 1.00 93.69 334 PHE A O 1
ATOM 2586 N N . LEU A 1 335 ? 14.294 2.520 -17.638 1.00 92.62 335 LEU A N 1
ATOM 2587 C CA . LEU A 1 335 ? 15.342 2.475 -18.666 1.00 92.62 335 LEU A CA 1
ATOM 2588 C C . LEU A 1 335 ? 15.073 3.438 -19.833 1.00 92.62 335 LEU A C 1
ATOM 2590 O O . LEU A 1 335 ? 15.995 3.864 -20.517 1.00 92.62 335 LEU A O 1
ATOM 2594 N N . GLN A 1 336 ? 13.810 3.787 -20.081 1.00 92.00 336 GLN A N 1
ATOM 2595 C CA . GLN A 1 336 ? 13.441 4.713 -21.153 1.00 92.00 336 GLN A CA 1
ATOM 2596 C C . GLN A 1 336 ? 13.477 6.182 -20.731 1.00 92.00 336 GLN A C 1
ATOM 2598 O O . GLN A 1 336 ? 13.733 7.049 -21.563 1.00 92.00 336 GLN A O 1
ATOM 2603 N N . ARG A 1 337 ? 13.139 6.483 -19.474 1.00 92.56 337 ARG A N 1
ATOM 2604 C CA . ARG A 1 337 ? 12.794 7.848 -19.047 1.00 92.56 337 ARG A CA 1
ATOM 2605 C C . ARG A 1 337 ? 13.733 8.433 -18.014 1.00 92.56 337 ARG A C 1
ATOM 2607 O O . ARG A 1 337 ? 13.707 9.640 -17.808 1.00 92.56 337 ARG A O 1
ATOM 2614 N N . VAL A 1 338 ? 14.531 7.613 -17.345 1.00 92.44 338 VAL A N 1
ATOM 2615 C CA . VAL A 1 338 ? 15.475 8.066 -16.326 1.00 92.44 338 VAL A CA 1
ATOM 2616 C C . VAL A 1 338 ? 16.848 8.283 -16.954 1.00 92.44 338 VAL A C 1
ATOM 2618 O O . VAL A 1 338 ? 17.302 7.487 -17.772 1.00 92.44 338 VAL A O 1
ATOM 2621 N N . ARG A 1 339 ? 17.557 9.339 -16.543 1.00 91.81 339 ARG A N 1
ATOM 2622 C CA . ARG A 1 339 ? 18.995 9.465 -16.817 1.00 91.81 339 ARG A CA 1
ATOM 2623 C C . ARG A 1 339 ? 19.749 8.470 -15.949 1.00 91.81 339 ARG A C 1
ATOM 2625 O O . ARG A 1 339 ? 19.755 8.606 -14.728 1.00 91.81 339 ARG A O 1
ATOM 2632 N N . HIS A 1 340 ? 20.357 7.482 -16.586 1.00 92.19 340 HIS A N 1
ATOM 2633 C CA . HIS A 1 340 ? 21.006 6.360 -15.928 1.00 92.19 340 HIS A CA 1
ATOM 2634 C C . HIS A 1 340 ? 22.261 5.944 -16.698 1.00 92.19 340 HIS A C 1
ATOM 2636 O O . HIS A 1 340 ? 22.379 6.194 -17.898 1.00 92.19 340 HIS A O 1
ATOM 2642 N N . GLU A 1 341 ? 23.203 5.332 -15.990 1.00 92.19 341 GLU A N 1
ATOM 2643 C CA . GLU A 1 341 ? 24.352 4.651 -16.573 1.00 92.19 341 GLU A CA 1
ATOM 2644 C C . GLU A 1 341 ? 23.856 3.481 -17.424 1.00 92.19 341 GLU A C 1
ATOM 2646 O O . GLU A 1 341 ? 23.022 2.685 -16.979 1.00 92.19 341 GLU A O 1
ATOM 2651 N N . ALA A 1 342 ? 24.368 3.371 -18.647 1.00 88.25 342 ALA A N 1
ATOM 2652 C CA . ALA A 1 342 ? 24.056 2.247 -19.515 1.00 88.25 342 ALA A CA 1
ATOM 2653 C C . ALA A 1 342 ? 24.576 0.933 -18.900 1.00 88.25 342 ALA A C 1
ATOM 2655 O O . ALA A 1 342 ? 25.613 0.938 -18.225 1.00 88.25 342 ALA A O 1
ATOM 2656 N N . PRO A 1 343 ? 23.888 -0.202 -19.121 1.00 86.88 343 PRO A N 1
ATOM 2657 C CA . PRO A 1 343 ? 24.438 -1.491 -18.737 1.00 86.88 343 PRO A CA 1
ATOM 2658 C C . PRO A 1 343 ? 25.768 -1.739 -19.486 1.00 86.88 343 PRO A C 1
ATOM 2660 O O . PRO A 1 343 ? 25.930 -1.254 -20.603 1.00 86.88 343 PRO A O 1
ATOM 2663 N N . PRO A 1 344 ? 26.714 -2.525 -18.933 1.00 84.19 344 PRO A N 1
ATOM 2664 C CA . PRO A 1 344 ? 28.039 -2.756 -19.530 1.00 84.19 344 PRO A CA 1
ATOM 2665 C C . PRO A 1 344 ? 28.035 -3.493 -20.879 1.00 84.19 344 PRO A C 1
ATOM 2667 O O . PRO A 1 344 ? 29.096 -3.759 -21.434 1.00 84.19 344 PRO A O 1
ATOM 2670 N N . SER A 1 345 ? 26.863 -3.901 -21.363 1.00 77.31 345 SER A N 1
ATOM 2671 C CA . SER A 1 345 ? 26.677 -4.653 -22.597 1.00 77.31 345 SER A CA 1
ATOM 2672 C C . SER A 1 345 ? 25.863 -3.826 -23.583 1.00 77.31 345 SER A C 1
ATOM 2674 O O . SER A 1 345 ? 24.874 -3.207 -23.196 1.00 77.31 345 SER A O 1
ATOM 2676 N N . ASP A 1 346 ? 26.214 -3.918 -24.866 1.00 74.88 346 ASP A N 1
ATOM 2677 C CA . ASP A 1 346 ? 25.414 -3.366 -25.967 1.00 74.88 346 ASP A CA 1
ATOM 2678 C C . ASP A 1 346 ? 24.051 -4.072 -26.120 1.00 74.88 346 ASP A C 1
ATOM 2680 O O . ASP A 1 346 ? 23.178 -3.615 -26.857 1.00 74.88 346 ASP A O 1
ATOM 2684 N N . THR A 1 347 ? 23.849 -5.201 -25.427 1.00 69.44 347 THR A N 1
ATOM 2685 C CA . THR A 1 347 ? 22.565 -5.907 -25.399 1.00 69.44 347 THR A CA 1
ATOM 2686 C C . THR A 1 347 ? 21.655 -5.317 -24.317 1.00 69.44 347 THR A C 1
ATOM 2688 O O . THR A 1 347 ? 22.097 -5.146 -23.177 1.00 69.44 347 THR A O 1
ATOM 2691 N N . PRO A 1 348 ? 20.367 -5.054 -24.620 1.00 81.44 348 PRO A N 1
ATOM 2692 C CA . PRO A 1 348 ? 19.405 -4.609 -23.620 1.00 81.44 348 PRO A CA 1
ATOM 2693 C C . PRO A 1 348 ? 19.349 -5.546 -22.409 1.00 81.44 348 PRO A C 1
ATOM 2695 O O . PRO A 1 348 ? 19.391 -6.767 -22.552 1.00 81.44 348 PRO A O 1
ATOM 2698 N N . LEU A 1 349 ? 19.192 -4.969 -21.215 1.00 88.94 349 LEU A N 1
ATOM 2699 C CA . LEU A 1 349 ? 19.025 -5.730 -19.979 1.00 88.94 349 LEU A CA 1
ATOM 2700 C C . LEU A 1 349 ? 17.802 -6.662 -20.085 1.00 88.94 349 LEU A C 1
ATOM 2702 O O . LEU A 1 349 ? 16.668 -6.186 -20.204 1.00 88.94 349 LEU A O 1
ATOM 2706 N N . ASP A 1 350 ? 18.026 -7.977 -20.018 1.00 92.06 350 ASP A N 1
ATOM 2707 C CA . ASP A 1 350 ? 16.952 -8.972 -20.073 1.00 92.06 350 ASP A CA 1
ATOM 2708 C C . ASP A 1 350 ? 16.112 -8.943 -18.790 1.00 92.06 350 ASP A C 1
ATOM 2710 O O . ASP A 1 350 ? 16.564 -9.316 -17.711 1.00 92.06 350 ASP A O 1
ATOM 2714 N N . ARG A 1 351 ? 14.857 -8.507 -18.927 1.00 94.50 351 ARG A N 1
ATOM 2715 C CA . ARG A 1 351 ? 13.868 -8.415 -17.841 1.00 94.50 351 ARG A CA 1
ATOM 2716 C C . ARG A 1 351 ? 12.729 -9.420 -17.997 1.00 94.50 351 ARG A C 1
ATOM 2718 O O . ARG A 1 351 ? 11.710 -9.302 -17.318 1.00 94.50 351 ARG A O 1
ATOM 2725 N N . THR A 1 352 ? 12.847 -10.401 -18.890 1.00 92.94 352 THR A N 1
ATOM 2726 C CA . THR A 1 352 ? 11.791 -11.405 -19.111 1.00 92.94 352 THR A CA 1
ATOM 2727 C C . THR A 1 352 ? 11.470 -12.183 -17.832 1.00 92.94 352 THR A C 1
ATOM 2729 O O . THR A 1 352 ? 10.305 -12.471 -17.558 1.00 92.94 352 THR A O 1
ATOM 2732 N N . GLY A 1 353 ? 12.484 -12.442 -17.003 1.00 94.94 353 GLY A N 1
ATOM 2733 C CA . GLY A 1 353 ? 12.351 -13.099 -15.704 1.00 94.94 353 GLY A CA 1
ATOM 2734 C C . GLY A 1 353 ? 11.929 -12.190 -14.545 1.00 94.94 353 GLY A C 1
ATOM 2735 O O . GLY A 1 353 ? 11.818 -12.681 -13.421 1.00 94.94 353 GLY A O 1
ATOM 2736 N N . ASP A 1 354 ? 11.706 -10.889 -14.760 1.00 97.44 354 ASP A N 1
ATOM 2737 C CA . ASP A 1 354 ? 11.425 -9.946 -13.667 1.00 97.44 354 ASP A CA 1
ATOM 2738 C C . ASP A 1 354 ? 9.994 -10.023 -13.140 1.00 97.44 354 ASP A C 1
ATOM 2740 O O . ASP A 1 354 ? 9.734 -9.536 -12.043 1.00 97.44 354 ASP A O 1
ATOM 2744 N N . GLY A 1 355 ? 9.085 -10.668 -13.869 1.00 97.75 355 GLY A N 1
ATOM 2745 C CA . GLY A 1 355 ? 7.703 -10.898 -13.450 1.00 97.75 355 GLY A CA 1
ATOM 2746 C C . GLY A 1 355 ? 7.116 -12.156 -14.080 1.00 97.75 355 GLY A C 1
ATOM 2747 O O . GLY A 1 355 ? 7.716 -12.746 -14.976 1.00 97.75 355 GLY A O 1
ATOM 2748 N N . VAL A 1 356 ? 5.925 -12.542 -13.640 1.00 98.25 356 VAL A N 1
ATOM 2749 C CA . VAL A 1 356 ? 5.187 -13.728 -14.096 1.00 98.25 356 VAL A CA 1
ATOM 2750 C C . VAL A 1 356 ? 4.013 -13.277 -14.952 1.00 98.25 356 VAL A C 1
ATOM 2752 O O . VAL A 1 356 ? 3.238 -12.438 -14.512 1.00 98.25 356 VAL A O 1
ATOM 2755 N N . ALA A 1 357 ? 3.854 -13.815 -16.162 1.00 98.12 357 ALA A N 1
ATOM 2756 C CA . ALA A 1 357 ? 2.659 -13.544 -16.963 1.00 98.12 357 ALA A CA 1
ATOM 2757 C C . ALA A 1 357 ? 1.402 -14.021 -16.217 1.00 98.12 357 ALA A C 1
ATOM 2759 O O . ALA A 1 357 ? 1.389 -15.138 -15.690 1.00 98.12 357 ALA A O 1
ATOM 2760 N N . ILE A 1 358 ? 0.366 -13.180 -16.163 1.00 97.62 358 ILE A N 1
ATOM 2761 C CA . ILE A 1 358 ? -0.882 -13.536 -15.475 1.00 97.62 358 ILE A CA 1
ATOM 2762 C C . ILE A 1 358 ? -1.764 -14.445 -16.326 1.00 97.62 358 ILE A C 1
ATOM 2764 O O . ILE A 1 358 ? -2.591 -15.156 -15.777 1.00 97.62 358 ILE A O 1
ATOM 2768 N N . GLU A 1 359 ? -1.563 -14.492 -17.640 1.00 95.50 359 GLU A N 1
ATOM 2769 C CA . GLU A 1 359 ? -2.286 -15.401 -18.532 1.00 95.50 359 GLU A CA 1
ATOM 2770 C C . GLU A 1 359 ? -1.725 -16.830 -18.504 1.00 95.50 359 GLU A C 1
ATOM 2772 O O . GLU A 1 359 ? -0.539 -17.057 -18.248 1.00 95.50 359 GLU A O 1
ATOM 2777 N N . GLY A 1 360 ? -2.579 -17.816 -18.785 1.00 92.31 360 GLY A N 1
ATOM 2778 C CA . GLY A 1 360 ? -2.212 -19.235 -18.884 1.00 92.31 360 GLY A CA 1
ATOM 2779 C C . GLY A 1 360 ? -2.442 -20.070 -17.616 1.00 92.31 360 GLY A C 1
ATOM 2780 O O . GLY A 1 360 ? -2.943 -19.587 -16.604 1.00 92.31 360 GLY A O 1
ATOM 2781 N N . VAL A 1 361 ? -2.083 -21.352 -17.682 1.00 93.06 361 VAL A N 1
ATOM 2782 C CA . VAL A 1 361 ? -2.369 -22.350 -16.630 1.00 93.06 361 VAL A CA 1
ATOM 2783 C C . VAL A 1 361 ? -1.405 -22.264 -15.440 1.00 93.06 361 VAL A C 1
ATOM 2785 O O . VAL A 1 361 ? -0.320 -21.692 -15.562 1.00 93.06 361 VAL A O 1
ATOM 2788 N N . GLU A 1 362 ? -1.791 -22.838 -14.298 1.00 95.81 362 GLU A N 1
ATOM 2789 C CA . GLU A 1 362 ? -0.952 -22.948 -13.091 1.00 95.81 362 GLU A CA 1
ATOM 2790 C C . GLU A 1 362 ? -0.411 -21.606 -12.558 1.00 95.81 362 GLU A C 1
ATOM 2792 O O . GLU A 1 362 ? 0.718 -21.505 -12.071 1.00 95.81 362 GLU A O 1
ATOM 2797 N N . LEU A 1 363 ? -1.212 -20.535 -12.645 1.00 97.88 363 LEU A N 1
ATOM 2798 C CA . LEU A 1 363 ? -0.783 -19.193 -12.233 1.00 97.88 363 LEU A CA 1
ATOM 2799 C C . LEU A 1 363 ? -0.284 -19.157 -10.776 1.00 97.88 363 LEU A C 1
ATOM 2801 O O . LEU A 1 363 ? 0.761 -18.561 -10.508 1.00 97.88 363 LEU A O 1
ATOM 2805 N N . ALA A 1 364 ? -0.987 -19.827 -9.857 1.00 98.12 364 ALA A N 1
ATOM 2806 C CA . ALA A 1 364 ? -0.613 -19.900 -8.443 1.00 98.12 364 ALA A CA 1
ATOM 2807 C C . ALA A 1 364 ? 0.766 -20.543 -8.235 1.00 98.12 364 ALA A C 1
ATOM 2809 O O . ALA A 1 364 ? 1.587 -20.020 -7.481 1.00 98.12 364 ALA A O 1
ATOM 2810 N N . GLU A 1 365 ? 1.056 -21.642 -8.936 1.00 97.94 365 GLU A N 1
ATOM 2811 C CA . GLU A 1 365 ? 2.349 -22.323 -8.858 1.00 97.94 365 GLU A CA 1
ATOM 2812 C C . GLU A 1 365 ? 3.481 -21.434 -9.374 1.00 97.94 365 GLU A C 1
ATOM 2814 O O . GLU A 1 365 ? 4.504 -21.277 -8.702 1.00 97.94 365 GLU A O 1
ATOM 2819 N N . ARG A 1 366 ? 3.283 -20.786 -10.527 1.00 98.00 366 ARG A N 1
ATOM 2820 C CA . ARG A 1 366 ? 4.294 -19.889 -11.101 1.00 98.00 366 ARG A CA 1
ATOM 2821 C C . ARG A 1 366 ? 4.568 -18.690 -10.198 1.00 98.00 366 ARG A C 1
ATOM 2823 O O . ARG A 1 366 ? 5.728 -18.318 -10.021 1.00 98.00 366 ARG A O 1
ATOM 2830 N N . ILE A 1 367 ? 3.526 -18.103 -9.601 1.00 98.19 367 ILE A N 1
ATOM 2831 C CA . ILE A 1 367 ? 3.674 -17.020 -8.620 1.00 98.19 367 ILE A CA 1
ATOM 2832 C C . ILE A 1 367 ? 4.425 -17.520 -7.385 1.00 98.19 367 ILE A C 1
ATOM 2834 O O . ILE A 1 367 ? 5.369 -16.863 -6.953 1.00 98.19 367 ILE A O 1
ATOM 2838 N N . GLN A 1 368 ? 4.073 -18.686 -6.840 1.00 97.38 368 GLN A N 1
ATOM 2839 C CA . GLN A 1 368 ? 4.752 -19.250 -5.673 1.00 97.38 368 GLN A CA 1
ATOM 2840 C C . GLN A 1 368 ? 6.244 -19.493 -5.939 1.00 97.38 368 GLN A C 1
ATOM 2842 O O . GLN A 1 368 ? 7.087 -19.129 -5.115 1.00 97.38 368 GLN A O 1
ATOM 2847 N N . ALA A 1 369 ? 6.582 -20.096 -7.081 1.00 96.69 369 ALA A N 1
ATOM 2848 C CA . ALA A 1 369 ? 7.964 -20.343 -7.479 1.00 96.69 369 ALA A CA 1
ATOM 2849 C C . ALA A 1 369 ? 8.741 -19.026 -7.618 1.00 96.69 369 ALA A C 1
ATOM 2851 O O . ALA A 1 369 ? 9.846 -18.890 -7.091 1.00 96.69 369 ALA A O 1
ATOM 2852 N N . TYR A 1 370 ? 8.131 -18.026 -8.258 1.00 97.06 370 TYR A N 1
ATOM 2853 C CA . TYR A 1 370 ? 8.715 -16.701 -8.426 1.00 97.06 370 TYR A CA 1
ATOM 2854 C C . TYR A 1 370 ? 8.908 -15.956 -7.096 1.00 97.06 370 TYR A C 1
ATOM 2856 O O . TYR A 1 370 ? 9.964 -15.365 -6.889 1.00 97.06 370 TYR A O 1
ATOM 2864 N N . LEU A 1 371 ? 7.950 -16.015 -6.168 1.00 94.81 371 LEU A N 1
ATOM 2865 C CA . LEU A 1 371 ? 8.062 -15.383 -4.847 1.00 94.81 371 LEU A CA 1
ATOM 2866 C C . LEU A 1 371 ? 9.128 -16.042 -3.955 1.00 94.81 371 LEU A C 1
ATOM 2868 O O . LEU A 1 371 ? 9.721 -15.373 -3.110 1.00 94.81 371 LEU A O 1
ATOM 2872 N N . ASN A 1 372 ? 9.387 -17.337 -4.154 1.00 93.06 372 ASN A N 1
ATOM 2873 C CA . ASN A 1 372 ? 10.390 -18.113 -3.418 1.00 93.06 372 ASN A CA 1
ATOM 2874 C C . ASN A 1 372 ? 11.764 -18.174 -4.105 1.00 93.06 372 ASN A C 1
ATOM 2876 O O . ASN A 1 372 ? 12.635 -18.933 -3.671 1.00 93.06 372 ASN A O 1
ATOM 2880 N N . ARG A 1 373 ? 11.973 -17.418 -5.187 1.00 92.44 373 ARG A N 1
ATOM 2881 C CA . ARG A 1 373 ? 13.255 -17.400 -5.899 1.00 92.44 373 ARG A CA 1
ATOM 2882 C C . ARG A 1 373 ? 14.378 -16.832 -5.024 1.00 92.44 373 ARG A C 1
ATOM 2884 O O . ARG A 1 373 ? 14.173 -15.885 -4.268 1.00 92.44 373 ARG A O 1
ATOM 2891 N N . SER A 1 374 ? 15.589 -17.350 -5.210 1.00 88.31 374 SER A N 1
ATOM 2892 C CA . SER A 1 374 ? 16.822 -16.806 -4.617 1.00 88.31 374 SER A CA 1
ATOM 2893 C C . SER A 1 374 ? 17.592 -15.889 -5.573 1.00 88.31 374 SER A C 1
ATOM 2895 O O . SER A 1 374 ? 18.351 -15.025 -5.141 1.00 88.31 374 SER A O 1
ATOM 2897 N N . ALA A 1 375 ? 17.401 -16.057 -6.884 1.00 92.75 375 ALA A N 1
ATOM 2898 C CA . ALA A 1 375 ? 18.068 -15.240 -7.889 1.00 92.75 375 ALA A CA 1
ATOM 2899 C C . ALA A 1 375 ? 17.499 -13.807 -7.898 1.00 92.75 375 ALA A C 1
ATOM 2901 O O . ALA A 1 375 ? 16.275 -13.662 -7.970 1.00 92.75 375 ALA A O 1
ATOM 2902 N N . PRO A 1 376 ? 18.341 -12.757 -7.909 1.00 95.12 376 PRO A N 1
ATOM 2903 C CA . PRO A 1 376 ? 17.883 -11.379 -8.068 1.00 95.12 376 PRO A CA 1
ATOM 2904 C C . PRO A 1 376 ? 17.105 -11.139 -9.363 1.00 95.12 376 PRO A C 1
ATOM 2906 O O . PRO A 1 376 ? 17.182 -11.927 -10.308 1.00 95.12 376 PRO A O 1
ATOM 2909 N N . LEU A 1 377 ? 16.358 -10.036 -9.398 1.00 96.81 377 LEU A N 1
ATOM 2910 C CA . LEU A 1 377 ? 15.723 -9.526 -10.615 1.00 96.81 377 LEU A CA 1
ATOM 2911 C C . LEU A 1 377 ? 16.745 -8.712 -11.413 1.00 96.81 377 LEU A C 1
ATOM 2913 O O . LEU A 1 377 ? 17.636 -8.098 -10.824 1.00 96.81 377 LEU A O 1
ATOM 2917 N N . ALA A 1 378 ? 16.591 -8.627 -12.728 1.00 96.19 378 ALA A N 1
ATOM 2918 C CA . ALA A 1 378 ? 17.404 -7.748 -13.557 1.00 96.19 378 ALA A CA 1
ATOM 2919 C C . ALA A 1 378 ? 17.230 -6.279 -13.136 1.00 96.19 378 ALA A C 1
ATOM 2921 O O . ALA A 1 378 ? 18.215 -5.563 -12.962 1.00 96.19 378 ALA A O 1
ATOM 2922 N N . ALA A 1 379 ? 16.001 -5.858 -12.815 1.00 95.88 379 ALA A N 1
ATOM 2923 C CA . ALA A 1 379 ? 15.721 -4.542 -12.240 1.00 95.88 379 ALA A CA 1
ATOM 2924 C C . ALA A 1 379 ? 16.479 -4.240 -10.928 1.00 95.88 379 ALA A C 1
ATOM 2926 O O . ALA A 1 379 ? 16.622 -3.072 -10.562 1.00 95.88 379 ALA A O 1
ATOM 2927 N N . CYS A 1 380 ? 16.989 -5.250 -10.206 1.00 96.12 380 CYS A N 1
ATOM 2928 C CA . CYS A 1 380 ? 17.789 -5.020 -8.998 1.00 96.12 380 CYS A CA 1
ATOM 2929 C C . CYS A 1 380 ? 19.140 -4.351 -9.291 1.00 96.12 380 CYS A C 1
ATOM 2931 O O . CYS A 1 380 ? 19.711 -3.767 -8.376 1.00 96.12 380 CYS A O 1
ATOM 2933 N N . ARG A 1 381 ? 19.620 -4.378 -10.542 1.00 95.81 381 ARG A N 1
ATOM 2934 C CA . ARG A 1 381 ? 20.872 -3.724 -10.964 1.00 95.81 381 ARG A CA 1
ATOM 2935 C C . ARG A 1 381 ? 20.827 -2.198 -10.871 1.00 95.81 381 ARG A C 1
ATOM 2937 O O . ARG A 1 381 ? 21.872 -1.575 -10.775 1.00 95.81 381 ARG A O 1
ATOM 2944 N N . TYR A 1 382 ? 19.630 -1.613 -10.857 1.00 94.88 382 TYR A N 1
ATOM 2945 C CA . TYR A 1 382 ? 19.390 -0.170 -10.737 1.00 94.88 382 TYR A CA 1
ATOM 2946 C C . TYR A 1 382 ? 18.640 0.165 -9.442 1.00 94.88 382 TYR A C 1
ATOM 2948 O O . TYR A 1 382 ? 17.764 1.031 -9.400 1.00 94.88 382 TYR A O 1
ATOM 2956 N N . CYS A 1 383 ? 18.910 -0.577 -8.367 1.00 94.06 383 CYS A N 1
ATOM 2957 C CA . CYS A 1 383 ? 18.108 -0.518 -7.153 1.00 94.06 383 CYS A CA 1
ATOM 2958 C C . CYS A 1 383 ? 18.968 -0.658 -5.895 1.00 94.06 383 CYS A C 1
ATOM 2960 O O . CYS A 1 383 ? 19.815 -1.541 -5.803 1.00 94.06 383 CYS A O 1
ATOM 2962 N N . PHE A 1 384 ? 18.678 0.156 -4.883 1.00 91.31 384 PHE A N 1
ATOM 2963 C CA . PHE A 1 384 ? 19.244 0.016 -3.537 1.00 91.31 384 PHE A CA 1
ATOM 2964 C C . PHE A 1 384 ? 18.422 -0.923 -2.637 1.00 91.31 384 PHE A C 1
ATOM 2966 O O . PHE A 1 384 ? 18.762 -1.149 -1.478 1.00 91.31 384 PHE A O 1
ATOM 2973 N N . GLY A 1 385 ? 17.325 -1.484 -3.153 1.00 89.56 385 GLY A N 1
ATOM 2974 C CA . GLY A 1 385 ? 16.393 -2.287 -2.370 1.00 89.56 385 GLY A CA 1
ATOM 2975 C C . GLY A 1 385 ? 15.634 -1.449 -1.337 1.00 89.56 385 GLY A C 1
ATOM 2976 O O . GLY A 1 385 ? 15.415 -0.254 -1.518 1.00 89.56 385 GLY A O 1
ATOM 2977 N N . GLY A 1 386 ? 15.189 -2.093 -0.259 1.00 83.06 386 GLY A N 1
ATOM 2978 C CA . GLY A 1 386 ? 14.403 -1.448 0.799 1.00 83.06 386 GLY A CA 1
ATOM 2979 C C . GLY A 1 386 ? 15.199 -0.566 1.772 1.00 83.06 386 GLY A C 1
ATOM 2980 O O . GLY A 1 386 ? 14.579 0.166 2.545 1.00 83.06 386 GLY A O 1
ATOM 2981 N N . ASP A 1 387 ? 16.533 -0.614 1.703 1.00 76.81 387 ASP A N 1
ATOM 2982 C CA . ASP A 1 387 ? 17.461 -0.056 2.702 1.00 76.81 387 ASP A CA 1
ATOM 2983 C C . ASP A 1 387 ? 18.361 1.053 2.114 1.00 76.81 387 ASP A C 1
ATOM 2985 O O . ASP A 1 387 ? 19.458 1.310 2.609 1.00 76.81 387 ASP A O 1
ATOM 2989 N N . GLY A 1 388 ? 17.944 1.686 1.015 1.00 84.62 388 GLY A N 1
ATOM 2990 C CA . GLY A 1 388 ? 18.732 2.749 0.392 1.00 84.62 388 GLY A CA 1
ATOM 2991 C C . GLY A 1 388 ? 18.819 4.033 1.231 1.00 84.62 388 GLY A C 1
ATOM 2992 O O . GLY A 1 388 ? 18.035 4.229 2.166 1.00 84.62 388 GLY A O 1
ATOM 2993 N N . PRO A 1 389 ? 19.769 4.930 0.907 1.00 84.81 389 PRO A N 1
ATOM 2994 C CA . PRO A 1 389 ? 20.025 6.134 1.692 1.00 84.81 389 PRO A CA 1
ATOM 2995 C C . PRO A 1 389 ? 18.806 7.062 1.720 1.00 84.81 389 PRO A C 1
ATOM 2997 O O . PRO A 1 389 ? 18.103 7.209 0.722 1.00 84.81 389 PRO A O 1
ATOM 3000 N N . SER A 1 390 ? 18.568 7.714 2.859 1.00 85.69 390 SER A N 1
ATOM 3001 C CA . SER A 1 390 ? 17.461 8.660 3.023 1.00 85.69 390 SER A CA 1
ATOM 3002 C C . SER A 1 390 ? 17.850 10.081 2.604 1.00 85.69 390 SER A C 1
ATOM 3004 O O . SER A 1 390 ? 18.970 10.542 2.842 1.00 85.69 390 SER A O 1
ATOM 3006 N N . GLU A 1 391 ? 16.914 10.795 1.986 1.00 88.62 391 GLU A N 1
ATOM 3007 C CA . GLU A 1 391 ? 17.043 12.189 1.571 1.00 88.62 391 GLU A CA 1
ATOM 3008 C C . GLU A 1 391 ? 15.790 12.977 1.980 1.00 88.62 391 GLU A C 1
ATOM 3010 O O . GLU A 1 391 ? 14.685 12.438 1.872 1.00 88.62 391 GLU A O 1
ATOM 3015 N N . PRO A 1 392 ? 15.916 14.250 2.413 1.00 91.75 392 PRO A N 1
ATOM 3016 C CA . PRO A 1 392 ? 14.758 15.105 2.642 1.00 91.75 392 PRO A CA 1
ATOM 3017 C C . PRO A 1 392 ? 13.831 15.140 1.426 1.00 91.75 392 PRO A C 1
ATOM 3019 O O . PRO A 1 392 ? 14.279 15.155 0.281 1.00 91.75 392 PRO A O 1
ATOM 3022 N N . HIS A 1 393 ? 12.530 15.165 1.675 1.00 93.94 393 HIS A N 1
ATOM 3023 C CA . HIS A 1 393 ? 11.515 15.166 0.640 1.00 93.94 393 HIS A CA 1
ATOM 3024 C C . HIS A 1 393 ? 11.406 16.547 -0.022 1.00 93.94 393 HIS A C 1
ATOM 3026 O O . HIS A 1 393 ? 11.281 17.573 0.646 1.00 93.94 393 HIS A O 1
ATOM 3032 N N . TYR A 1 394 ? 11.383 16.575 -1.354 1.00 95.31 394 TYR A N 1
ATOM 3033 C CA . TYR A 1 394 ? 11.126 17.772 -2.156 1.00 95.31 394 TYR A CA 1
ATOM 3034 C C . TYR A 1 394 ? 10.474 17.402 -3.488 1.00 95.31 394 TYR A C 1
ATOM 3036 O O . TYR A 1 394 ? 10.424 16.235 -3.883 1.00 95.31 394 TYR A O 1
ATOM 3044 N N . GLN A 1 395 ? 9.989 18.420 -4.200 1.00 96.44 395 GLN A N 1
ATOM 3045 C CA . GLN A 1 395 ? 9.461 18.254 -5.549 1.00 96.44 395 GLN A CA 1
ATOM 3046 C C . GLN A 1 395 ? 10.495 18.631 -6.610 1.00 96.44 395 GLN A C 1
ATOM 3048 O O . GLN A 1 395 ? 11.162 19.666 -6.518 1.00 96.44 395 GLN A O 1
ATOM 3053 N N . LEU A 1 396 ? 10.562 17.809 -7.650 1.00 96.25 396 LEU A N 1
ATOM 3054 C CA . LEU A 1 396 ? 11.214 18.121 -8.908 1.00 96.25 396 LEU A CA 1
ATOM 3055 C C . LEU A 1 396 ? 10.448 19.239 -9.630 1.00 96.25 396 LEU A C 1
ATOM 3057 O O . LEU A 1 396 ? 9.209 19.326 -9.617 1.00 96.25 396 LEU A O 1
ATOM 3061 N N . SER A 1 397 ? 11.198 20.093 -10.314 1.00 96.06 397 SER A N 1
ATOM 3062 C CA . SER A 1 397 ? 10.653 20.978 -11.336 1.00 96.06 397 SER A CA 1
ATOM 3063 C C . SER A 1 397 ? 10.155 20.165 -12.536 1.00 96.06 397 SER A C 1
ATOM 3065 O O . SER A 1 397 ? 10.518 19.004 -12.732 1.00 96.06 397 SER A O 1
ATOM 3067 N N . ARG A 1 398 ? 9.317 20.784 -13.376 1.00 94.31 398 ARG A N 1
ATOM 3068 C CA . ARG A 1 398 ? 8.865 20.154 -14.627 1.00 94.31 398 ARG A CA 1
ATOM 3069 C C . ARG A 1 398 ? 10.038 19.846 -15.561 1.00 94.31 398 ARG A C 1
ATOM 3071 O O . ARG A 1 398 ? 10.035 18.798 -16.189 1.00 94.31 398 ARG A O 1
ATOM 3078 N N . ALA A 1 399 ? 11.035 20.733 -15.608 1.00 95.44 399 ALA A N 1
ATOM 3079 C CA . ALA A 1 399 ? 12.238 20.541 -16.410 1.00 95.44 399 ALA A CA 1
ATOM 3080 C C . ALA A 1 399 ? 13.072 19.352 -15.911 1.00 95.44 399 ALA A C 1
ATOM 3082 O O . ALA A 1 399 ? 13.500 18.542 -16.720 1.00 95.44 399 ALA A O 1
ATOM 3083 N N . GLU A 1 400 ? 13.249 19.201 -14.594 1.00 95.56 400 GLU A N 1
ATOM 3084 C CA . GLU A 1 400 ? 13.962 18.054 -14.009 1.00 95.56 400 GLU A CA 1
ATOM 3085 C C . GLU A 1 400 ? 13.246 16.727 -14.294 1.00 95.56 400 GLU A C 1
ATOM 3087 O O . GLU A 1 400 ? 13.885 15.763 -14.711 1.00 95.56 400 GLU A O 1
ATOM 3092 N N . ALA A 1 401 ? 11.922 16.686 -14.123 1.00 93.56 401 ALA A N 1
ATOM 3093 C CA . ALA A 1 401 ? 11.131 15.496 -14.425 1.00 93.56 401 ALA A CA 1
ATOM 3094 C C . ALA A 1 401 ? 11.180 15.140 -15.924 1.00 93.56 401 ALA A C 1
ATOM 3096 O O . ALA A 1 401 ? 11.457 13.997 -16.275 1.00 93.56 401 ALA A O 1
ATOM 3097 N N . ALA A 1 402 ? 11.003 16.124 -16.812 1.00 92.62 402 ALA A N 1
ATOM 3098 C CA . ALA A 1 402 ? 11.117 15.927 -18.261 1.00 92.62 402 ALA A CA 1
ATOM 3099 C C . ALA A 1 402 ? 12.532 15.508 -18.688 1.00 92.62 402 ALA A C 1
ATOM 3101 O O . ALA A 1 402 ? 12.705 14.776 -19.656 1.00 92.62 402 ALA A O 1
ATOM 3102 N N . ALA A 1 403 ? 13.546 15.953 -17.948 1.00 93.44 403 ALA A N 1
ATOM 3103 C CA . ALA A 1 403 ? 14.924 15.554 -18.145 1.00 93.44 403 ALA A CA 1
ATOM 3104 C C . ALA A 1 403 ? 15.231 14.147 -17.611 1.00 93.44 403 ALA A C 1
ATOM 3106 O O . ALA A 1 403 ? 16.348 13.697 -17.825 1.00 93.44 403 ALA A O 1
ATOM 3107 N N . GLY A 1 404 ? 14.314 13.454 -16.930 1.00 93.19 404 GLY A N 1
ATOM 3108 C CA . GLY A 1 404 ? 14.570 12.115 -16.393 1.00 93.19 404 GLY A CA 1
ATOM 3109 C C . GLY A 1 404 ? 15.385 12.095 -15.100 1.00 93.19 404 GLY A C 1
ATOM 3110 O O . GLY A 1 404 ? 16.066 11.112 -14.809 1.00 93.19 404 GLY A O 1
ATOM 3111 N N . VAL A 1 405 ? 15.368 13.182 -14.329 1.00 93.50 405 VAL A N 1
ATOM 3112 C CA . VAL A 1 405 ? 16.078 13.268 -13.046 1.00 93.50 405 VAL A CA 1
ATOM 3113 C C . VAL A 1 405 ? 15.276 12.548 -11.958 1.00 93.50 405 VAL A C 1
ATOM 3115 O O . VAL A 1 405 ? 14.125 12.895 -11.707 1.00 93.50 405 VAL A O 1
ATOM 3118 N N . LEU A 1 406 ? 15.891 11.580 -11.266 1.00 90.81 406 LEU A N 1
ATOM 3119 C CA . LEU A 1 406 ? 15.298 10.935 -10.080 1.00 90.81 406 LEU A CA 1
ATOM 3120 C C . LEU A 1 406 ? 15.392 11.825 -8.839 1.00 90.81 406 LEU A C 1
ATOM 3122 O O . LEU A 1 406 ? 14.417 12.003 -8.107 1.00 90.81 406 LEU A O 1
ATOM 3126 N N . SER A 1 407 ? 16.588 12.362 -8.600 1.00 90.19 407 SER A N 1
ATOM 3127 C CA . SER A 1 407 ? 16.909 13.287 -7.520 1.00 90.19 407 SER A CA 1
ATOM 3128 C C . SER A 1 407 ? 18.138 14.112 -7.896 1.00 90.19 407 SER A C 1
ATOM 3130 O O . SER A 1 407 ? 18.974 13.688 -8.695 1.00 90.19 407 SER A O 1
ATOM 3132 N N . ARG A 1 408 ? 18.270 15.297 -7.298 1.00 87.62 408 ARG A N 1
ATOM 3133 C CA . ARG A 1 408 ? 19.403 16.210 -7.512 1.00 87.62 408 ARG A CA 1
ATOM 3134 C C . ARG A 1 408 ? 20.725 15.640 -6.996 1.00 87.62 408 ARG A C 1
ATOM 3136 O O . ARG A 1 408 ? 21.775 15.991 -7.515 1.00 87.62 408 ARG A O 1
ATOM 3143 N N . LYS A 1 409 ? 20.685 14.760 -5.989 1.00 81.88 409 LYS A N 1
ATOM 3144 C CA . LYS A 1 409 ? 21.880 14.091 -5.442 1.00 81.88 409 LYS A CA 1
ATOM 3145 C C . LYS A 1 409 ? 22.360 12.918 -6.290 1.00 81.88 409 LYS A C 1
ATOM 3147 O O . LYS A 1 409 ? 23.521 12.542 -6.192 1.00 81.88 409 LYS A O 1
ATOM 3152 N N . LEU A 1 410 ? 21.467 12.339 -7.087 1.00 75.56 410 LEU A N 1
ATOM 3153 C CA . LEU A 1 410 ? 21.750 11.206 -7.961 1.00 75.56 410 LEU A CA 1
ATOM 3154 C C . LEU A 1 410 ? 22.002 11.642 -9.410 1.00 75.56 410 LEU A C 1
ATOM 3156 O O . LEU A 1 410 ? 21.917 10.813 -10.310 1.00 75.56 410 LEU A O 1
ATOM 3160 N N . LEU A 1 411 ? 22.300 12.924 -9.657 1.00 63.44 411 LEU A N 1
ATOM 3161 C CA . LEU A 1 411 ? 22.723 13.365 -10.983 1.00 63.44 411 LEU A CA 1
ATOM 3162 C C . LEU A 1 411 ? 23.961 12.555 -11.387 1.00 63.44 411 LEU A C 1
ATOM 3164 O O . LEU A 1 411 ? 25.006 12.625 -10.740 1.00 63.44 411 LEU A O 1
ATOM 3168 N N . VAL A 1 412 ? 23.784 11.727 -12.416 1.00 53.12 412 VAL A N 1
ATOM 3169 C CA . VAL A 1 412 ? 24.869 11.030 -13.107 1.00 53.12 412 VAL A CA 1
ATOM 3170 C C . VAL A 1 412 ? 25.819 12.117 -13.615 1.00 53.12 412 VAL A C 1
ATOM 3172 O O . VAL A 1 412 ? 25.357 13.053 -14.274 1.00 53.12 412 VAL A O 1
ATOM 3175 N N . LEU A 1 413 ? 27.090 12.040 -13.207 1.00 45.66 413 LEU A N 1
ATOM 3176 C CA . LEU A 1 413 ? 28.166 12.882 -13.735 1.00 45.66 413 LEU A CA 1
ATOM 3177 C C . LEU A 1 413 ? 28.430 12.522 -15.194 1.00 45.66 413 LEU A C 1
ATOM 3179 O O . LEU A 1 413 ? 28.482 11.303 -15.473 1.00 45.66 413 LEU A O 1
#

Sequence (413 aa):
MSTAVGALAQDVTELARRGVESWRLSEGQLTVSVVAPSVSARDADLALATLLDRVRAASTRERAREHGAEEGFRIEDAAAIALGLPPGLDADKLSAWLARRMTLACPLGVVVREGPIALAAALRHRVGFAPDRARYERQLDGRVRVEAFELHPVEHCNLRCANCCNMSPLVGEHWLSAAEVSALARRMAEAVVADVVKVMGGEPLLHPEIAQVVWALRESGVGDRVRLFTNGLLLRSMKEEFWESLDELTISSYSSAPVKPAILELARAKARQHDVVLNVKPVDSFNQVLSPRYEADDGRTRRTFERCWLRHRCMVVRGGRFFTCTRAAYAGEFLQRVRHEAPPSDTPLDRTGDGVAIEGVELAERIQAYLNRSAPLAACRYCFGGDGPSEPHYQLSRAEAAAGVLSRKLLVL

pLDDT: mean 88.37, std 10.59, range [41.81, 98.38]